Protein AF-A0A9E1EEZ5-F1 (afdb_monomer)

Structure (mmCIF, N/CA/C/O backbone):
data_AF-A0A9E1EEZ5-F1
#
_entry.id   AF-A0A9E1EEZ5-F1
#
loop_
_atom_site.group_PDB
_atom_site.id
_atom_site.type_symbol
_atom_site.label_atom_id
_atom_site.label_alt_id
_atom_site.label_comp_id
_atom_site.label_asym_id
_atom_site.label_entity_id
_atom_site.label_seq_id
_atom_site.pdbx_PDB_ins_code
_atom_site.Cartn_x
_atom_site.Cartn_y
_atom_site.Cartn_z
_atom_site.occupancy
_atom_site.B_iso_or_equiv
_atom_site.auth_seq_id
_atom_site.auth_comp_id
_atom_site.auth_asym_id
_atom_site.auth_atom_id
_atom_site.pdbx_PDB_model_num
ATOM 1 N N . MET A 1 1 ? 2.097 26.850 69.840 1.00 30.42 1 MET A N 1
ATOM 2 C CA . MET A 1 1 ? 3.260 27.490 69.185 1.00 30.42 1 MET A CA 1
ATOM 3 C C . MET A 1 1 ? 4.514 26.763 69.623 1.00 30.42 1 MET A C 1
ATOM 5 O O . MET A 1 1 ? 4.732 26.749 70.817 1.00 30.42 1 MET A O 1
ATOM 9 N N . LYS A 1 2 ? 5.310 26.275 68.654 1.00 27.31 2 LYS A N 1
ATOM 10 C CA . LYS A 1 2 ? 6.787 26.174 68.699 1.00 27.31 2 LYS A CA 1
ATOM 11 C C . LYS A 1 2 ? 7.348 25.287 69.835 1.00 27.31 2 LYS A C 1
ATOM 13 O O . LYS A 1 2 ? 7.165 25.589 70.992 1.00 27.31 2 LYS A O 1
ATOM 18 N N . LYS A 1 3 ? 8.149 24.250 69.623 1.00 29.00 3 LYS A N 1
ATOM 19 C CA . LYS A 1 3 ? 9.082 23.908 68.548 1.00 29.00 3 LYS A CA 1
ATOM 20 C C . LYS A 1 3 ? 9.752 22.596 69.011 1.00 29.00 3 LYS A C 1
ATOM 22 O O . LYS A 1 3 ? 10.079 22.510 70.184 1.00 29.00 3 LYS A O 1
ATOM 27 N N . LEU A 1 4 ? 10.068 21.710 68.060 1.00 28.61 4 LEU A N 1
ATOM 28 C CA . LEU A 1 4 ? 11.159 20.714 68.109 1.00 28.61 4 LEU A CA 1
ATOM 29 C C . LEU A 1 4 ? 10.954 19.569 69.124 1.00 28.61 4 LEU A C 1
ATOM 31 O O . LEU A 1 4 ? 11.157 19.738 70.311 1.00 28.61 4 LEU A O 1
ATOM 35 N N . TRP A 1 5 ? 10.602 18.365 68.681 1.00 27.86 5 TRP A N 1
ATOM 36 C CA . TRP A 1 5 ? 11.558 17.525 67.959 1.00 27.86 5 TRP A CA 1
ATOM 37 C C . TRP A 1 5 ? 11.009 16.946 66.648 1.00 27.86 5 TRP A C 1
ATOM 39 O O . TRP A 1 5 ? 10.020 16.224 66.602 1.00 27.86 5 TRP A O 1
ATOM 49 N N . LYS A 1 6 ? 11.712 17.319 65.576 1.00 30.02 6 LYS A N 1
ATOM 50 C CA . LYS A 1 6 ? 11.724 16.712 64.248 1.00 30.02 6 LYS A CA 1
ATOM 51 C C . LYS A 1 6 ? 12.811 15.641 64.247 1.00 30.02 6 LYS A C 1
ATOM 53 O O . LYS A 1 6 ? 13.910 15.926 64.714 1.00 30.02 6 LYS A O 1
ATOM 58 N N . GLY A 1 7 ? 12.557 14.513 63.600 1.00 36.78 7 GLY A N 1
ATOM 59 C CA . GLY A 1 7 ? 13.605 13.592 63.175 1.00 36.78 7 GLY A CA 1
ATOM 60 C C . GLY A 1 7 ? 13.047 12.197 62.961 1.00 36.78 7 GLY A C 1
ATOM 61 O O . GLY A 1 7 ? 12.729 11.535 63.933 1.00 36.78 7 GLY A O 1
ATOM 62 N N . LEU A 1 8 ? 12.988 11.779 61.695 1.00 29.11 8 LEU A N 1
ATOM 63 C CA . LEU A 1 8 ? 12.501 10.499 61.161 1.00 29.11 8 LEU A CA 1
ATOM 64 C C . LEU A 1 8 ? 10.995 10.417 60.850 1.00 29.11 8 LEU A C 1
ATOM 66 O O . LEU A 1 8 ? 10.140 10.732 61.665 1.00 29.11 8 LEU A O 1
ATOM 70 N N . CYS A 1 9 ? 10.714 9.931 59.636 1.00 29.95 9 CYS A N 1
ATOM 71 C CA . CYS A 1 9 ? 9.405 9.612 59.047 1.00 29.95 9 CYS A CA 1
ATOM 72 C C . CYS A 1 9 ? 8.635 10.718 58.303 1.00 29.95 9 CYS A C 1
ATOM 74 O O . CYS A 1 9 ? 7.413 10.740 58.335 1.00 29.95 9 CYS A O 1
ATOM 76 N N . THR A 1 10 ? 9.312 11.560 57.515 1.00 32.03 10 THR A N 1
ATOM 77 C CA . THR A 1 10 ? 8.685 12.180 56.325 1.00 32.03 10 THR A CA 1
ATOM 78 C C . THR A 1 10 ? 9.706 12.350 55.202 1.00 32.03 10 THR A C 1
ATOM 80 O O . THR A 1 10 ? 10.234 13.436 54.979 1.00 32.03 10 THR A O 1
ATOM 83 N N . ALA A 1 11 ? 10.004 11.261 54.505 1.00 28.92 11 ALA A N 1
ATOM 84 C CA . ALA A 1 11 ? 10.620 11.285 53.184 1.00 28.92 11 ALA A CA 1
ATOM 85 C C . ALA A 1 11 ? 10.279 9.957 52.511 1.00 28.92 11 ALA A C 1
ATOM 87 O O . ALA A 1 11 ? 11.033 9.020 52.683 1.00 28.92 11 ALA A O 1
ATOM 88 N N . PHE A 1 12 ? 9.097 9.849 51.891 1.00 29.41 12 PHE A N 1
ATOM 89 C CA . PHE A 1 12 ? 8.758 8.917 50.794 1.00 29.41 12 PHE A CA 1
ATOM 90 C C . PHE A 1 12 ? 7.261 9.033 50.445 1.00 29.41 12 PHE A C 1
ATOM 92 O O . PHE A 1 12 ? 6.525 8.056 50.429 1.00 29.41 12 PHE A O 1
ATOM 99 N N . VAL A 1 13 ? 6.770 10.246 50.175 1.00 35.66 13 VAL A N 1
ATOM 100 C CA . VAL A 1 13 ? 5.485 10.432 49.482 1.00 35.66 13 VAL A CA 1
ATOM 101 C C . VAL A 1 13 ? 5.650 1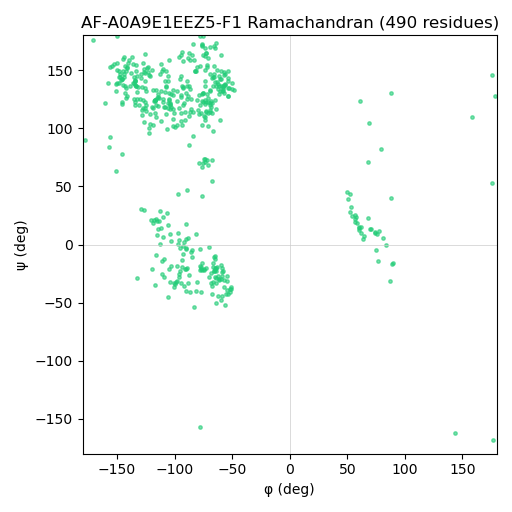1.630 48.543 1.00 35.66 13 VAL A C 1
ATOM 103 O O . VAL A 1 13 ? 6.064 12.695 48.988 1.00 35.66 13 VAL A O 1
ATOM 106 N N . PHE A 1 14 ? 5.340 11.423 47.259 1.00 29.72 14 PHE A N 1
ATOM 107 C CA . PHE A 1 14 ? 5.400 12.359 46.120 1.00 29.72 14 PHE A CA 1
ATOM 108 C C . PHE A 1 14 ? 6.765 12.630 45.458 1.00 29.72 14 PHE A C 1
ATOM 110 O O . PHE A 1 14 ? 7.368 13.677 45.648 1.00 29.72 14 PHE A O 1
ATOM 117 N N . MET A 1 15 ? 7.175 11.733 44.552 1.00 27.25 15 MET A N 1
ATOM 118 C CA . MET A 1 15 ? 7.403 12.053 43.126 1.00 27.25 15 MET A CA 1
ATOM 119 C C . MET A 1 15 ? 7.814 10.784 42.362 1.00 27.25 15 MET A C 1
ATOM 121 O O . MET A 1 15 ? 8.988 10.460 42.241 1.00 27.25 15 MET A O 1
ATOM 125 N N . ALA A 1 16 ? 6.824 10.071 41.829 1.00 28.39 16 ALA A N 1
ATOM 126 C CA . ALA A 1 16 ? 7.006 9.136 40.719 1.00 28.39 16 ALA A CA 1
ATOM 127 C C . ALA A 1 16 ? 5.697 9.069 39.919 1.00 28.39 16 ALA A C 1
ATOM 129 O O . ALA A 1 16 ? 5.013 8.053 39.859 1.00 28.39 16 ALA A O 1
ATOM 130 N N . VAL A 1 17 ? 5.316 10.204 39.329 1.00 34.81 17 VAL A N 1
ATOM 131 C CA . VAL A 1 17 ? 4.426 10.222 38.165 1.00 34.81 17 VAL A CA 1
ATOM 132 C C . VAL A 1 17 ? 5.334 10.091 36.952 1.00 34.81 17 VAL A C 1
ATOM 134 O O . VAL A 1 17 ? 5.765 11.102 36.416 1.00 34.81 17 VAL A O 1
ATOM 137 N N . TRP A 1 18 ? 5.679 8.856 36.578 1.00 27.34 18 TRP A N 1
ATOM 138 C CA . TRP A 1 18 ? 5.883 8.429 35.188 1.00 27.34 18 TRP A CA 1
ATOM 139 C C . TRP A 1 18 ? 6.304 6.955 35.107 1.00 27.34 18 TRP A C 1
ATOM 141 O O . TRP A 1 18 ? 7.284 6.542 35.712 1.00 27.34 18 TRP A O 1
ATOM 151 N N . ILE A 1 19 ? 5.560 6.212 34.280 1.00 32.06 19 ILE A N 1
ATOM 152 C CA . ILE A 1 19 ? 5.850 4.867 33.763 1.00 32.06 19 ILE A CA 1
ATOM 153 C C . ILE A 1 19 ? 5.810 3.754 34.823 1.00 32.06 19 ILE A C 1
ATOM 155 O O . ILE A 1 19 ? 6.812 3.127 35.143 1.00 32.06 19 ILE A O 1
ATOM 159 N N . CYS A 1 20 ? 4.603 3.430 35.293 1.00 27.22 20 CYS A N 1
ATOM 160 C CA . CYS A 1 20 ? 4.312 2.073 35.745 1.00 27.22 20 CYS A CA 1
ATOM 161 C C . CYS A 1 20 ? 3.419 1.428 34.683 1.00 27.22 20 CYS A C 1
ATOM 163 O O . CYS A 1 20 ? 2.223 1.707 34.589 1.00 27.22 20 CYS A O 1
ATOM 165 N N . CYS A 1 21 ? 4.040 0.628 33.818 1.00 33.25 21 CYS A N 1
ATOM 166 C CA . CYS A 1 21 ? 3.336 -0.384 33.046 1.00 33.25 21 CYS A CA 1
ATOM 167 C C . CYS A 1 21 ? 2.555 -1.245 34.048 1.00 33.25 21 CYS A C 1
ATOM 169 O O . CYS A 1 21 ? 3.091 -1.571 35.104 1.00 33.25 21 CYS A O 1
ATOM 171 N N . ALA A 1 22 ? 1.291 -1.547 33.763 1.00 33.50 22 ALA A N 1
ATOM 172 C CA . ALA A 1 22 ? 0.392 -2.259 34.663 1.00 33.50 22 ALA A CA 1
ATOM 173 C C . ALA A 1 22 ? 0.823 -3.723 34.876 1.00 33.50 22 ALA A C 1
ATOM 175 O O . ALA A 1 22 ? 0.184 -4.652 34.396 1.00 33.50 22 ALA A O 1
ATOM 176 N N . THR A 1 23 ? 1.899 -3.944 35.623 1.00 38.09 23 THR A N 1
ATOM 177 C CA . THR A 1 23 ? 2.081 -5.153 36.416 1.00 38.09 23 THR A CA 1
ATOM 178 C C . THR A 1 23 ? 1.346 -4.913 37.722 1.00 38.09 23 THR A C 1
ATOM 180 O O . THR A 1 23 ? 1.869 -4.291 38.646 1.00 38.09 23 THR A O 1
ATOM 183 N N . VAL A 1 24 ? 0.091 -5.352 37.777 1.00 42.41 24 VAL A N 1
ATOM 184 C CA . VAL A 1 24 ? -0.588 -5.559 39.055 1.00 42.41 24 VAL A CA 1
ATOM 185 C C . VAL A 1 24 ? 0.242 -6.613 39.791 1.00 42.41 24 VAL A C 1
ATOM 187 O O . VAL A 1 24 ? 0.282 -7.766 39.368 1.00 42.41 24 VAL A O 1
ATOM 190 N N . CYS A 1 25 ? 0.985 -6.213 40.825 1.00 37.94 25 CYS A N 1
ATOM 191 C CA . CYS A 1 25 ? 1.596 -7.162 41.751 1.00 37.94 25 CYS A CA 1
ATOM 192 C C . CYS A 1 25 ? 0.459 -7.845 42.514 1.00 37.94 25 CYS A C 1
ATOM 194 O O . CYS A 1 25 ? -0.071 -7.283 43.471 1.00 37.94 25 CYS A O 1
ATOM 196 N N . PHE A 1 26 ? 0.066 -9.041 42.079 1.00 49.53 26 PHE A N 1
ATOM 197 C CA . PHE A 1 26 ? -0.794 -9.916 42.863 1.00 49.53 26 PHE A CA 1
ATOM 198 C C . PHE A 1 26 ? 0.032 -10.456 44.034 1.00 49.53 26 PHE A C 1
ATOM 200 O O . PHE A 1 26 ? 0.871 -11.334 43.876 1.00 49.53 26 PHE A O 1
ATOM 207 N N . ALA A 1 27 ? -0.174 -9.886 45.218 1.00 44.78 27 ALA A N 1
ATOM 208 C CA . ALA A 1 27 ? 0.310 -10.430 46.486 1.00 44.78 27 ALA A CA 1
ATOM 209 C C . ALA A 1 27 ? -0.810 -11.236 47.177 1.00 44.78 27 ALA A C 1
ATOM 211 O O . ALA A 1 27 ? -1.065 -11.065 48.367 1.00 44.78 27 ALA A O 1
ATOM 212 N N . GLY A 1 28 ? -1.541 -12.051 46.408 1.00 57.03 28 GLY A N 1
ATOM 213 C CA . GLY A 1 28 ? -2.651 -12.879 46.886 1.00 57.03 28 GLY A CA 1
ATOM 214 C C . GLY A 1 28 ? -2.315 -14.366 46.798 1.00 57.03 28 GLY A C 1
ATOM 215 O O . GLY A 1 28 ? -1.592 -14.787 45.901 1.00 57.03 28 GLY A O 1
ATOM 216 N N . ALA A 1 29 ? -2.829 -15.171 47.730 1.00 73.31 29 ALA A N 1
ATOM 217 C CA . ALA A 1 29 ? -2.728 -16.626 47.649 1.00 73.31 29 ALA A CA 1
ATOM 218 C C . ALA A 1 29 ? -3.511 -17.155 46.430 1.00 73.31 29 ALA A C 1
ATOM 220 O O . ALA A 1 29 ? -4.616 -16.687 46.155 1.00 73.31 29 ALA A O 1
ATOM 221 N N . GLU A 1 30 ? -2.958 -18.144 45.720 1.00 88.25 30 GLU A N 1
ATOM 222 C CA . GLU A 1 30 ? -3.665 -18.837 44.637 1.00 88.25 30 GLU A CA 1
ATOM 223 C C . GLU A 1 30 ? -4.819 -19.672 45.223 1.00 88.25 30 GLU A C 1
ATOM 225 O O . GLU A 1 30 ? -4.610 -20.590 46.018 1.00 88.25 30 GLU A O 1
ATOM 230 N N . LEU A 1 31 ? -6.045 -19.351 44.820 1.00 93.88 31 LEU A N 1
ATOM 231 C CA . LEU A 1 31 ? -7.282 -20.016 45.217 1.00 93.88 31 LEU A CA 1
ATOM 232 C C . LEU A 1 31 ? -7.691 -21.064 44.174 1.00 93.88 31 LEU A C 1
ATOM 234 O O . LEU A 1 31 ? -7.226 -21.046 43.034 1.00 93.88 31 LEU A O 1
ATOM 238 N N . ASN A 1 32 ? -8.559 -22.004 44.556 1.00 94.88 32 ASN A N 1
ATOM 239 C CA . ASN A 1 32 ? -9.000 -23.103 43.696 1.00 94.88 32 ASN A CA 1
ATOM 240 C C . ASN A 1 32 ? -10.463 -23.471 43.980 1.00 94.88 32 ASN A C 1
ATOM 242 O O . ASN A 1 32 ? -10.782 -23.871 45.096 1.00 94.88 32 ASN A O 1
ATOM 246 N N . ASN A 1 33 ? -11.321 -23.416 42.958 1.00 92.12 33 ASN A N 1
ATOM 247 C CA . ASN A 1 33 ? -12.744 -23.775 43.059 1.00 92.12 33 ASN A CA 1
ATOM 248 C C . ASN A 1 33 ? -13.089 -25.136 42.414 1.00 92.12 33 ASN A C 1
ATOM 250 O O . ASN A 1 33 ? -14.234 -25.409 42.054 1.00 92.12 33 ASN A O 1
ATOM 254 N N . GLY A 1 34 ? -12.079 -25.972 42.170 1.00 92.06 34 GLY A N 1
ATOM 255 C CA . GLY A 1 34 ? -12.191 -27.278 41.520 1.00 92.06 34 GLY A CA 1
ATOM 256 C C . GLY A 1 34 ? -12.116 -27.230 39.990 1.00 92.06 34 GLY A C 1
ATOM 257 O O . GLY A 1 34 ? -11.572 -28.151 39.382 1.00 92.06 34 GLY A O 1
ATOM 258 N N . THR A 1 35 ? -12.589 -26.154 39.352 1.00 95.50 35 THR A N 1
ATOM 259 C CA . THR A 1 35 ? -12.513 -25.991 37.884 1.00 95.50 35 THR A CA 1
ATOM 260 C C . THR A 1 35 ? -11.374 -25.070 37.464 1.00 95.50 35 THR A C 1
ATOM 262 O O . THR A 1 35 ? -10.730 -25.311 36.439 1.00 95.50 35 THR A O 1
ATOM 265 N N . PHE A 1 36 ? -11.113 -24.031 38.250 1.00 96.81 36 PHE A N 1
ATOM 266 C CA . PHE A 1 36 ? -10.101 -23.022 37.987 1.00 96.81 36 PHE A CA 1
ATOM 267 C C . PHE A 1 36 ? -9.253 -22.771 39.233 1.00 96.81 36 PHE A C 1
ATOM 269 O O . PHE A 1 36 ? -9.763 -22.763 40.354 1.00 96.81 36 PHE A O 1
ATOM 276 N N . LYS A 1 37 ? -7.967 -22.505 39.007 1.00 97.75 37 LYS A N 1
ATOM 277 C CA . LYS A 1 37 ? -7.116 -21.775 39.939 1.00 97.75 37 LYS A CA 1
ATOM 278 C C . LYS A 1 37 ? -7.083 -20.306 39.551 1.00 97.75 37 LYS A C 1
ATOM 280 O O . LYS A 1 37 ? -7.105 -19.989 38.354 1.00 97.75 37 LYS A O 1
ATOM 285 N N . TYR A 1 38 ? -7.071 -19.435 40.548 1.00 96.88 38 TYR A N 1
ATOM 286 C CA . TYR A 1 38 ? -7.128 -17.997 40.343 1.00 96.88 38 TYR A CA 1
ATOM 287 C C . TYR A 1 38 ? -6.494 -17.230 41.502 1.00 96.88 38 TYR A C 1
ATOM 289 O O . TYR A 1 38 ? -6.491 -17.688 42.639 1.00 96.88 38 TYR A O 1
ATOM 297 N N . GLU A 1 39 ? -5.998 -16.035 41.218 1.00 96.19 39 GLU A N 1
ATOM 298 C CA . GLU A 1 39 ? -5.516 -15.089 42.224 1.00 96.19 39 GLU A CA 1
ATOM 299 C C . GLU A 1 39 ? -6.552 -13.978 42.390 1.00 96.19 39 GLU A C 1
ATOM 301 O O . GLU A 1 39 ? -6.969 -13.359 41.406 1.00 96.19 39 GLU A O 1
ATOM 306 N N . ALA A 1 40 ? -7.003 -13.751 43.625 1.00 94.31 40 ALA A N 1
ATOM 307 C CA . ALA A 1 40 ? -7.983 -12.720 43.949 1.00 94.31 40 ALA A CA 1
ATOM 308 C C . ALA A 1 40 ? -7.301 -11.414 44.379 1.00 94.31 40 ALA A C 1
ATOM 310 O O . ALA A 1 40 ? -6.381 -11.405 45.196 1.00 94.31 40 ALA A O 1
ATOM 311 N N . ASP A 1 41 ? -7.810 -10.302 43.863 1.00 92.31 41 ASP A N 1
ATOM 312 C CA . ASP A 1 41 ? -7.566 -8.960 44.371 1.00 92.31 41 ASP A CA 1
ATOM 313 C C . ASP A 1 41 ? -8.759 -8.547 45.235 1.00 92.31 41 ASP A C 1
ATOM 315 O O . ASP A 1 41 ? -9.824 -8.157 44.739 1.00 92.31 41 ASP A O 1
ATOM 319 N N . PHE A 1 42 ? -8.559 -8.650 46.548 1.00 89.00 42 PHE A N 1
ATOM 320 C CA . PHE A 1 42 ? -9.567 -8.341 47.557 1.00 89.00 42 PHE A CA 1
ATOM 321 C C . PHE A 1 42 ? -9.969 -6.863 47.574 1.00 89.00 42 PHE A C 1
ATOM 323 O O . PHE A 1 42 ? -11.099 -6.555 47.941 1.00 89.00 42 PHE A O 1
ATOM 330 N N . TYR A 1 43 ? -9.081 -5.953 47.164 1.00 89.38 43 TYR A N 1
ATOM 331 C CA . TYR A 1 43 ? -9.358 -4.517 47.187 1.00 89.38 43 TYR A CA 1
ATOM 332 C C . TYR A 1 43 ? -10.259 -4.105 46.025 1.00 89.38 43 TYR A C 1
ATOM 334 O O . TYR A 1 43 ? -11.179 -3.310 46.206 1.00 89.38 43 TYR A O 1
ATOM 342 N N . ASN A 1 44 ? -10.016 -4.665 44.838 1.00 91.56 44 ASN A N 1
ATOM 343 C CA . ASN A 1 44 ? -10.765 -4.318 43.628 1.00 91.56 44 ASN A CA 1
ATOM 344 C C . ASN A 1 44 ? -11.939 -5.268 43.333 1.00 91.56 44 ASN A C 1
ATOM 346 O O . ASN A 1 44 ? -12.673 -5.054 42.369 1.00 91.56 44 ASN A O 1
ATOM 350 N N . ASN A 1 45 ? -12.119 -6.316 44.144 1.00 94.25 45 ASN A N 1
ATOM 351 C CA . ASN A 1 45 ? -13.075 -7.401 43.917 1.00 94.25 45 ASN A CA 1
ATOM 352 C C . ASN A 1 45 ? -12.928 -8.040 42.519 1.00 94.25 45 ASN A C 1
ATOM 354 O O . ASN A 1 45 ? -13.903 -8.283 41.799 1.00 94.25 45 ASN A O 1
ATOM 358 N N . THR A 1 46 ? -11.681 -8.281 42.109 1.00 96.69 46 THR A N 1
ATOM 359 C CA . THR A 1 46 ? -11.350 -8.880 40.807 1.00 96.69 46 THR A CA 1
ATOM 360 C C . THR A 1 46 ? -10.477 -10.112 40.970 1.00 96.69 46 THR A C 1
ATOM 362 O O . THR A 1 46 ? -9.911 -10.336 42.035 1.00 96.69 46 THR A O 1
ATOM 365 N N . CYS A 1 47 ? -10.365 -10.931 39.929 1.00 96.25 47 CYS A N 1
ATOM 366 C CA . CYS A 1 47 ? -9.437 -12.050 39.920 1.00 96.25 47 CYS A CA 1
ATOM 367 C C . CYS A 1 47 ? -8.821 -12.320 38.546 1.00 96.25 47 CYS A C 1
ATOM 369 O O . CYS A 1 47 ? -9.345 -11.928 37.493 1.00 96.25 47 CYS A O 1
ATOM 371 N N . VAL A 1 48 ? -7.691 -13.025 38.584 1.00 97.38 48 VAL A N 1
ATOM 372 C CA . VAL A 1 48 ? -6.946 -13.506 37.419 1.00 97.38 48 VAL A CA 1
ATOM 373 C C . VAL A 1 48 ? -6.976 -15.018 37.407 1.00 97.38 48 VAL A C 1
ATOM 375 O O . VAL A 1 48 ? -6.596 -15.653 38.384 1.00 97.38 48 VAL A O 1
ATOM 378 N N . LEU A 1 49 ? -7.396 -15.603 36.289 1.00 97.75 49 LEU A N 1
ATOM 379 C CA . LEU A 1 49 ? -7.347 -17.049 36.106 1.00 97.75 49 LEU A CA 1
ATOM 380 C C . LEU A 1 49 ? -5.906 -17.510 35.899 1.00 97.75 49 LEU A C 1
ATOM 382 O O . LEU A 1 49 ? -5.313 -17.186 34.877 1.00 97.75 49 LEU A O 1
ATOM 386 N N . THR A 1 50 ? -5.355 -18.300 36.814 1.00 97.31 50 THR A N 1
ATOM 387 C CA . THR A 1 50 ? -3.974 -18.801 36.723 1.00 97.31 50 THR A CA 1
ATOM 388 C C . THR A 1 50 ? -3.900 -20.197 36.117 1.00 97.31 50 THR A C 1
ATOM 390 O O . THR A 1 50 ? -2.905 -20.535 35.482 1.00 97.31 50 THR A O 1
ATOM 393 N N . LYS A 1 51 ? -4.950 -21.022 36.254 1.00 97.69 51 LYS A N 1
ATOM 394 C CA . LYS A 1 51 ? -4.974 -22.375 35.673 1.00 97.69 51 LYS A CA 1
ATOM 395 C C . LYS A 1 51 ? -6.379 -22.924 35.471 1.00 97.69 51 LYS A C 1
ATOM 397 O O . LYS A 1 51 ? -7.219 -22.849 36.357 1.00 97.69 51 LYS A O 1
ATOM 402 N N . TYR A 1 52 ? -6.615 -23.593 34.350 1.00 97.94 52 TYR A N 1
ATOM 403 C CA . TYR A 1 52 ? -7.784 -24.440 34.141 1.00 97.94 52 TYR A CA 1
ATOM 404 C C . TYR A 1 52 ? -7.502 -25.868 34.629 1.00 97.94 52 TYR A C 1
ATOM 406 O O . TYR A 1 52 ? -6.515 -26.493 34.236 1.00 97.94 52 TYR A O 1
ATOM 414 N N . LEU A 1 53 ? -8.367 -26.411 35.480 1.00 96.62 53 LEU A N 1
ATOM 415 C CA . LEU A 1 53 ? -8.289 -27.778 36.015 1.00 96.62 53 LEU A CA 1
ATOM 416 C C . LEU A 1 53 ? -9.396 -28.694 35.479 1.00 96.62 53 LEU A C 1
ATOM 418 O O . LEU A 1 53 ? -9.288 -29.913 35.604 1.00 96.62 53 LEU A O 1
ATOM 422 N N . GLY A 1 54 ? -10.433 -28.124 34.862 1.00 93.44 54 GLY A N 1
ATOM 423 C CA . GLY A 1 54 ? -11.557 -28.890 34.336 1.00 93.44 54 GLY A CA 1
ATOM 424 C C . GLY A 1 54 ? -11.197 -29.818 33.167 1.00 93.44 54 GLY A C 1
ATOM 425 O O . GLY A 1 54 ? -10.099 -29.785 32.603 1.00 93.44 54 GLY A O 1
ATOM 426 N N . LYS A 1 55 ? -12.169 -30.662 32.803 1.00 94.25 55 LYS A N 1
ATOM 427 C CA . LYS A 1 55 ? -12.049 -31.686 31.749 1.00 94.25 55 LYS A CA 1
ATOM 428 C C . LYS A 1 55 ? -12.926 -31.402 30.522 1.00 94.25 55 LYS A C 1
ATOM 430 O O . LYS A 1 55 ? -12.914 -32.185 29.575 1.00 94.25 55 LYS A O 1
ATOM 435 N N . ASN A 1 56 ? -13.669 -30.296 30.525 1.00 95.38 56 ASN A N 1
ATOM 436 C CA . ASN A 1 56 ? -14.613 -29.966 29.461 1.00 95.38 56 ASN A CA 1
ATOM 437 C C . ASN A 1 56 ? -13.875 -29.625 28.165 1.00 95.38 56 ASN A C 1
ATOM 439 O O . ASN A 1 56 ? -12.798 -29.030 28.183 1.00 95.38 56 ASN A O 1
ATOM 443 N N . THR A 1 57 ? -14.489 -29.966 27.035 1.00 96.94 57 THR A N 1
ATOM 444 C CA . THR A 1 57 ? -13.977 -29.616 25.704 1.00 96.94 57 THR A CA 1
ATOM 445 C C . THR A 1 57 ? -14.332 -28.179 25.324 1.00 96.94 57 THR A C 1
ATOM 447 O O . THR A 1 57 ? -13.554 -27.501 24.659 1.00 96.94 57 THR A O 1
ATOM 450 N N . VAL A 1 58 ? -15.478 -27.676 25.785 1.00 97.88 58 VAL A N 1
ATOM 451 C CA . VAL A 1 58 ? -15.886 -26.275 25.639 1.00 97.88 58 VAL A CA 1
ATOM 452 C C . VAL A 1 58 ? -15.835 -25.601 27.003 1.00 97.88 58 VAL A C 1
ATOM 454 O O . VAL A 1 58 ? -16.492 -26.041 27.947 1.00 97.88 58 VAL A O 1
ATOM 457 N N . VAL A 1 59 ? -15.057 -24.526 27.105 1.00 98.00 59 VAL A N 1
ATOM 458 C CA . VAL A 1 59 ? -14.882 -23.767 28.344 1.00 98.00 59 VAL A CA 1
ATOM 459 C C . VAL A 1 59 ? -15.583 -22.424 28.221 1.00 98.00 59 VAL A C 1
ATOM 461 O O . VAL A 1 59 ? -15.222 -21.589 27.396 1.00 98.00 59 VAL A O 1
ATOM 464 N N . ASN A 1 60 ? -16.572 -22.205 29.081 1.00 97.69 60 ASN A N 1
ATOM 465 C CA . ASN A 1 60 ? -17.166 -20.893 29.298 1.00 97.69 60 ASN A CA 1
ATOM 466 C C . ASN A 1 60 ? -16.447 -20.261 30.487 1.00 97.69 60 ASN A C 1
ATOM 468 O O . ASN A 1 60 ? -16.643 -20.706 31.617 1.00 97.69 60 ASN A O 1
ATOM 472 N N . VAL A 1 61 ? -15.582 -19.276 30.239 1.00 97.81 61 VAL A N 1
ATOM 473 C CA . VAL A 1 61 ? -14.943 -18.542 31.335 1.00 97.81 61 VAL A CA 1
ATOM 474 C C . VAL A 1 61 ? -16.030 -17.713 32.035 1.00 97.81 61 VAL A C 1
ATOM 476 O O . VAL A 1 61 ? -16.723 -16.951 31.356 1.00 97.81 61 VAL A O 1
ATOM 479 N N . PRO A 1 62 ? -16.236 -17.875 33.354 1.00 97.19 62 PRO A N 1
ATOM 480 C CA . PRO A 1 62 ? -17.289 -17.158 34.063 1.00 97.19 62 PRO A CA 1
ATOM 481 C C . PRO A 1 62 ? -16.948 -15.669 34.206 1.00 97.19 62 PRO A C 1
ATOM 483 O O . PRO A 1 62 ? -15.780 -15.291 34.257 1.00 97.19 62 PRO A O 1
ATOM 486 N N . GLU A 1 63 ? -17.969 -14.815 34.311 1.00 97.81 63 GLU A N 1
ATOM 487 C CA . GLU A 1 63 ? -17.775 -13.380 34.578 1.00 97.81 63 GLU A CA 1
ATOM 488 C C . GLU A 1 63 ? -17.238 -13.109 35.995 1.00 97.81 63 GLU A C 1
ATOM 490 O O . GLU A 1 63 ? -16.596 -12.082 36.236 1.00 97.81 63 GLU A O 1
ATOM 495 N N . SER A 1 64 ? -17.479 -14.037 36.926 1.00 96.81 64 SER A N 1
ATOM 496 C CA . SER A 1 64 ? -17.004 -13.993 38.308 1.00 96.81 64 SER A CA 1
ATOM 497 C C . SER A 1 64 ? -16.748 -15.388 38.879 1.00 96.81 64 SER A C 1
ATOM 499 O O . SER A 1 64 ? -17.458 -16.332 38.535 1.00 96.81 64 SER A O 1
ATOM 501 N N . ILE A 1 65 ? -15.789 -15.502 39.797 1.00 96.00 65 ILE A N 1
ATOM 502 C CA . ILE A 1 65 ? -15.494 -16.709 40.580 1.00 96.00 65 ILE A CA 1
ATOM 503 C C . ILE A 1 65 ? -15.486 -16.320 42.055 1.00 96.00 65 ILE A C 1
ATOM 505 O O . ILE A 1 65 ? -14.765 -15.401 42.430 1.00 96.00 65 ILE A O 1
ATOM 509 N N . ASP A 1 66 ? -16.304 -16.994 42.866 1.00 94.19 66 ASP A N 1
ATOM 510 C CA . ASP A 1 66 ? -16.372 -16.812 44.324 1.00 94.19 66 ASP A CA 1
ATOM 511 C C . ASP A 1 66 ? -16.525 -15.339 44.755 1.00 94.19 66 ASP A C 1
ATOM 513 O O . ASP A 1 66 ? -15.921 -14.876 45.715 1.00 94.19 66 ASP A O 1
ATOM 517 N N . GLY A 1 67 ? -17.336 -14.585 44.002 1.00 93.06 67 GLY A N 1
ATOM 518 C CA . GLY A 1 67 ? -17.610 -13.159 44.228 1.00 93.06 67 GLY A CA 1
ATOM 519 C C . GLY A 1 67 ? -16.660 -12.187 43.514 1.00 93.06 67 GLY A C 1
ATOM 520 O O . GLY A 1 67 ? -17.025 -11.025 43.322 1.00 93.06 67 GLY A O 1
ATOM 521 N N . TYR A 1 68 ? -15.506 -12.656 43.033 1.00 96.19 68 TYR A N 1
ATOM 522 C CA . TYR A 1 68 ? -14.503 -11.840 42.343 1.00 96.19 68 TYR A CA 1
ATOM 523 C C . TYR A 1 68 ? -14.746 -11.803 40.836 1.00 96.19 68 TYR A C 1
ATOM 525 O O . TYR A 1 68 ? -14.890 -12.843 40.196 1.00 96.19 68 TYR A O 1
ATOM 533 N N . ARG A 1 69 ? -14.750 -10.612 40.232 1.00 97.81 69 ARG A N 1
ATOM 534 C CA . ARG A 1 69 ? -14.917 -10.441 38.779 1.00 97.81 69 ARG A CA 1
ATOM 535 C C . ARG A 1 69 ? -13.673 -10.916 38.021 1.00 97.81 69 ARG A C 1
ATOM 537 O O . ARG A 1 69 ? -12.581 -10.408 38.260 1.00 97.81 69 ARG A O 1
ATOM 544 N N . VAL A 1 70 ? -13.828 -11.815 37.050 1.00 98.06 70 VAL A N 1
ATOM 545 C CA . VAL A 1 70 ? -12.706 -12.316 36.237 1.00 98.06 70 VAL A CA 1
ATOM 546 C C . VAL A 1 70 ? -12.272 -11.233 35.252 1.00 98.06 70 VAL A C 1
ATOM 548 O O . VAL A 1 70 ? -12.990 -10.934 34.298 1.00 98.06 70 VAL A O 1
ATOM 551 N N . VAL A 1 71 ? -11.099 -10.639 35.465 1.00 97.88 71 VAL A N 1
ATOM 552 C CA . VAL A 1 71 ? -10.592 -9.528 34.635 1.00 97.88 71 VAL A CA 1
ATOM 553 C C . VAL A 1 71 ? -9.413 -9.913 33.751 1.00 97.88 71 VAL A C 1
ATOM 555 O O . VAL A 1 71 ? -9.085 -9.169 32.829 1.00 97.88 71 VAL A O 1
ATOM 558 N N . SER A 1 72 ? -8.790 -11.069 33.972 1.00 97.75 72 SER A N 1
ATOM 559 C CA . SER A 1 72 ? -7.636 -11.509 33.186 1.00 97.75 72 SER A CA 1
ATOM 560 C C . SER A 1 72 ? -7.581 -13.024 33.054 1.00 97.75 72 SER A C 1
ATOM 562 O O . SER A 1 72 ? -7.895 -13.761 33.993 1.00 97.75 72 SER A O 1
ATOM 564 N N . LEU A 1 73 ? -7.130 -13.475 31.886 1.00 98.38 73 LEU A N 1
ATOM 565 C CA . LEU A 1 73 ? -6.590 -14.815 31.704 1.00 98.38 73 LEU A CA 1
ATOM 566 C C . LEU A 1 73 ? -5.088 -14.729 31.959 1.00 98.38 73 LEU A C 1
ATOM 568 O O . LEU A 1 73 ? -4.364 -14.153 31.154 1.00 98.38 73 LEU A O 1
ATOM 572 N N . GLY A 1 74 ? -4.628 -15.248 33.089 1.00 97.75 74 GLY A N 1
ATOM 573 C CA . GLY A 1 74 ? -3.227 -15.225 33.486 1.00 97.75 74 GLY A CA 1
ATOM 574 C C . GLY A 1 74 ? -2.332 -16.044 32.561 1.00 97.75 74 GLY A C 1
ATOM 575 O O . GLY A 1 74 ? -2.793 -16.799 31.695 1.00 97.75 74 GLY A O 1
ATOM 576 N N . SER A 1 75 ? -1.026 -15.876 32.746 1.00 97.50 75 SER A N 1
ATOM 577 C CA . SER A 1 75 ? -0.026 -16.622 31.988 1.00 97.50 75 SER A CA 1
ATOM 578 C C . SER A 1 75 ? -0.246 -18.127 32.136 1.00 97.50 75 SER A C 1
ATOM 580 O O . SER A 1 75 ? -0.530 -18.612 33.225 1.00 97.50 75 SER A O 1
ATOM 582 N N . GLU A 1 76 ? -0.126 -18.855 31.026 1.00 98.12 76 GLU A N 1
ATOM 583 C CA . GLU A 1 76 ? -0.179 -20.327 30.991 1.00 98.12 76 GLU A CA 1
ATOM 584 C C . GLU A 1 76 ? -1.485 -20.974 31.505 1.00 98.12 76 GLU A C 1
ATOM 586 O O . GLU A 1 76 ? -1.545 -22.193 31.681 1.00 98.12 76 GLU A O 1
ATOM 591 N N . CYS A 1 77 ? -2.572 -20.212 31.682 1.00 97.88 77 CYS A N 1
ATOM 592 C CA . CYS A 1 77 ? -3.788 -20.732 32.316 1.00 97.88 77 CYS A CA 1
ATOM 593 C C . CYS A 1 77 ? -4.474 -21.896 31.566 1.00 97.88 77 CYS A C 1
ATOM 595 O O . CYS A 1 77 ? -5.084 -22.760 32.199 1.00 97.88 77 CYS A O 1
ATOM 597 N N . PHE A 1 78 ? -4.322 -21.986 30.244 1.00 98.44 78 PHE A N 1
ATOM 598 C CA . PHE A 1 78 ? -4.738 -23.105 29.387 1.00 98.44 78 PHE A CA 1
ATOM 599 C C . PHE A 1 78 ? -3.553 -23.806 28.696 1.00 98.44 78 PHE A C 1
ATOM 601 O O . PHE A 1 78 ? -3.746 -24.488 27.685 1.00 98.44 78 PHE A O 1
ATOM 608 N N . LEU A 1 79 ? -2.336 -23.686 29.238 1.00 98.19 79 LEU A N 1
ATOM 609 C CA . LEU A 1 79 ? -1.149 -24.355 28.702 1.00 98.19 79 LEU A CA 1
ATOM 610 C C . LEU A 1 79 ? -1.393 -25.867 28.555 1.00 98.19 79 LEU A C 1
ATOM 612 O O . LEU A 1 79 ? -1.805 -26.536 29.510 1.00 98.19 79 LEU A O 1
ATOM 616 N N . ARG A 1 80 ? -1.119 -26.404 27.358 1.00 98.06 80 ARG A N 1
ATOM 617 C CA . ARG A 1 80 ? -1.218 -27.838 27.019 1.00 98.06 80 ARG A CA 1
ATOM 618 C C . ARG A 1 80 ? -2.599 -28.454 27.244 1.00 98.06 80 ARG A C 1
ATOM 620 O O . ARG A 1 80 ? -2.732 -29.664 27.426 1.00 98.06 80 ARG A O 1
ATOM 627 N N . LYS A 1 81 ? -3.661 -27.643 27.231 1.00 97.62 81 LYS A N 1
ATOM 628 C CA . LYS A 1 81 ? -5.046 -28.129 27.323 1.00 97.62 81 LYS A CA 1
ATOM 629 C C . LYS A 1 81 ? -5.531 -28.662 25.982 1.00 97.62 81 LYS A C 1
ATOM 631 O O . LYS A 1 81 ? -6.387 -28.072 25.329 1.00 97.62 81 LYS A O 1
ATOM 636 N N . THR A 1 82 ? -4.972 -29.797 25.575 1.00 96.31 82 THR A N 1
ATOM 637 C CA . THR A 1 82 ? -5.243 -30.458 24.288 1.00 96.31 82 THR A CA 1
ATOM 638 C C . THR A 1 82 ? -6.685 -30.954 24.148 1.00 96.31 82 THR A C 1
ATOM 640 O O . THR A 1 82 ? -7.175 -31.101 23.034 1.00 96.31 82 THR A O 1
ATOM 643 N N . ASN A 1 83 ? -7.394 -31.161 25.263 1.00 96.06 83 ASN A N 1
ATOM 644 C CA . ASN A 1 83 ? -8.808 -31.537 25.278 1.00 96.06 83 ASN A CA 1
ATOM 645 C C . ASN A 1 83 ? -9.763 -30.357 25.012 1.00 96.06 83 ASN A C 1
ATOM 647 O O . ASN A 1 83 ? -10.911 -30.580 24.631 1.00 96.06 83 ASN A O 1
ATOM 651 N N . VAL A 1 84 ? -9.324 -29.115 25.239 1.00 97.94 84 VAL A N 1
ATOM 652 C CA . VAL A 1 84 ? -10.169 -27.922 25.109 1.00 97.94 84 VAL A CA 1
ATOM 653 C C . VAL A 1 84 ? -10.202 -27.486 23.650 1.00 97.94 84 VAL A C 1
ATOM 655 O O . VAL A 1 84 ? -9.193 -27.042 23.123 1.00 97.94 84 VAL A O 1
ATOM 658 N N . VAL A 1 85 ? -11.367 -27.571 23.010 1.00 97.81 85 VAL A N 1
ATOM 659 C CA . VAL A 1 85 ? -11.575 -27.225 21.595 1.00 97.81 85 VAL A CA 1
ATOM 660 C C . VAL A 1 85 ? -12.079 -25.797 21.394 1.00 97.81 85 VAL A C 1
ATOM 662 O O . VAL A 1 85 ? -11.911 -25.230 20.315 1.00 97.81 85 VAL A O 1
ATOM 665 N N . LYS A 1 86 ? -12.709 -25.203 22.414 1.00 98.19 86 LYS A N 1
ATOM 666 C CA . LYS A 1 86 ? -13.272 -23.850 22.347 1.00 98.19 86 LYS A CA 1
ATOM 667 C C . LYS A 1 86 ? -13.271 -23.189 23.716 1.00 98.19 86 LYS A C 1
ATOM 669 O O . LYS A 1 86 ? -13.654 -23.813 24.704 1.00 98.19 86 LYS A O 1
ATOM 674 N N . VAL A 1 87 ? -12.911 -21.909 23.747 1.00 98.44 87 VAL A N 1
ATOM 675 C CA . VAL A 1 87 ? -12.987 -21.069 24.947 1.00 98.44 87 VAL A CA 1
ATOM 676 C C . VAL A 1 87 ? -13.787 -19.812 24.638 1.00 98.44 87 VAL A C 1
ATOM 678 O O . VAL A 1 87 ? -13.444 -19.050 23.736 1.00 98.44 87 VAL A O 1
ATOM 681 N N . ASN A 1 88 ? -14.859 -19.597 25.396 1.00 98.12 88 ASN A N 1
ATOM 682 C CA . ASN A 1 88 ? -15.668 -18.388 25.335 1.00 98.12 88 ASN A CA 1
ATOM 683 C C . ASN A 1 88 ? -15.167 -17.413 26.407 1.00 98.12 88 ASN A C 1
ATOM 685 O O . ASN A 1 88 ? -15.267 -17.695 27.602 1.00 98.12 88 ASN A O 1
ATOM 689 N N . ILE A 1 89 ? -14.601 -16.287 25.961 1.00 98.19 89 ILE A N 1
ATOM 690 C CA . ILE A 1 89 ? -14.039 -15.240 26.822 1.00 98.19 89 ILE A CA 1
ATOM 691 C C . ILE A 1 89 ? -15.132 -14.194 27.114 1.00 98.19 89 ILE A C 1
ATOM 693 O O . ILE A 1 89 ? -15.651 -13.603 26.161 1.00 98.19 89 ILE A O 1
ATOM 697 N N . PRO A 1 90 ? -15.490 -13.935 28.386 1.00 97.31 90 PRO A N 1
ATOM 698 C CA . PRO A 1 90 ? -16.510 -12.956 28.735 1.00 97.31 90 PRO A CA 1
ATOM 699 C C . PRO A 1 90 ? -16.010 -11.517 28.564 1.00 97.31 90 PRO A C 1
ATOM 701 O O . PRO A 1 90 ? -14.810 -11.237 28.557 1.00 97.31 90 PRO A O 1
ATOM 704 N N . SER A 1 91 ? -16.954 -10.575 28.498 1.00 96.19 91 SER A N 1
ATOM 705 C CA . SER A 1 91 ? -16.679 -9.131 28.373 1.00 96.19 91 SER A CA 1
ATOM 706 C C . SER A 1 91 ? -15.951 -8.525 29.588 1.00 96.19 91 SER A C 1
ATOM 708 O O . SER A 1 91 ? -15.447 -7.398 29.554 1.00 96.19 91 SER A O 1
ATOM 710 N N . THR A 1 92 ? -15.890 -9.268 30.691 1.00 97.75 92 THR A N 1
ATOM 711 C CA . THR A 1 92 ? -15.198 -8.864 31.914 1.00 97.75 92 THR A CA 1
ATOM 712 C C . THR A 1 92 ? -13.678 -8.868 31.747 1.00 97.75 92 THR A C 1
ATOM 714 O O . THR A 1 92 ? -13.005 -8.048 32.372 1.00 97.75 92 THR A O 1
ATOM 717 N N . VAL A 1 93 ? -13.150 -9.717 30.858 1.00 98.25 93 VAL A N 1
ATOM 718 C CA . VAL A 1 93 ? -11.713 -9.887 30.624 1.00 98.25 93 VAL A CA 1
ATOM 719 C C . VAL A 1 93 ? -11.130 -8.678 29.890 1.00 98.25 93 VAL A C 1
ATOM 721 O O . VAL A 1 93 ? -11.640 -8.236 28.855 1.00 98.25 93 VAL A O 1
ATOM 724 N N . LYS A 1 94 ? -10.035 -8.156 30.449 1.00 97.31 94 LYS A N 1
ATOM 725 C CA . LYS A 1 94 ? -9.252 -7.009 29.977 1.00 97.31 94 LYS A CA 1
ATOM 726 C C . LYS A 1 94 ? -7.873 -7.401 29.459 1.00 97.31 94 LYS A C 1
ATOM 728 O O . LYS A 1 94 ? -7.338 -6.703 28.603 1.00 97.31 94 LYS A O 1
ATOM 733 N N . SER A 1 95 ? -7.312 -8.513 29.918 1.00 97.12 95 SER A N 1
ATOM 734 C CA . SER A 1 95 ? -5.989 -8.966 29.485 1.00 97.12 95 SER A CA 1
ATOM 735 C C . SER A 1 95 ? -5.901 -10.481 29.323 1.00 97.12 95 SER A C 1
ATOM 737 O O . SER A 1 95 ? -6.631 -11.245 29.957 1.00 97.12 95 SER A O 1
ATOM 739 N N . ILE A 1 96 ? -5.006 -10.902 28.428 1.00 98.25 96 ILE A N 1
ATOM 740 C CA . ILE A 1 96 ? -4.638 -12.302 28.208 1.00 98.25 96 ILE A CA 1
ATOM 741 C C . ILE A 1 96 ? -3.113 -12.396 28.287 1.00 98.25 96 ILE A C 1
ATOM 743 O O . ILE A 1 96 ? -2.406 -11.792 27.478 1.00 98.25 96 ILE A O 1
ATOM 747 N N . GLY A 1 97 ? -2.634 -13.124 29.291 1.00 98.00 97 GLY A N 1
ATOM 748 C CA . GLY A 1 97 ? -1.235 -13.251 29.668 1.00 98.00 97 GLY A CA 1
ATOM 749 C C . GLY A 1 97 ? -0.423 -14.165 28.757 1.00 98.00 97 GLY A C 1
ATOM 750 O O . GLY A 1 97 ? -0.943 -14.873 27.889 1.00 98.00 97 GLY A O 1
ATOM 751 N N . ALA A 1 98 ? 0.892 -14.146 28.959 1.00 98.19 98 ALA A N 1
ATOM 752 C CA . ALA A 1 98 ? 1.836 -14.852 28.106 1.00 98.19 98 ALA A CA 1
ATOM 753 C C . ALA A 1 98 ? 1.563 -16.360 28.102 1.00 98.19 98 ALA A C 1
ATOM 755 O O . ALA A 1 98 ? 1.323 -16.967 29.147 1.00 98.19 98 ALA A O 1
ATOM 756 N N . ARG A 1 99 ? 1.618 -16.980 26.916 1.00 98.50 99 ARG A N 1
ATOM 757 C CA . ARG A 1 99 ? 1.412 -18.433 26.749 1.00 98.50 99 ARG A CA 1
ATOM 758 C C . ARG A 1 99 ? 0.075 -18.954 27.293 1.00 98.50 99 ARG A C 1
ATOM 760 O O . ARG A 1 99 ? -0.044 -20.158 27.502 1.00 98.50 99 ARG A O 1
ATOM 767 N N . ALA A 1 100 ? -0.929 -18.092 27.498 1.00 98.56 100 ALA A N 1
ATOM 768 C CA . ALA A 1 100 ? -2.209 -18.480 28.095 1.00 98.56 100 ALA A CA 1
ATOM 769 C C . ALA A 1 100 ? -2.840 -19.704 27.419 1.00 98.56 100 ALA A C 1
ATOM 771 O O . ALA A 1 100 ? -3.357 -20.558 28.120 1.00 98.56 100 ALA A O 1
ATOM 772 N N . PHE A 1 101 ? -2.740 -19.835 26.095 1.00 98.69 101 PHE A N 1
ATOM 773 C CA . PHE A 1 101 ? -3.274 -20.963 25.329 1.00 98.69 101 PHE A CA 1
ATOM 774 C C . PHE A 1 101 ? -2.188 -21.816 24.668 1.00 98.69 101 PHE A C 1
ATOM 776 O O . PHE A 1 101 ? -2.515 -22.623 23.804 1.00 98.69 101 PHE A O 1
ATOM 783 N N . LYS A 1 102 ? -0.911 -21.667 25.039 1.00 98.69 102 LYS A N 1
ATOM 784 C CA . LYS A 1 102 ? 0.191 -22.382 24.381 1.00 98.69 102 LYS A CA 1
ATOM 785 C C . LYS A 1 102 ? -0.070 -23.898 24.341 1.00 98.69 102 LYS A C 1
ATOM 787 O O . LYS A 1 102 ? -0.462 -24.480 25.352 1.00 98.69 102 LYS A O 1
ATOM 792 N N . GLU A 1 103 ? 0.165 -24.532 23.190 1.00 98.56 103 GLU A N 1
ATOM 793 C CA . GLU A 1 103 ? -0.036 -25.975 22.962 1.00 98.56 103 GLU A CA 1
ATOM 794 C C . GLU A 1 103 ? -1.466 -26.471 23.312 1.00 98.56 103 GLU A C 1
ATOM 796 O O . GLU A 1 103 ? -1.674 -27.638 23.651 1.00 98.56 103 GLU A O 1
ATOM 801 N N . SER A 1 104 ? -2.478 -25.592 23.295 1.00 98.12 104 SER A N 1
ATOM 802 C CA . SER A 1 104 ? -3.870 -25.974 23.577 1.00 98.12 104 SER A CA 1
ATOM 803 C C . SER A 1 104 ? -4.585 -26.542 22.345 1.00 98.12 104 SER A C 1
ATOM 805 O O . SER A 1 104 ? -4.203 -26.301 21.201 1.00 98.12 104 SER A O 1
ATOM 807 N N . GLY A 1 105 ? -5.658 -27.304 22.579 1.00 97.88 105 GLY A N 1
ATOM 808 C CA . GLY A 1 105 ? -6.441 -27.961 21.527 1.00 97.88 105 GLY A CA 1
ATOM 809 C C . GLY A 1 105 ? -7.467 -27.064 20.830 1.00 97.88 105 GLY A C 1
ATOM 810 O O . GLY A 1 105 ? -8.316 -27.586 20.101 1.00 97.88 105 GLY A O 1
ATOM 811 N N . ILE A 1 106 ? -7.439 -25.750 21.084 1.00 98.44 106 ILE A N 1
ATOM 812 C CA . ILE A 1 106 ? -8.477 -24.828 20.620 1.00 98.44 106 ILE A CA 1
ATOM 813 C C . ILE A 1 106 ? -8.520 -24.790 19.092 1.00 98.44 106 ILE A C 1
ATOM 815 O O . ILE A 1 106 ? -7.482 -24.783 18.438 1.00 98.44 106 ILE A O 1
ATOM 819 N N . ARG A 1 107 ? -9.727 -24.738 18.524 1.00 98.31 107 ARG A N 1
ATOM 820 C CA . ARG A 1 107 ? -9.942 -24.665 17.068 1.00 98.31 107 ARG A CA 1
ATOM 821 C C . ARG A 1 107 ? -10.326 -23.281 16.585 1.00 98.31 107 ARG A C 1
ATOM 823 O O . ARG A 1 107 ? -9.964 -22.869 15.488 1.00 98.31 107 ARG A O 1
ATOM 830 N N . GLU A 1 108 ? -11.043 -22.541 17.414 1.00 97.81 108 GLU A N 1
ATOM 831 C CA . GLU A 1 108 ? -11.400 -21.160 17.138 1.00 97.81 108 GLU A CA 1
ATOM 832 C C . GLU A 1 108 ? -11.350 -20.326 18.409 1.00 97.81 108 GLU A C 1
ATOM 834 O O . GLU A 1 108 ? -11.637 -20.815 19.506 1.00 97.81 108 GLU A O 1
ATOM 839 N N . ILE A 1 109 ? -11.022 -19.045 18.256 1.00 98.12 109 ILE A N 1
ATOM 840 C CA . ILE A 1 109 ? -11.104 -18.093 19.357 1.00 98.12 109 ILE A CA 1
ATOM 841 C C . ILE A 1 109 ? -11.481 -16.695 18.874 1.00 98.12 109 ILE A C 1
ATOM 843 O O . ILE A 1 109 ? -11.052 -16.227 17.815 1.00 98.12 109 ILE A O 1
ATOM 847 N N . THR A 1 110 ? -12.309 -16.021 19.672 1.00 97.94 110 THR A N 1
ATOM 848 C CA . THR A 1 110 ? -12.631 -14.603 19.501 1.00 97.94 110 THR A CA 1
ATOM 849 C C . THR A 1 110 ? -12.081 -13.829 20.689 1.00 97.94 110 THR A C 1
ATOM 851 O O . THR A 1 110 ? -12.494 -14.070 21.820 1.00 97.94 110 THR A O 1
ATOM 854 N N . ILE A 1 111 ? -11.177 -12.885 20.430 1.00 97.81 111 ILE A N 1
ATOM 855 C CA . ILE A 1 111 ? -10.672 -11.952 21.439 1.00 97.81 111 ILE A CA 1
ATOM 856 C C . ILE A 1 111 ? -11.633 -10.757 21.496 1.00 97.81 111 ILE A C 1
ATOM 858 O O . ILE A 1 111 ? -11.752 -10.049 20.488 1.00 97.81 111 ILE A O 1
ATOM 862 N N . PRO A 1 112 ? -12.356 -10.542 22.612 1.00 96.31 112 PRO A N 1
ATOM 863 C CA . PRO A 1 112 ? -13.402 -9.527 22.688 1.00 96.31 112 PRO A CA 1
ATOM 864 C C . PRO A 1 112 ? -12.831 -8.102 22.690 1.00 96.31 112 PRO A C 1
ATOM 866 O O . PRO A 1 112 ? -11.670 -7.880 23.024 1.00 96.31 112 PRO A O 1
ATOM 869 N N . GLU A 1 113 ? -13.674 -7.122 22.350 1.00 96.75 113 GLU A N 1
ATOM 870 C CA . GLU A 1 113 ? -13.326 -5.686 22.298 1.00 96.75 113 GLU A CA 1
ATOM 871 C C . GLU A 1 113 ? -12.831 -5.131 23.640 1.00 96.75 113 GLU A C 1
ATOM 873 O O . GLU A 1 113 ? -12.173 -4.097 23.695 1.00 96.75 113 GLU A O 1
ATOM 878 N N . THR A 1 114 ? -13.149 -5.827 24.730 1.00 96.62 114 THR A N 1
ATOM 879 C CA . THR A 1 114 ? -12.793 -5.444 26.093 1.00 96.62 114 THR A CA 1
ATOM 880 C C . THR A 1 114 ? -11.345 -5.739 26.445 1.00 96.62 114 THR A C 1
ATOM 882 O O . THR A 1 114 ? -10.847 -5.151 27.405 1.00 96.62 114 THR A O 1
ATOM 885 N N . VAL A 1 115 ? -10.675 -6.614 25.687 1.00 96.75 115 VAL A N 1
ATOM 886 C CA . VAL A 1 115 ? -9.258 -6.918 25.883 1.00 96.75 115 VAL A CA 1
ATOM 887 C C . VAL A 1 115 ? -8.428 -5.738 25.391 1.00 96.75 115 VAL A C 1
ATOM 889 O O . VAL A 1 115 ? -8.494 -5.353 24.227 1.00 96.75 115 VAL A O 1
ATOM 892 N N . THR A 1 116 ? -7.632 -5.163 26.284 1.00 93.56 116 THR A N 1
ATOM 893 C CA . THR A 1 116 ? -6.707 -4.063 25.993 1.00 93.56 116 THR A CA 1
ATOM 894 C C . THR A 1 116 ? -5.262 -4.539 25.891 1.00 93.56 116 THR A C 1
ATOM 896 O O . THR A 1 116 ? -4.442 -3.842 25.296 1.00 93.56 116 THR A O 1
ATOM 899 N N . TYR A 1 117 ? -4.952 -5.726 26.425 1.00 92.69 117 TYR A N 1
ATOM 900 C CA . TYR A 1 117 ? -3.605 -6.291 26.423 1.00 92.69 117 TYR A CA 1
ATOM 901 C C . TYR A 1 117 ? -3.598 -7.777 26.033 1.00 92.69 117 TYR A C 1
ATOM 903 O O . TYR A 1 117 ? -4.290 -8.595 26.643 1.00 92.69 117 TYR A O 1
ATOM 911 N N . LEU A 1 118 ? -2.808 -8.115 25.010 1.00 94.88 118 LEU A N 1
ATOM 912 C CA . LEU A 1 118 ? -2.597 -9.470 24.494 1.00 94.88 118 LEU A CA 1
ATOM 913 C C . LEU A 1 118 ? -1.087 -9.737 24.477 1.00 94.88 118 LEU A C 1
ATOM 915 O O . LEU A 1 118 ? -0.381 -9.188 23.633 1.00 94.88 118 LEU A O 1
ATOM 919 N N . SER A 1 119 ? -0.604 -10.540 25.423 1.00 95.94 119 SER A N 1
ATOM 920 C CA . SER A 1 119 ? 0.826 -10.828 25.563 1.00 95.94 119 SER A CA 1
ATOM 921 C C . SER A 1 119 ? 1.391 -11.693 24.428 1.00 95.94 119 SER A C 1
ATOM 923 O O . SER A 1 119 ? 0.673 -12.290 23.627 1.00 95.94 119 SER A O 1
ATOM 925 N N . GLY A 1 120 ? 2.715 -11.811 24.387 1.00 95.75 120 GLY A N 1
ATOM 926 C CA . GLY A 1 120 ? 3.434 -12.660 23.453 1.00 95.75 120 GLY A CA 1
ATOM 927 C C . GLY A 1 120 ? 3.167 -14.143 23.675 1.00 95.75 120 GLY A C 1
ATOM 928 O O . GLY A 1 120 ? 2.881 -14.613 24.781 1.00 95.75 120 GLY A O 1
ATOM 929 N N . SER A 1 121 ? 3.313 -14.909 22.594 1.00 98.44 121 SER A N 1
ATOM 930 C CA . SER A 1 121 ? 3.189 -16.373 22.595 1.00 98.44 121 SER A CA 1
ATOM 931 C C . SER A 1 121 ? 1.838 -16.915 23.085 1.00 98.44 121 SER A C 1
ATOM 933 O O . SER A 1 121 ? 1.770 -18.084 23.453 1.00 98.44 121 SER A O 1
ATOM 935 N N . VAL A 1 122 ? 0.769 -16.107 23.122 1.00 98.50 122 VAL A N 1
ATOM 936 C CA . VAL A 1 122 ? -0.537 -16.519 23.677 1.00 98.50 122 VAL A CA 1
ATOM 937 C C . VAL A 1 122 ? -1.057 -17.809 23.043 1.00 98.50 122 VAL A C 1
ATOM 939 O O . VAL A 1 122 ? -1.498 -18.681 23.784 1.00 98.50 122 VAL A O 1
ATOM 942 N N . PHE A 1 123 ? -0.948 -17.958 21.721 1.00 98.69 123 PHE A N 1
ATOM 943 C CA . PHE A 1 123 ? -1.383 -19.139 20.964 1.00 98.69 123 PHE A CA 1
ATOM 944 C C . PHE A 1 123 ? -0.214 -19.949 20.399 1.00 98.69 123 PHE A C 1
ATOM 946 O O . PHE A 1 123 ? -0.371 -20.664 19.415 1.00 98.69 123 PHE A O 1
ATOM 953 N N . TYR A 1 124 ? 0.969 -19.844 21.002 1.00 98.75 124 TYR A N 1
ATOM 954 C CA . TYR A 1 124 ? 2.151 -20.570 20.543 1.00 98.75 124 TYR A CA 1
ATOM 955 C C . TYR A 1 124 ? 1.874 -22.080 20.443 1.00 98.75 124 TYR A C 1
ATOM 957 O O . TYR A 1 124 ? 1.379 -22.675 21.398 1.00 98.75 124 TYR A O 1
ATOM 965 N N . GLU A 1 125 ? 2.169 -22.686 19.293 1.00 98.62 125 GLU A N 1
ATOM 966 C CA . GLU A 1 125 ? 1.968 -24.112 18.992 1.00 98.62 125 GLU A CA 1
ATOM 967 C C . GLU A 1 125 ? 0.529 -24.613 19.242 1.00 98.62 125 GLU A C 1
ATOM 969 O O . GLU A 1 125 ? 0.303 -25.771 19.586 1.00 98.62 125 GLU A O 1
ATOM 974 N N . CYS A 1 126 ? -0.489 -23.760 19.057 1.00 98.50 126 CYS A N 1
ATOM 975 C CA . CYS A 1 126 ? -1.886 -24.210 18.988 1.00 98.50 126 CYS A CA 1
ATOM 976 C C . CYS A 1 126 ? -2.158 -24.887 17.639 1.00 98.50 126 CYS A C 1
ATOM 978 O O . CYS A 1 126 ? -2.809 -24.314 16.766 1.00 98.50 126 CYS A O 1
ATOM 980 N N . ASP A 1 127 ? -1.652 -26.104 17.452 1.00 97.44 127 ASP A N 1
ATOM 981 C CA . ASP A 1 127 ? -1.691 -26.806 16.164 1.00 97.44 127 ASP A CA 1
ATOM 982 C C . ASP A 1 127 ? -3.103 -26.987 15.598 1.00 97.44 127 ASP A C 1
ATOM 984 O O . ASP A 1 127 ? -3.274 -26.981 14.384 1.00 97.44 127 ASP A O 1
ATOM 988 N N . ASN A 1 128 ? -4.124 -27.105 16.450 1.00 98.00 128 ASN A N 1
ATOM 989 C CA . ASN A 1 128 ? -5.519 -27.275 16.033 1.00 98.00 128 ASN A CA 1
ATOM 990 C C . ASN A 1 128 ? -6.248 -25.957 15.732 1.00 98.00 128 ASN A C 1
ATOM 992 O O . ASN A 1 128 ? -7.398 -26.002 15.299 1.00 98.00 128 ASN A O 1
ATOM 996 N N . LEU A 1 129 ? -5.624 -24.798 15.962 1.00 98.62 129 LEU A N 1
ATOM 997 C CA . LEU A 1 129 ? -6.272 -23.499 15.803 1.00 98.62 129 LEU A CA 1
ATOM 998 C C . LEU A 1 129 ? -6.469 -23.186 14.322 1.00 98.62 129 LEU A C 1
ATOM 1000 O O . LEU A 1 129 ? -5.508 -22.967 13.601 1.00 98.62 129 LEU A O 1
ATOM 1004 N N . GLU A 1 130 ? -7.720 -23.120 13.876 1.00 98.19 130 GLU A N 1
ATOM 1005 C CA . GLU A 1 130 ? -8.102 -22.887 12.481 1.00 98.19 130 GLU A CA 1
ATOM 1006 C C . GLU A 1 130 ? -8.484 -21.426 12.211 1.00 98.19 130 GLU A C 1
ATOM 1008 O O . GLU A 1 130 ? -8.263 -20.910 11.107 1.00 98.19 130 GLU A O 1
ATOM 1013 N N . LYS A 1 131 ? -9.069 -20.750 13.210 1.00 98.00 131 LYS A N 1
ATOM 1014 C CA . LYS A 1 131 ? -9.653 -19.412 13.053 1.00 98.00 131 LYS A CA 1
ATOM 1015 C C . LYS A 1 131 ? -9.442 -18.518 14.270 1.00 98.00 131 LYS A C 1
ATOM 1017 O O . LYS A 1 131 ? -9.816 -18.861 15.389 1.00 98.00 131 LYS A O 1
ATOM 1022 N N . VAL A 1 132 ? -8.965 -17.302 14.016 1.00 97.75 132 VAL A N 1
ATOM 1023 C CA . VAL A 1 132 ? -8.820 -16.255 15.035 1.00 97.75 132 VAL A CA 1
ATOM 1024 C C . VAL A 1 132 ? -9.553 -14.992 14.605 1.00 97.75 132 VAL A C 1
ATOM 1026 O O . VAL A 1 132 ? -9.383 -14.506 13.484 1.00 97.75 132 VAL A O 1
ATOM 1029 N N . VAL A 1 133 ? -10.340 -14.427 15.521 1.00 97.12 133 VAL A N 1
ATOM 1030 C CA . VAL A 1 133 ? -10.968 -13.111 15.355 1.00 97.12 133 VAL A CA 1
ATOM 1031 C C . VAL A 1 133 ? -10.527 -12.196 16.491 1.00 97.12 133 VAL A C 1
ATOM 1033 O O . VAL A 1 133 ? -10.917 -12.403 17.638 1.00 97.12 133 VAL A O 1
ATOM 1036 N N . ILE A 1 134 ? -9.740 -11.165 16.181 1.00 96.25 134 ILE A N 1
ATOM 1037 C CA . ILE A 1 134 ? -9.321 -10.162 17.165 1.00 96.25 134 ILE A CA 1
ATOM 1038 C C . ILE A 1 134 ? -10.235 -8.941 17.029 1.00 96.25 134 ILE A C 1
ATOM 1040 O O . ILE A 1 134 ? -10.085 -8.150 16.101 1.00 96.25 134 ILE A O 1
ATOM 1044 N N . LYS A 1 135 ? -11.200 -8.788 17.944 1.00 95.38 135 LYS A N 1
ATOM 1045 C CA . LYS A 1 135 ? -12.033 -7.573 18.037 1.00 95.38 135 LYS A CA 1
ATOM 1046 C C . LYS A 1 135 ? -11.419 -6.512 18.950 1.00 95.38 135 LYS A C 1
ATOM 1048 O O . LYS A 1 135 ? -11.763 -5.341 18.849 1.00 95.38 135 LYS A O 1
ATOM 1053 N N . ALA A 1 136 ? -10.513 -6.930 19.832 1.00 91.50 136 ALA A N 1
ATOM 1054 C CA . ALA A 1 136 ? -9.747 -6.062 20.712 1.00 91.50 136 ALA A CA 1
ATOM 1055 C C . ALA A 1 136 ? -9.078 -4.909 19.937 1.00 91.50 136 ALA A C 1
ATOM 1057 O O . ALA A 1 136 ? -8.434 -5.172 18.916 1.00 91.50 136 ALA A O 1
ATOM 1058 N N . PRO A 1 137 ? -9.153 -3.652 20.411 1.00 92.75 137 PRO A N 1
ATOM 1059 C CA . PRO A 1 137 ? -8.522 -2.499 19.766 1.00 92.75 137 PRO A CA 1
ATOM 1060 C C . PRO A 1 137 ? -7.001 -2.453 20.013 1.00 92.75 137 PRO A C 1
ATOM 1062 O O . PRO A 1 137 ? -6.433 -1.396 20.282 1.00 92.75 137 PRO A O 1
ATOM 1065 N N . VAL A 1 138 ? -6.324 -3.602 19.933 1.00 93.62 138 VAL A N 1
ATOM 1066 C CA . VAL A 1 138 ? -4.879 -3.712 20.148 1.00 93.62 138 VAL A CA 1
ATOM 1067 C C . VAL A 1 138 ? -4.109 -3.001 19.040 1.00 93.62 138 VAL A C 1
ATOM 1069 O O . VAL A 1 138 ? -4.496 -3.004 17.865 1.00 93.62 138 VAL A O 1
ATOM 1072 N N . THR A 1 139 ? -3.001 -2.377 19.423 1.00 94.88 139 THR A N 1
ATOM 1073 C CA . THR A 1 139 ? -2.095 -1.672 18.510 1.00 94.88 139 THR A CA 1
ATOM 1074 C C . THR A 1 139 ? -0.887 -2.520 18.118 1.00 94.88 139 THR A C 1
ATOM 1076 O O . THR A 1 139 ? -0.272 -2.240 17.090 1.00 94.88 139 THR A O 1
ATOM 1079 N N . LYS A 1 140 ? -0.575 -3.577 18.876 1.00 95.44 140 LYS A N 1
ATOM 1080 C CA . LYS A 1 140 ? 0.557 -4.478 18.647 1.00 95.44 140 LYS A CA 1
ATOM 1081 C C . LYS A 1 140 ? 0.124 -5.939 18.774 1.00 95.44 140 LYS A C 1
ATOM 1083 O O . LYS A 1 140 ? -0.663 -6.268 19.658 1.00 95.44 140 LYS A O 1
ATOM 1088 N N . ILE A 1 141 ? 0.651 -6.799 17.901 1.00 97.00 141 ILE A N 1
ATOM 1089 C CA . ILE A 1 141 ? 0.653 -8.256 18.091 1.00 97.00 141 ILE A CA 1
ATOM 1090 C C . ILE A 1 141 ? 2.064 -8.663 18.513 1.00 97.00 141 ILE A C 1
ATOM 1092 O O . ILE A 1 141 ? 3.017 -8.450 17.764 1.00 97.00 141 ILE A O 1
ATOM 1096 N N . GLU A 1 142 ? 2.195 -9.193 19.727 1.00 97.81 142 GLU A N 1
ATOM 1097 C CA . GLU A 1 142 ? 3.489 -9.489 20.343 1.00 97.81 142 GLU A CA 1
ATOM 1098 C C . GLU A 1 142 ? 4.165 -10.740 19.759 1.00 97.81 142 GLU A C 1
ATOM 1100 O O . GLU A 1 142 ? 3.536 -11.579 19.107 1.00 97.81 142 GLU A O 1
ATOM 1105 N N . MET A 1 143 ? 5.469 -10.869 20.017 1.00 98.44 143 MET A N 1
ATOM 1106 C CA . MET A 1 143 ? 6.325 -11.930 19.485 1.00 98.44 143 MET A CA 1
ATOM 1107 C C . MET A 1 143 ? 5.715 -13.323 19.691 1.00 98.44 143 MET A C 1
ATOM 1109 O O . MET A 1 143 ? 5.180 -13.636 20.761 1.00 98.44 143 MET A O 1
ATOM 1113 N N . ASN A 1 144 ? 5.834 -14.177 18.669 1.00 98.56 144 ASN A N 1
ATOM 1114 C CA . ASN A 1 144 ? 5.410 -15.582 18.697 1.00 98.56 144 ASN A CA 1
ATOM 1115 C C . ASN A 1 144 ? 3.904 -15.836 18.931 1.00 98.56 144 ASN A C 1
ATOM 1117 O O . ASN A 1 144 ? 3.528 -16.983 19.162 1.00 98.56 144 ASN A O 1
ATOM 1121 N N . THR A 1 145 ? 3.033 -14.817 18.890 1.00 98.50 145 THR A N 1
ATOM 1122 C CA . THR A 1 145 ? 1.618 -14.960 19.297 1.00 98.50 145 THR A CA 1
ATOM 1123 C C . THR A 1 145 ? 0.886 -16.122 18.620 1.00 98.50 145 THR A C 1
ATOM 1125 O O . THR A 1 145 ? 0.163 -16.819 19.322 1.00 98.50 145 THR A O 1
ATOM 1128 N N . PHE A 1 146 ? 1.092 -16.363 17.321 1.00 98.69 146 PHE A N 1
ATOM 1129 C CA . PHE A 1 146 ? 0.508 -17.484 16.566 1.00 98.69 146 PHE A CA 1
ATOM 1130 C C . PHE A 1 146 ? 1.577 -18.425 15.982 1.00 98.69 146 PHE A C 1
ATOM 1132 O O . PHE A 1 146 ? 1.292 -19.183 15.055 1.00 98.69 146 PHE A O 1
ATOM 1139 N N . ASN A 1 147 ? 2.815 -18.384 16.488 1.00 98.75 147 ASN A N 1
ATOM 1140 C CA . ASN A 1 147 ? 3.888 -19.230 15.964 1.00 98.75 147 ASN A CA 1
ATOM 1141 C C . ASN A 1 147 ? 3.511 -20.706 16.136 1.00 98.75 147 ASN A C 1
ATOM 1143 O O . ASN A 1 147 ? 3.055 -21.100 17.206 1.00 98.75 147 ASN A O 1
ATOM 1147 N N . GLY A 1 148 ? 3.661 -21.504 15.083 1.00 98.62 148 GLY A N 1
ATOM 1148 C CA . GLY A 1 148 ? 3.367 -22.930 15.100 1.00 98.62 148 GLY A CA 1
ATOM 1149 C C . GLY A 1 148 ? 1.877 -23.264 15.092 1.00 98.62 148 GLY A C 1
ATOM 1150 O O . GLY A 1 148 ? 1.538 -24.424 15.268 1.00 98.62 148 GLY A O 1
ATOM 1151 N N . CYS A 1 149 ? 0.966 -22.308 14.868 1.00 98.62 149 CYS A N 1
ATOM 1152 C CA . CYS A 1 149 ? -0.454 -22.619 14.650 1.00 98.62 149 CYS A CA 1
ATOM 1153 C C . CYS A 1 149 ? -0.650 -23.260 13.264 1.00 98.62 149 CYS A C 1
ATOM 1155 O O . CYS A 1 149 ? -1.112 -22.620 12.317 1.00 98.62 149 CYS A O 1
ATOM 1157 N N . SER A 1 150 ? -0.235 -24.516 13.108 1.00 98.12 150 SER A N 1
ATOM 1158 C CA . SER A 1 150 ? -0.053 -25.153 11.801 1.00 98.12 150 SER A CA 1
ATOM 1159 C C . SER A 1 150 ? -1.346 -25.300 10.985 1.00 98.12 150 SER A C 1
ATOM 1161 O O . SER A 1 150 ? -1.283 -25.204 9.756 1.00 98.12 150 SER A O 1
ATOM 1163 N N . ASN A 1 151 ? -2.514 -25.427 11.634 1.00 98.31 151 ASN A N 1
ATOM 1164 C CA . ASN A 1 151 ? -3.827 -25.450 10.975 1.00 98.31 151 ASN A CA 1
ATOM 1165 C C . ASN A 1 151 ? -4.506 -24.082 10.805 1.00 98.31 151 ASN A C 1
ATOM 1167 O O . ASN A 1 151 ? -5.626 -24.035 10.291 1.00 98.31 151 ASN A O 1
ATOM 1171 N N . LEU A 1 152 ? -3.850 -22.973 11.160 1.00 98.56 152 LEU A N 1
ATOM 1172 C CA . LEU A 1 152 ? -4.455 -21.642 11.095 1.00 98.56 152 LEU A CA 1
ATOM 1173 C C . LEU A 1 152 ? -4.707 -21.225 9.652 1.00 98.56 152 LEU A C 1
ATOM 1175 O O . LEU A 1 152 ? -3.771 -20.982 8.901 1.00 98.56 152 LEU A O 1
ATOM 1179 N N . ARG A 1 153 ? -5.983 -21.106 9.272 1.00 96.88 153 ARG A N 1
ATOM 1180 C CA . ARG A 1 153 ? -6.411 -20.762 7.905 1.00 96.88 153 ARG A CA 1
ATOM 1181 C C . ARG A 1 153 ? -6.801 -19.301 7.754 1.00 96.88 153 ARG A C 1
ATOM 1183 O O . ARG A 1 153 ? -6.625 -18.733 6.679 1.00 96.88 153 ARG A O 1
ATOM 1190 N N . SER A 1 154 ? -7.372 -18.707 8.805 1.00 93.94 154 SER A N 1
ATOM 1191 C CA . SER A 1 154 ? -7.957 -17.366 8.754 1.00 93.94 154 SER A CA 1
ATOM 1192 C C . SER A 1 154 ? -7.689 -16.571 10.027 1.00 93.94 154 SER A C 1
ATOM 1194 O O . SER A 1 154 ? -8.058 -16.988 11.126 1.00 93.94 154 SER A O 1
ATOM 1196 N N . VAL A 1 155 ? -7.158 -15.360 9.852 1.00 96.25 155 VAL A N 1
ATOM 1197 C CA . VAL A 1 155 ? -6.915 -14.392 10.927 1.00 96.25 155 VAL A CA 1
ATOM 1198 C C . VAL A 1 155 ? -7.562 -13.063 10.558 1.00 96.25 155 VAL A C 1
ATOM 1200 O O . VAL A 1 155 ? -7.185 -12.428 9.573 1.00 96.25 155 VAL A O 1
ATOM 1203 N N . ALA A 1 156 ? -8.537 -12.630 11.355 1.00 95.19 156 ALA A N 1
ATOM 1204 C CA . ALA A 1 156 ? -9.134 -11.306 11.223 1.00 95.19 156 ALA A CA 1
ATOM 1205 C C . ALA A 1 156 ? -8.422 -10.322 12.164 1.00 95.19 156 ALA A C 1
ATOM 1207 O O . ALA A 1 156 ? -8.651 -10.334 13.376 1.00 95.19 156 ALA A O 1
ATOM 1208 N N . LEU A 1 157 ? -7.548 -9.494 11.584 1.00 93.81 157 LEU A N 1
ATOM 1209 C CA . LEU A 1 157 ? -6.807 -8.437 12.271 1.00 93.81 157 LEU A CA 1
ATOM 1210 C C . LEU A 1 157 ? -7.592 -7.108 12.268 1.00 93.81 157 LEU A C 1
ATOM 1212 O O . LEU A 1 157 ? -8.117 -6.723 11.219 1.00 93.81 157 LEU A O 1
ATOM 1216 N N . PRO A 1 158 ? -7.650 -6.365 13.389 1.00 91.50 158 PRO A N 1
ATOM 1217 C CA . PRO A 1 158 ? -8.257 -5.042 13.427 1.00 91.50 158 PRO A CA 1
ATOM 1218 C C . PRO A 1 158 ? -7.367 -3.991 12.745 1.00 91.50 158 PRO A C 1
ATOM 1220 O O . PRO A 1 158 ? -6.137 -4.040 12.790 1.00 91.50 158 PRO A O 1
ATOM 1223 N N . ASN A 1 159 ? -7.992 -2.954 12.180 1.00 89.81 159 ASN A N 1
ATOM 1224 C CA . ASN A 1 159 ? -7.289 -1.831 11.536 1.00 89.81 159 ASN A CA 1
ATOM 1225 C C . ASN A 1 159 ? -6.535 -0.916 12.531 1.00 89.81 159 ASN A C 1
ATOM 1227 O O . ASN A 1 159 ? -5.889 0.057 12.128 1.00 89.81 159 ASN A O 1
ATOM 1231 N N . THR A 1 160 ? -6.628 -1.188 13.837 1.00 93.06 160 THR A N 1
ATOM 1232 C CA . THR A 1 160 ? -5.898 -0.488 14.906 1.00 93.06 160 THR A CA 1
ATOM 1233 C C . THR A 1 160 ? -4.438 -0.917 15.003 1.00 93.06 160 THR A C 1
ATOM 1235 O O . THR A 1 160 ? -3.631 -0.150 15.523 1.00 93.06 160 THR A O 1
ATOM 1238 N N . ILE A 1 161 ? -4.072 -2.078 14.452 1.00 94.38 161 ILE A N 1
ATOM 1239 C CA . ILE A 1 161 ? -2.703 -2.595 14.520 1.00 94.38 161 ILE A CA 1
ATOM 1240 C C . ILE A 1 161 ? -1.728 -1.643 13.816 1.00 94.38 161 ILE A C 1
ATOM 1242 O O . ILE A 1 161 ? -1.975 -1.127 12.719 1.00 94.38 161 ILE A O 1
ATOM 1246 N N . ARG A 1 162 ? -0.620 -1.375 14.497 1.00 94.88 162 ARG A N 1
ATOM 1247 C CA . ARG A 1 162 ? 0.516 -0.554 14.068 1.00 94.88 162 ARG A CA 1
ATOM 1248 C C . ARG A 1 162 ? 1.809 -1.356 14.023 1.00 94.88 162 ARG A C 1
ATOM 1250 O O . ARG A 1 162 ? 2.704 -0.955 13.292 1.00 94.88 162 ARG A O 1
ATOM 1257 N N . GLU A 1 163 ? 1.873 -2.473 14.743 1.00 96.31 163 GLU A N 1
ATOM 1258 C CA . GLU A 1 163 ? 3.063 -3.312 14.849 1.00 96.31 163 GLU A CA 1
ATOM 1259 C C . GLU A 1 163 ? 2.692 -4.803 14.898 1.00 96.31 163 GLU A C 1
ATOM 1261 O O . GLU A 1 163 ? 1.758 -5.207 15.597 1.00 96.31 163 GLU A O 1
ATOM 1266 N N . ILE A 1 164 ? 3.435 -5.618 14.149 1.00 97.38 164 ILE A N 1
ATOM 1267 C CA . ILE A 1 164 ? 3.410 -7.082 14.217 1.00 97.38 164 ILE A CA 1
ATOM 1268 C C . ILE A 1 164 ? 4.847 -7.519 14.470 1.00 97.38 164 ILE A C 1
ATOM 1270 O O . ILE A 1 164 ? 5.719 -7.282 13.632 1.00 97.38 164 ILE A O 1
ATOM 1274 N N . ASP A 1 165 ? 5.085 -8.111 15.637 1.00 97.75 165 ASP A N 1
ATOM 1275 C CA . ASP A 1 165 ? 6.434 -8.441 16.079 1.00 97.75 165 ASP A CA 1
ATOM 1276 C C . ASP A 1 165 ? 6.995 -9.704 15.397 1.00 97.75 165 ASP A C 1
ATOM 1278 O O . ASP A 1 165 ? 6.344 -10.339 14.565 1.00 97.75 165 ASP A O 1
ATOM 1282 N N . SER A 1 166 ? 8.231 -10.072 15.726 1.00 98.44 166 SER A N 1
ATOM 1283 C CA . SER A 1 166 ? 8.932 -11.188 15.088 1.00 98.44 166 SER A CA 1
ATOM 1284 C C . SER A 1 166 ? 8.208 -12.526 15.295 1.00 98.44 166 SER A C 1
ATOM 1286 O O . SER A 1 166 ? 7.622 -12.789 16.352 1.00 98.44 166 SER A O 1
ATOM 1288 N N . TYR A 1 167 ? 8.280 -13.387 14.277 1.00 98.62 167 TYR A N 1
ATOM 1289 C CA . TYR A 1 167 ? 7.783 -14.771 14.295 1.00 98.62 167 TYR A CA 1
ATOM 1290 C C . TYR A 1 167 ? 6.275 -14.944 14.560 1.00 98.62 167 TYR A C 1
ATOM 1292 O O . TYR A 1 167 ? 5.832 -16.045 14.873 1.00 98.62 167 TYR A O 1
ATOM 1300 N N . VAL A 1 168 ? 5.462 -13.884 14.463 1.00 98.62 168 VAL A N 1
ATOM 1301 C CA . VAL A 1 168 ? 4.045 -13.928 14.875 1.00 98.62 168 VAL A CA 1
ATOM 1302 C C . VAL A 1 168 ? 3.244 -15.029 14.185 1.00 98.62 168 VAL A C 1
ATOM 1304 O O . VAL A 1 168 ? 2.480 -15.690 14.875 1.00 98.62 168 VAL A O 1
ATOM 1307 N N . PHE A 1 169 ? 3.413 -15.239 12.878 1.00 98.69 169 PHE A N 1
ATOM 1308 C CA . PHE A 1 169 ? 2.750 -16.299 12.107 1.00 98.69 169 PHE A CA 1
ATOM 1309 C C . PHE A 1 169 ? 3.745 -17.342 11.581 1.00 98.69 169 PHE A C 1
ATOM 1311 O O . PHE A 1 169 ? 3.432 -18.068 10.636 1.00 98.69 169 PHE A O 1
ATOM 1318 N N . GLN A 1 170 ? 4.940 -17.438 12.176 1.00 98.81 170 GLN A N 1
ATOM 1319 C CA . GLN A 1 170 ? 5.922 -18.440 11.770 1.00 98.81 170 GLN A CA 1
ATOM 1320 C C . GLN A 1 170 ? 5.293 -19.843 11.859 1.00 98.81 170 GLN A C 1
ATOM 1322 O O . GLN A 1 170 ? 4.543 -20.143 12.785 1.00 98.81 170 GLN A O 1
ATOM 1327 N N . ASN A 1 171 ? 5.554 -20.696 10.871 1.00 98.69 171 ASN A N 1
ATOM 1328 C CA . ASN A 1 171 ? 5.031 -22.057 10.755 1.00 98.69 171 ASN A CA 1
ATOM 1329 C C . ASN A 1 171 ? 3.491 -22.180 10.779 1.00 98.69 171 ASN A C 1
ATOM 1331 O O . ASN A 1 171 ? 2.968 -23.272 11.010 1.00 98.69 171 ASN A O 1
ATOM 1335 N N . CYS A 1 172 ? 2.743 -21.116 10.462 1.00 98.62 172 CYS A N 1
ATOM 1336 C CA . CYS A 1 172 ? 1.311 -21.212 10.153 1.00 98.62 172 CYS A CA 1
ATOM 1337 C C . CYS A 1 172 ? 1.114 -21.835 8.758 1.00 98.62 172 CYS A C 1
ATOM 1339 O O . CYS A 1 172 ? 0.775 -21.152 7.789 1.00 98.62 172 CYS A O 1
ATOM 1341 N N . ARG A 1 173 ? 1.398 -23.138 8.635 1.00 98.38 173 ARG A N 1
ATOM 1342 C CA . ARG A 1 173 ? 1.536 -23.853 7.352 1.00 98.38 173 ARG A CA 1
ATOM 1343 C C . ARG A 1 173 ? 0.275 -23.819 6.488 1.00 98.38 173 ARG A C 1
ATOM 1345 O O . ARG A 1 173 ? 0.404 -23.807 5.265 1.00 98.38 173 ARG A O 1
ATOM 1352 N N . ASN A 1 174 ? -0.909 -23.750 7.097 1.00 98.44 174 ASN A N 1
ATOM 1353 C CA . ASN A 1 174 ? -2.204 -23.711 6.406 1.00 98.44 174 ASN A CA 1
ATOM 1354 C C . ASN A 1 174 ? -2.791 -22.297 6.228 1.00 98.44 174 ASN A C 1
ATOM 1356 O O . ASN A 1 174 ? -3.937 -22.168 5.790 1.00 98.44 174 ASN A O 1
ATOM 1360 N N . LEU A 1 175 ? -2.027 -21.233 6.512 1.00 98.31 175 LEU A N 1
ATOM 1361 C CA . LEU A 1 175 ? -2.495 -19.856 6.335 1.00 98.31 175 LEU A CA 1
ATOM 1362 C C . LEU A 1 175 ? -2.533 -19.498 4.846 1.00 98.31 175 LEU A C 1
ATOM 1364 O O . LEU A 1 175 ? -1.495 -19.303 4.225 1.00 98.31 175 LEU A O 1
ATOM 1368 N N . ILE A 1 176 ? -3.737 -19.401 4.274 1.00 94.88 176 ILE A N 1
ATOM 1369 C CA . ILE A 1 176 ? -3.934 -19.196 2.825 1.00 94.88 176 ILE A CA 1
ATOM 1370 C C . ILE A 1 176 ? -3.778 -17.724 2.430 1.00 94.88 176 ILE A C 1
ATOM 1372 O O . ILE A 1 176 ? -3.236 -17.396 1.371 1.00 94.88 176 ILE A O 1
ATOM 1376 N N . SER A 1 177 ? -4.296 -16.825 3.269 1.00 92.56 177 SER A N 1
ATOM 1377 C CA . SER A 1 177 ? -4.291 -15.383 3.029 1.00 92.56 177 SER A CA 1
ATOM 1378 C C . SER A 1 177 ? -4.391 -14.615 4.341 1.00 92.56 177 SER A C 1
ATOM 1380 O O . SER A 1 177 ? -4.976 -15.098 5.311 1.00 92.56 177 SER A O 1
ATOM 1382 N N . ILE A 1 178 ? -3.857 -13.397 4.353 1.00 94.94 178 ILE A N 1
ATOM 1383 C CA . ILE A 1 178 ? -3.978 -12.468 5.472 1.00 94.94 178 ILE A CA 1
ATOM 1384 C C . ILE A 1 178 ? -4.078 -11.037 4.947 1.00 94.94 178 ILE A C 1
ATOM 1386 O O . ILE A 1 178 ? -3.359 -10.635 4.031 1.00 94.94 178 ILE A O 1
ATOM 1390 N N . ASN A 1 179 ? -4.981 -10.258 5.538 1.00 94.25 179 ASN A N 1
ATOM 1391 C CA . ASN A 1 179 ? -5.121 -8.842 5.223 1.00 94.25 179 ASN A CA 1
ATOM 1392 C C . ASN A 1 179 ? -4.171 -8.032 6.105 1.00 94.25 179 ASN A C 1
ATOM 1394 O O . ASN A 1 179 ? -4.390 -7.916 7.310 1.00 94.25 179 ASN A O 1
ATOM 1398 N N . ILE A 1 180 ? -3.132 -7.452 5.502 1.00 94.31 180 ILE A N 1
ATOM 1399 C CA . ILE A 1 180 ? -2.206 -6.562 6.204 1.00 94.31 180 ILE A CA 1
ATOM 1400 C C . ILE A 1 180 ? -2.874 -5.193 6.432 1.00 94.31 180 ILE A C 1
ATOM 1402 O O . ILE A 1 180 ? -3.282 -4.548 5.458 1.00 94.31 180 ILE A O 1
ATOM 1406 N N . PRO A 1 181 ? -2.988 -4.710 7.686 1.00 92.94 181 PRO A N 1
ATOM 1407 C CA . PRO A 1 181 ? -3.558 -3.396 7.976 1.00 92.94 181 PRO A CA 1
ATOM 1408 C C . PRO A 1 181 ? -2.802 -2.270 7.256 1.00 92.94 181 PRO A C 1
ATOM 1410 O O . PRO A 1 181 ? -1.576 -2.217 7.275 1.00 92.94 181 PRO A O 1
ATOM 1413 N N . SER A 1 182 ? -3.515 -1.306 6.661 1.00 91.25 182 SER A N 1
ATOM 1414 C CA . SER A 1 182 ? -2.892 -0.223 5.870 1.00 91.25 182 SER A CA 1
ATOM 1415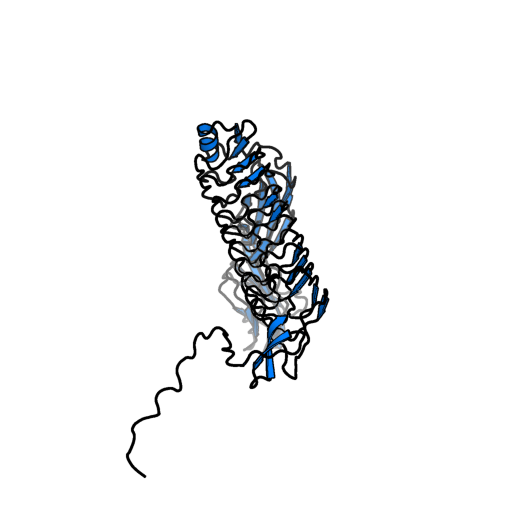 C C . SER A 1 182 ? -1.977 0.715 6.671 1.00 91.25 182 SER A C 1
ATOM 1417 O O . SER A 1 182 ? -1.163 1.454 6.103 1.00 91.25 182 SER A O 1
ATOM 1419 N N . SER A 1 183 ? -2.156 0.723 7.989 1.00 92.44 183 SER A N 1
ATOM 1420 C CA . SER A 1 183 ? -1.343 1.443 8.966 1.00 92.44 183 SER A CA 1
ATOM 1421 C C . SER A 1 183 ? 0.021 0.806 9.213 1.00 92.44 183 SER A C 1
ATOM 1423 O O . SER A 1 183 ? 0.918 1.518 9.654 1.00 92.44 183 SER A O 1
ATOM 1425 N N . LEU A 1 184 ? 0.188 -0.489 8.930 1.00 94.69 184 LEU A N 1
ATOM 1426 C CA . LEU A 1 184 ? 1.441 -1.202 9.147 1.00 94.69 184 LEU A CA 1
ATOM 1427 C C . LEU A 1 184 ? 2.475 -0.759 8.1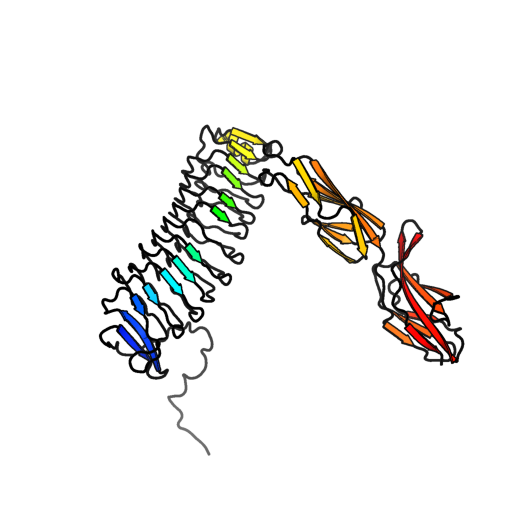04 1.00 94.69 184 LEU A C 1
ATOM 1429 O O . LEU A 1 184 ? 2.224 -0.819 6.897 1.00 94.69 184 LEU A O 1
ATOM 1433 N N . LYS A 1 185 ? 3.620 -0.264 8.580 1.00 95.06 185 LYS A N 1
ATOM 1434 C CA . LYS A 1 185 ? 4.742 0.191 7.739 1.00 95.06 185 LYS A CA 1
ATOM 1435 C C . LYS A 1 185 ? 5.901 -0.784 7.716 1.00 95.06 185 LYS A C 1
ATOM 1437 O O . LYS A 1 185 ? 6.675 -0.764 6.763 1.00 95.06 185 LYS A O 1
ATOM 1442 N N . GLU A 1 186 ? 5.986 -1.648 8.713 1.00 95.75 186 GLU A N 1
ATOM 1443 C CA . GLU A 1 186 ? 7.131 -2.518 8.920 1.00 95.75 186 GLU A CA 1
ATOM 1444 C C . GLU A 1 186 ? 6.656 -3.939 9.213 1.00 95.75 186 GLU A C 1
ATOM 1446 O O . GLU A 1 186 ? 5.637 -4.139 9.878 1.00 95.75 186 GLU A O 1
ATOM 1451 N N . LEU A 1 187 ? 7.383 -4.918 8.678 1.00 96.50 187 LEU A N 1
ATOM 1452 C CA . LEU A 1 187 ? 7.257 -6.320 9.060 1.00 96.50 187 LEU A CA 1
ATOM 1453 C C . LEU A 1 187 ? 8.573 -6.788 9.674 1.00 96.50 187 LEU A C 1
ATOM 1455 O O . LEU A 1 187 ? 9.633 -6.691 9.046 1.00 96.50 187 LEU A O 1
ATOM 1459 N N . ASN A 1 188 ? 8.481 -7.310 10.895 1.00 97.19 188 ASN A N 1
ATOM 1460 C CA . ASN A 1 188 ? 9.625 -7.815 11.642 1.00 97.19 188 ASN A CA 1
ATOM 1461 C C . ASN A 1 188 ? 10.100 -9.178 11.113 1.00 97.19 188 ASN A C 1
ATOM 1463 O O . ASN A 1 188 ? 9.596 -9.724 10.120 1.00 97.19 188 ASN A O 1
ATOM 1467 N N . ARG A 1 189 ? 1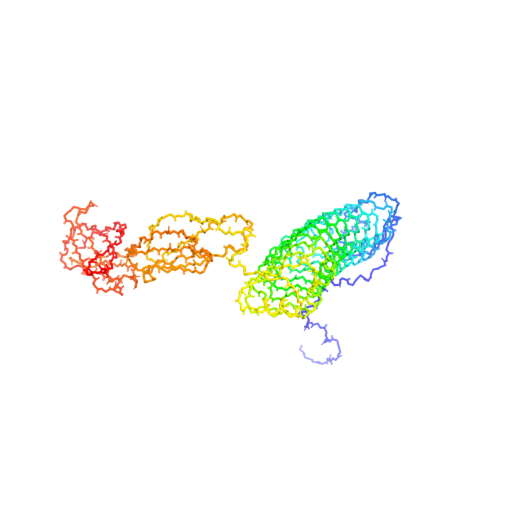1.154 -9.700 11.745 1.00 98.19 189 ARG A N 1
ATOM 1468 C CA . ARG A 1 189 ? 11.846 -10.913 11.309 1.00 98.19 189 ARG A CA 1
ATOM 1469 C C . ARG A 1 189 ? 10.889 -12.104 11.256 1.00 98.19 189 ARG A C 1
ATOM 1471 O O . ARG A 1 189 ? 10.140 -12.335 12.206 1.00 98.19 189 ARG A O 1
ATOM 1478 N N . ALA A 1 190 ? 10.947 -12.860 10.156 1.00 98.44 190 ALA A N 1
ATOM 1479 C CA . ALA A 1 190 ? 10.287 -14.162 10.014 1.00 98.44 190 ALA A CA 1
ATOM 1480 C C . ALA A 1 190 ? 8.780 -14.192 10.356 1.00 98.44 190 ALA A C 1
ATOM 1482 O O . ALA A 1 190 ? 8.254 -15.225 10.764 1.00 98.44 190 ALA A O 1
ATOM 1483 N N . VAL A 1 191 ? 8.058 -13.073 10.192 1.00 98.56 191 VAL A N 1
ATOM 1484 C CA . VAL A 1 191 ? 6.628 -12.985 10.556 1.00 98.56 191 VAL A CA 1
ATOM 1485 C C . VAL A 1 191 ? 5.787 -14.069 9.881 1.00 98.56 191 VAL A C 1
ATOM 1487 O O . VAL A 1 191 ? 4.914 -14.609 10.546 1.00 98.56 191 VAL A O 1
ATOM 1490 N N . PHE A 1 192 ? 6.048 -14.401 8.613 1.00 98.69 192 PHE A N 1
ATOM 1491 C CA . PHE A 1 192 ? 5.339 -15.434 7.846 1.00 98.69 192 PHE A CA 1
ATOM 1492 C C . PHE A 1 192 ? 6.262 -16.579 7.407 1.00 98.69 192 PHE A C 1
ATOM 1494 O O . PHE A 1 192 ? 5.958 -17.279 6.445 1.00 98.69 192 PHE A O 1
ATOM 1501 N N . GLU A 1 193 ? 7.405 -16.774 8.068 1.00 98.81 193 GLU A N 1
ATOM 1502 C CA . GLU A 1 193 ? 8.311 -17.866 7.706 1.00 98.81 193 GLU A CA 1
ATOM 1503 C C . GLU A 1 193 ? 7.592 -19.220 7.819 1.00 98.81 193 GLU A C 1
ATOM 1505 O O . GLU A 1 193 ? 6.928 -19.498 8.813 1.00 98.81 193 GLU A O 1
ATOM 1510 N N . GLY A 1 194 ? 7.701 -20.072 6.802 1.00 98.62 194 GLY A N 1
ATOM 1511 C CA . GLY A 1 194 ? 7.082 -21.396 6.779 1.00 98.62 194 GLY A CA 1
ATOM 1512 C C . GLY A 1 194 ? 5.563 -21.393 6.568 1.00 98.62 194 GLY A C 1
ATOM 1513 O O . GLY A 1 194 ? 4.935 -22.446 6.711 1.00 98.62 194 GLY A O 1
ATOM 1514 N N . CYS A 1 195 ? 4.948 -20.260 6.203 1.00 98.62 195 CYS A N 1
ATOM 1515 C CA . CYS A 1 195 ? 3.547 -20.198 5.768 1.00 98.62 195 CYS A CA 1
ATOM 1516 C C . CYS A 1 195 ? 3.365 -20.834 4.377 1.00 98.62 195 CYS A C 1
ATOM 1518 O O . CYS A 1 195 ? 3.083 -20.161 3.386 1.00 98.62 195 CYS A O 1
ATOM 1520 N N . ALA A 1 196 ? 3.535 -22.154 4.299 1.00 98.25 196 ALA A N 1
ATOM 1521 C CA . ALA A 1 196 ? 3.598 -22.915 3.054 1.00 98.25 196 ALA A CA 1
ATOM 1522 C C . ALA A 1 196 ? 2.343 -22.792 2.172 1.00 98.25 196 ALA A C 1
ATOM 1524 O O . ALA A 1 196 ? 2.451 -22.911 0.958 1.00 98.25 196 ALA A O 1
ATOM 1525 N N . SER A 1 197 ? 1.162 -22.529 2.742 1.00 98.31 197 SER A N 1
ATOM 1526 C CA . SER A 1 197 ? -0.094 -22.354 1.990 1.00 98.31 197 SER A CA 1
ATOM 1527 C C . SER A 1 197 ? -0.391 -20.913 1.565 1.00 98.31 197 SER A C 1
ATOM 1529 O O . SER A 1 197 ? -1.386 -20.691 0.875 1.00 98.31 197 SER A O 1
ATOM 1531 N N . LEU A 1 198 ? 0.431 -19.931 1.951 1.00 98.31 198 LEU A N 1
ATOM 1532 C CA . LEU A 1 198 ? 0.174 -18.523 1.648 1.00 98.31 198 LEU A CA 1
ATOM 1533 C C . LEU A 1 198 ? 0.351 -18.271 0.148 1.00 98.31 198 LEU A C 1
ATOM 1535 O O . LEU A 1 198 ? 1.462 -18.356 -0.362 1.00 98.31 198 LEU A O 1
ATOM 1539 N N . VAL A 1 199 ? -0.731 -17.929 -0.557 1.00 97.62 199 VAL A N 1
ATOM 1540 C CA . VAL A 1 199 ? -0.709 -17.769 -2.029 1.00 97.62 199 VAL A CA 1
ATOM 1541 C C . VAL A 1 199 ? -0.404 -16.334 -2.457 1.00 97.62 199 VAL A C 1
ATOM 1543 O O . VAL A 1 199 ? 0.249 -16.087 -3.478 1.00 97.62 199 VAL A O 1
ATOM 1546 N N . SER A 1 200 ? -0.902 -15.360 -1.695 1.00 96.44 200 SER A N 1
ATOM 1547 C CA . SER A 1 200 ? -0.806 -13.946 -2.048 1.00 96.44 200 SER A CA 1
ATOM 1548 C C . SER A 1 200 ? -0.679 -13.047 -0.830 1.00 96.44 200 SER A C 1
ATOM 1550 O O . SER A 1 200 ? -1.314 -13.306 0.192 1.00 96.44 200 SER A O 1
ATOM 1552 N N . ILE A 1 201 ? 0.055 -11.945 -0.981 1.00 96.94 201 ILE A N 1
ATOM 1553 C CA . ILE A 1 201 ? 0.221 -10.931 0.059 1.00 96.94 201 ILE A CA 1
ATOM 1554 C C . ILE A 1 201 ? 0.250 -9.513 -0.539 1.00 96.94 201 ILE A C 1
ATOM 1556 O O . ILE A 1 201 ? 0.914 -9.253 -1.548 1.00 96.94 201 ILE A O 1
ATOM 1560 N N . ASP A 1 202 ? -0.493 -8.585 0.075 1.00 95.69 202 ASP A N 1
ATOM 1561 C CA . ASP A 1 202 ? -0.480 -7.155 -0.274 1.00 95.69 202 ASP A CA 1
ATOM 1562 C C . ASP A 1 202 ? 0.363 -6.364 0.737 1.00 95.69 202 ASP A C 1
ATOM 1564 O O . ASP A 1 202 ? -0.046 -6.158 1.878 1.00 95.69 202 ASP A O 1
ATOM 1568 N N . LEU A 1 203 ? 1.536 -5.910 0.293 1.00 95.62 203 LEU A N 1
ATOM 1569 C CA . LEU A 1 203 ? 2.533 -5.162 1.065 1.00 95.62 203 LEU A CA 1
ATOM 1570 C C . LEU A 1 203 ? 2.722 -3.739 0.524 1.00 95.62 203 LEU A C 1
ATOM 1572 O O . LEU A 1 203 ? 3.738 -3.100 0.795 1.00 95.62 203 LEU A O 1
ATOM 1576 N N . LYS A 1 204 ? 1.760 -3.195 -0.238 1.00 94.50 204 LYS A N 1
ATOM 1577 C CA . LYS A 1 204 ? 1.894 -1.869 -0.878 1.00 94.50 204 LYS A CA 1
ATOM 1578 C C . LYS A 1 204 ? 2.242 -0.734 0.093 1.00 94.50 204 LYS A C 1
ATOM 1580 O O . LYS A 1 204 ? 2.843 0.261 -0.297 1.00 94.50 204 LYS A O 1
ATOM 1585 N N . ASN A 1 205 ? 1.852 -0.871 1.360 1.00 94.56 205 ASN A N 1
ATOM 1586 C CA . ASN A 1 205 ? 2.076 0.140 2.390 1.00 94.56 205 ASN A CA 1
ATOM 1587 C C . ASN A 1 205 ? 3.359 -0.062 3.202 1.00 94.56 205 ASN A C 1
ATOM 1589 O O . ASN A 1 205 ? 3.724 0.875 3.915 1.00 94.56 205 ASN A O 1
ATOM 1593 N N . CYS A 1 206 ? 3.998 -1.231 3.105 1.00 95.62 206 CYS A N 1
ATOM 1594 C CA . CYS A 1 206 ? 5.188 -1.576 3.872 1.00 95.62 206 CYS A CA 1
ATOM 1595 C C . CYS A 1 206 ? 6.429 -0.916 3.257 1.00 95.62 206 CYS A C 1
ATOM 1597 O O . CYS A 1 206 ? 6.679 -1.017 2.055 1.00 95.62 206 CYS A O 1
ATOM 1599 N N . GLU A 1 207 ? 7.193 -0.230 4.098 1.00 96.00 207 GLU A N 1
ATOM 1600 C CA . GLU A 1 207 ? 8.415 0.501 3.758 1.00 96.00 207 GLU A CA 1
ATOM 1601 C C . GLU A 1 207 ? 9.663 -0.317 4.122 1.00 96.00 207 GLU A C 1
ATOM 1603 O O . GLU A 1 207 ? 10.644 -0.296 3.373 1.00 96.00 207 GLU A O 1
ATOM 1608 N N . SER A 1 208 ? 9.585 -1.091 5.213 1.00 95.94 208 SER A N 1
ATOM 1609 C CA . SER A 1 208 ? 10.630 -2.005 5.685 1.00 95.94 208 SER A CA 1
ATOM 1610 C C . SER A 1 208 ? 10.082 -3.422 5.869 1.00 95.94 208 SER A C 1
ATOM 1612 O O . SER A 1 208 ? 8.995 -3.618 6.414 1.00 95.94 208 SER A O 1
ATOM 1614 N N . ILE A 1 209 ? 10.822 -4.420 5.389 1.00 97.25 209 ILE A N 1
ATOM 1615 C CA . ILE A 1 209 ? 10.498 -5.843 5.534 1.00 97.25 209 ILE A CA 1
ATOM 1616 C C . ILE A 1 209 ? 11.791 -6.537 5.960 1.00 97.25 209 ILE A C 1
ATOM 1618 O O . ILE A 1 209 ? 12.798 -6.455 5.256 1.00 97.25 209 ILE A O 1
ATOM 1622 N N . SER A 1 210 ? 11.770 -7.168 7.130 1.00 96.75 210 SER A N 1
ATOM 1623 C CA . SER A 1 210 ? 12.959 -7.775 7.730 1.00 96.75 210 SER A CA 1
ATOM 1624 C C . SER A 1 210 ? 13.342 -9.102 7.070 1.00 96.75 210 SER A C 1
ATOM 1626 O O . SER A 1 210 ? 12.614 -9.670 6.256 1.00 96.75 210 SER A O 1
ATOM 1628 N N . SER A 1 211 ? 14.511 -9.624 7.439 1.00 96.12 211 SER A N 1
ATOM 1629 C CA . SER A 1 211 ? 14.978 -10.929 6.972 1.00 96.12 211 SER A CA 1
ATOM 1630 C C . SER A 1 211 ? 13.991 -12.052 7.297 1.00 96.12 211 SER A C 1
ATOM 1632 O O . SER A 1 211 ? 13.299 -12.037 8.320 1.00 96.12 211 SER A O 1
ATOM 1634 N N . ASP A 1 212 ? 13.964 -13.044 6.413 1.00 97.75 212 ASP A N 1
ATOM 1635 C CA . ASP A 1 212 ? 13.218 -14.294 6.524 1.00 97.75 212 ASP A CA 1
ATOM 1636 C C . ASP A 1 212 ? 11.690 -14.142 6.557 1.00 97.75 212 ASP A C 1
ATOM 1638 O O . ASP A 1 212 ? 10.998 -15.144 6.697 1.00 97.75 212 ASP A O 1
ATOM 1642 N N . THR A 1 213 ? 11.132 -12.930 6.398 1.00 98.38 213 THR A N 1
ATOM 1643 C CA . THR A 1 213 ? 9.689 -12.679 6.575 1.00 98.38 213 THR A CA 1
ATOM 1644 C C . THR A 1 213 ? 8.800 -13.635 5.781 1.00 98.38 213 THR A C 1
ATOM 1646 O O . THR A 1 213 ? 7.768 -14.019 6.315 1.00 98.38 213 THR A O 1
ATOM 1649 N N . PHE A 1 214 ? 9.181 -14.042 4.565 1.00 98.50 214 PHE A N 1
ATOM 1650 C CA . PHE A 1 214 ? 8.449 -15.025 3.753 1.00 98.50 214 PHE A CA 1
ATOM 1651 C C . PHE A 1 214 ? 9.294 -16.264 3.419 1.00 98.50 214 PHE A C 1
ATOM 1653 O O . PHE A 1 214 ? 9.002 -16.961 2.449 1.00 98.50 214 PHE A O 1
ATOM 1660 N N . SER A 1 215 ? 10.346 -16.545 4.193 1.00 98.56 215 SER A N 1
ATOM 1661 C CA . SER A 1 215 ? 11.191 -17.721 3.973 1.00 98.56 215 SER A CA 1
ATOM 1662 C C . SER A 1 215 ? 10.346 -19.001 4.022 1.00 98.56 215 SER A C 1
ATOM 1664 O O . SER A 1 215 ? 9.546 -19.176 4.935 1.00 98.56 215 SER A O 1
ATOM 1666 N N . GLY A 1 216 ? 10.467 -19.891 3.038 1.00 98.56 216 GLY A N 1
ATOM 1667 C CA . GLY A 1 216 ? 9.715 -21.151 2.987 1.00 98.56 216 GLY A CA 1
ATOM 1668 C C . GLY A 1 216 ? 8.213 -21.010 2.697 1.00 98.56 216 GLY A C 1
ATOM 1669 O O . GLY A 1 216 ? 7.472 -21.980 2.863 1.00 98.56 216 GLY A O 1
ATOM 1670 N N . CYS A 1 217 ? 7.738 -19.845 2.246 1.00 98.62 217 CYS A N 1
ATOM 1671 C CA . CYS A 1 217 ? 6.375 -19.680 1.730 1.00 98.62 217 CYS A CA 1
ATOM 1672 C C . CYS A 1 217 ? 6.243 -20.321 0.338 1.00 98.62 217 CYS A C 1
ATOM 1674 O O . CYS A 1 217 ? 6.202 -19.643 -0.690 1.00 98.62 217 CYS A O 1
ATOM 1676 N N . THR A 1 218 ? 6.207 -21.651 0.292 1.00 98.50 218 THR A N 1
ATOM 1677 C CA . THR A 1 218 ? 6.339 -22.434 -0.945 1.00 98.50 218 THR A CA 1
ATOM 1678 C C . THR A 1 218 ? 5.191 -22.264 -1.941 1.00 98.50 218 THR A C 1
ATOM 1680 O O . THR A 1 218 ? 5.424 -22.457 -3.127 1.00 98.50 218 THR A O 1
ATOM 1683 N N . ASN A 1 219 ? 3.988 -21.843 -1.533 1.00 98.19 219 ASN A N 1
ATOM 1684 C CA . ASN A 1 219 ? 2.892 -21.527 -2.466 1.00 98.19 219 ASN A CA 1
ATOM 1685 C C . ASN A 1 219 ? 2.762 -20.037 -2.819 1.00 98.19 219 ASN A C 1
ATOM 1687 O O . ASN A 1 219 ? 1.836 -19.668 -3.549 1.00 98.19 219 ASN A O 1
ATOM 1691 N N . LEU A 1 220 ? 3.669 -19.176 -2.345 1.00 98.38 220 LEU A N 1
ATOM 1692 C CA . LEU A 1 220 ? 3.572 -17.737 -2.569 1.00 98.38 220 LEU A CA 1
ATOM 1693 C C . LEU A 1 220 ? 3.826 -17.397 -4.035 1.00 98.38 220 LEU A C 1
ATOM 1695 O O . LEU A 1 220 ? 4.921 -17.589 -4.554 1.00 98.38 220 LEU A O 1
ATOM 1699 N N . GLN A 1 221 ? 2.802 -16.859 -4.692 1.00 96.69 221 GLN A N 1
ATOM 1700 C CA . GLN A 1 221 ? 2.825 -16.535 -6.120 1.00 96.69 221 GLN A CA 1
ATOM 1701 C C . GLN A 1 221 ? 2.656 -15.041 -6.378 1.00 96.69 221 GLN A C 1
ATOM 1703 O O . GLN A 1 221 ? 3.225 -14.506 -7.322 1.00 96.69 221 GLN A O 1
ATOM 1708 N N . ASN A 1 222 ? 1.855 -14.360 -5.555 1.00 94.94 222 ASN A N 1
ATOM 1709 C CA . ASN A 1 222 ? 1.434 -12.989 -5.822 1.00 94.94 222 ASN A CA 1
ATOM 1710 C C . ASN A 1 222 ? 1.865 -12.059 -4.689 1.00 94.94 222 ASN A C 1
ATOM 1712 O O . ASN A 1 222 ? 1.230 -12.015 -3.635 1.00 94.94 222 ASN A O 1
ATOM 1716 N N . VAL A 1 223 ? 2.911 -11.271 -4.926 1.00 96.31 223 VAL A N 1
ATOM 1717 C CA . VAL A 1 223 ? 3.431 -10.298 -3.958 1.00 96.31 223 VAL A CA 1
ATOM 1718 C C . VAL A 1 223 ? 3.261 -8.890 -4.519 1.00 96.31 223 VAL A C 1
ATOM 1720 O O . VAL A 1 223 ? 3.799 -8.570 -5.578 1.00 96.31 223 VAL A O 1
ATOM 1723 N N . LYS A 1 224 ? 2.517 -8.030 -3.815 1.00 94.62 224 LYS A N 1
ATOM 1724 C CA . LYS A 1 224 ? 2.359 -6.616 -4.195 1.00 94.62 224 LYS A CA 1
ATOM 1725 C C . LYS A 1 224 ? 3.208 -5.733 -3.296 1.00 94.62 224 LYS A C 1
ATOM 1727 O O . LYS A 1 224 ? 2.998 -5.716 -2.091 1.00 94.62 224 LYS A O 1
ATOM 1732 N N . MET A 1 225 ? 4.121 -4.970 -3.884 1.00 94.19 225 MET A N 1
ATOM 1733 C CA . MET A 1 225 ? 5.005 -4.038 -3.183 1.00 94.19 225 MET A CA 1
ATOM 1734 C C . MET A 1 225 ? 5.023 -2.703 -3.931 1.00 94.19 225 MET A C 1
ATOM 1736 O O . MET A 1 225 ? 5.116 -2.691 -5.155 1.00 94.19 225 MET A O 1
ATOM 1740 N N . GLU A 1 226 ? 4.941 -1.585 -3.205 1.00 93.00 226 GLU A N 1
ATOM 1741 C CA . GLU A 1 226 ? 4.973 -0.237 -3.807 1.00 93.00 226 GLU A CA 1
ATOM 1742 C C . GLU A 1 226 ? 5.927 0.732 -3.096 1.00 93.00 226 GLU A C 1
ATOM 1744 O O . GLU A 1 226 ? 6.429 1.655 -3.732 1.00 93.00 226 GLU A O 1
ATOM 1749 N N . LYS A 1 227 ? 6.162 0.551 -1.788 1.00 95.88 227 LYS A N 1
ATOM 1750 C CA . LYS A 1 227 ? 6.925 1.496 -0.957 1.00 95.88 227 LYS A CA 1
ATOM 1751 C C . LYS A 1 227 ? 8.224 0.949 -0.373 1.00 95.88 227 LYS A C 1
ATOM 1753 O O . LYS A 1 227 ? 8.989 1.732 0.190 1.00 95.88 227 LYS A O 1
ATOM 1758 N N . CYS A 1 228 ? 8.479 -0.354 -0.483 1.00 95.56 228 CYS A N 1
ATOM 1759 C CA . CYS A 1 228 ? 9.677 -0.957 0.091 1.00 95.56 228 CYS A CA 1
ATOM 1760 C C . CYS A 1 228 ? 10.943 -0.371 -0.554 1.00 95.56 228 CYS A C 1
ATOM 1762 O O . CYS A 1 228 ? 10.990 -0.146 -1.767 1.00 95.56 228 CYS A O 1
ATOM 1764 N N . ARG A 1 229 ? 11.961 -0.092 0.267 1.00 95.88 229 ARG A N 1
ATOM 1765 C CA . ARG A 1 229 ? 13.228 0.513 -0.191 1.00 95.88 229 ARG A CA 1
ATOM 1766 C C . ARG A 1 229 ? 14.328 -0.500 -0.468 1.00 95.88 229 ARG A C 1
ATOM 1768 O O . ARG A 1 229 ? 15.217 -0.226 -1.266 1.00 95.88 229 ARG A O 1
ATOM 1775 N N . ALA A 1 230 ? 14.267 -1.660 0.168 1.00 96.81 230 ALA A N 1
ATOM 1776 C CA . ALA A 1 230 ? 15.243 -2.720 0.004 1.00 96.81 230 ALA A CA 1
ATOM 1777 C C . ALA A 1 230 ? 14.549 -4.078 0.041 1.00 96.81 230 ALA A C 1
ATOM 1779 O O . ALA A 1 230 ? 13.492 -4.229 0.660 1.00 96.81 230 ALA A O 1
ATOM 1780 N N . ILE A 1 231 ? 15.163 -5.055 -0.617 1.00 97.50 231 ILE A N 1
ATOM 1781 C CA . ILE A 1 231 ? 14.763 -6.455 -0.532 1.00 97.50 231 ILE A CA 1
ATOM 1782 C C . ILE A 1 231 ? 15.946 -7.230 0.039 1.00 97.50 231 ILE A C 1
ATOM 1784 O O . ILE A 1 231 ? 16.932 -7.460 -0.655 1.00 97.50 231 ILE A O 1
ATOM 1788 N N . GLY A 1 232 ? 15.852 -7.567 1.326 1.00 96.12 232 GLY A N 1
ATOM 1789 C CA . GLY A 1 232 ? 16.804 -8.435 2.019 1.00 96.12 232 GLY A CA 1
ATOM 1790 C C . GLY A 1 232 ? 16.580 -9.919 1.697 1.00 96.12 232 GLY A C 1
ATOM 1791 O O . GLY A 1 232 ? 15.899 -10.249 0.727 1.00 96.12 232 GLY A O 1
ATOM 1792 N N . CYS A 1 233 ? 17.039 -10.813 2.581 1.00 96.00 233 CYS A N 1
ATOM 1793 C CA . CYS A 1 233 ? 16.766 -12.262 2.574 1.00 96.00 233 CYS A CA 1
ATOM 1794 C C . CYS A 1 233 ? 15.290 -12.598 2.872 1.00 96.00 233 CYS A C 1
ATOM 1796 O O . CYS A 1 233 ? 14.993 -13.313 3.824 1.00 96.00 233 CYS A O 1
ATOM 1798 N N . ILE A 1 234 ? 14.353 -12.031 2.112 1.00 97.44 234 ILE A N 1
ATOM 1799 C CA . ILE A 1 234 ? 12.919 -12.007 2.422 1.00 97.44 234 ILE A CA 1
ATOM 1800 C C . ILE A 1 234 ? 12.191 -13.223 1.842 1.00 97.44 234 ILE A C 1
ATOM 1802 O O . ILE A 1 234 ? 11.313 -13.768 2.506 1.00 97.44 234 ILE A O 1
ATOM 1806 N N . PHE A 1 235 ? 12.540 -13.645 0.622 1.00 98.12 235 PHE A N 1
ATOM 1807 C CA . PHE A 1 235 ? 11.786 -14.631 -0.163 1.00 98.12 235 PHE A CA 1
ATOM 1808 C C . PHE A 1 235 ? 12.546 -15.948 -0.352 1.00 98.12 235 PHE A C 1
ATOM 1810 O O . PHE A 1 235 ? 12.359 -16.630 -1.357 1.00 98.12 235 PHE A O 1
ATOM 1817 N N . LYS A 1 236 ? 13.421 -16.319 0.587 1.00 98.06 236 LYS A N 1
ATOM 1818 C CA . LYS A 1 236 ? 14.161 -17.585 0.497 1.00 98.06 236 LYS A CA 1
ATOM 1819 C C . LYS A 1 236 ? 13.204 -18.775 0.398 1.00 98.06 236 LYS A C 1
ATOM 1821 O O . LYS A 1 236 ? 12.223 -18.842 1.126 1.00 98.06 236 LYS A O 1
ATOM 1826 N N . TYR A 1 237 ? 13.492 -19.731 -0.475 1.00 98.38 237 TYR A N 1
ATOM 1827 C CA . TYR A 1 237 ? 12.723 -20.963 -0.661 1.00 98.38 237 TYR A CA 1
ATOM 1828 C C . TYR A 1 237 ? 11.232 -20.742 -0.989 1.00 98.38 237 TYR A C 1
ATOM 1830 O O . TYR A 1 237 ? 10.404 -21.625 -0.758 1.00 98.38 237 TYR A O 1
ATOM 1838 N N . CYS A 1 238 ? 10.872 -19.589 -1.567 1.00 98.38 238 CYS A N 1
ATOM 1839 C CA . CYS A 1 238 ? 9.548 -19.344 -2.146 1.00 98.38 238 CYS A CA 1
ATOM 1840 C C . CYS A 1 238 ? 9.420 -20.066 -3.496 1.00 98.38 238 CYS A C 1
ATOM 1842 O O . CYS A 1 238 ? 9.409 -19.450 -4.561 1.00 98.38 238 CYS A O 1
ATOM 1844 N N . THR A 1 239 ? 9.350 -21.396 -3.468 1.00 97.81 239 THR A N 1
ATOM 1845 C CA . THR A 1 239 ? 9.394 -22.245 -4.670 1.00 97.81 239 THR A CA 1
ATOM 1846 C C . THR A 1 239 ? 8.188 -22.087 -5.598 1.00 97.81 239 THR A C 1
ATOM 1848 O O . THR A 1 239 ? 8.276 -22.476 -6.757 1.00 97.81 239 THR A O 1
ATOM 1851 N N . GLY A 1 240 ? 7.083 -21.498 -5.140 1.00 97.69 240 GLY A N 1
ATOM 1852 C CA . GLY A 1 240 ? 5.902 -21.182 -5.949 1.00 97.69 240 GLY A CA 1
ATOM 1853 C C . GLY A 1 240 ? 5.993 -19.854 -6.701 1.00 97.69 240 GLY A C 1
ATOM 1854 O O . GLY A 1 240 ? 5.169 -19.596 -7.582 1.00 97.69 240 GLY A O 1
ATOM 1855 N N . LEU A 1 241 ? 6.988 -19.017 -6.394 1.00 97.75 241 LEU A N 1
ATOM 1856 C CA . LEU A 1 241 ? 7.118 -17.689 -6.981 1.00 97.75 241 LEU A CA 1
ATOM 1857 C C . LEU A 1 241 ? 7.650 -17.797 -8.413 1.00 97.75 241 LEU A C 1
ATOM 1859 O O . LEU A 1 241 ? 8.838 -18.014 -8.627 1.00 97.75 241 LEU A O 1
ATOM 1863 N N . LYS A 1 242 ? 6.760 -17.644 -9.399 1.00 97.25 242 LYS A N 1
ATOM 1864 C CA . LYS A 1 242 ? 7.109 -17.701 -10.832 1.00 97.25 242 LYS A CA 1
ATOM 1865 C C . LYS A 1 242 ? 7.522 -16.363 -11.414 1.00 97.25 242 LYS A C 1
ATOM 1867 O O . LYS A 1 242 ? 8.370 -16.291 -12.304 1.00 97.25 242 LYS A O 1
ATOM 1872 N N . GLU A 1 243 ? 6.916 -15.300 -10.908 1.00 95.62 243 GLU A N 1
ATOM 1873 C CA . GLU A 1 243 ? 7.245 -13.943 -11.293 1.00 95.62 243 GLU A CA 1
ATOM 1874 C C . GLU A 1 243 ? 7.287 -13.022 -10.083 1.00 95.62 243 GLU A C 1
ATOM 1876 O O . GLU A 1 243 ? 6.532 -13.192 -9.127 1.00 95.62 243 GLU A O 1
ATOM 1881 N N . ILE A 1 244 ? 8.161 -12.020 -10.135 1.00 96.38 244 ILE A N 1
ATOM 1882 C CA . ILE A 1 244 ? 8.217 -10.975 -9.117 1.00 96.38 244 ILE A CA 1
ATOM 1883 C C . ILE A 1 244 ? 8.428 -9.609 -9.754 1.00 96.38 244 ILE A C 1
ATOM 1885 O O . ILE A 1 244 ? 9.239 -9.430 -10.665 1.00 96.38 244 ILE A O 1
ATOM 1889 N N . ARG A 1 245 ? 7.680 -8.623 -9.257 1.00 94.31 245 ARG A N 1
ATOM 1890 C CA . ARG A 1 245 ? 7.790 -7.222 -9.661 1.00 94.31 245 ARG A CA 1
ATOM 1891 C C . ARG A 1 245 ? 8.451 -6.431 -8.546 1.00 94.31 245 ARG A C 1
ATOM 1893 O O . ARG A 1 245 ? 7.873 -6.249 -7.478 1.00 94.31 245 ARG A O 1
ATOM 1900 N N . ILE A 1 246 ? 9.656 -5.957 -8.818 1.00 96.38 246 ILE A N 1
ATOM 1901 C CA . ILE A 1 246 ? 10.448 -5.116 -7.931 1.00 96.38 246 ILE A CA 1
ATOM 1902 C C . ILE A 1 246 ? 10.114 -3.650 -8.261 1.00 96.38 246 ILE A C 1
ATOM 1904 O O . ILE A 1 246 ? 10.382 -3.214 -9.388 1.00 96.38 246 ILE A O 1
ATOM 1908 N N . PRO A 1 247 ? 9.477 -2.894 -7.345 1.00 94.00 247 PRO A N 1
ATOM 1909 C CA . PRO A 1 247 ? 8.969 -1.555 -7.641 1.00 94.00 247 PRO A CA 1
ATOM 1910 C C . PRO A 1 247 ? 10.086 -0.512 -7.776 1.00 94.00 247 PRO A C 1
ATOM 1912 O O . PRO A 1 247 ? 11.213 -0.715 -7.332 1.00 94.00 247 PRO A O 1
ATOM 1915 N N . GLU A 1 248 ? 9.744 0.652 -8.344 1.00 92.25 248 GLU A N 1
ATOM 1916 C CA . GLU A 1 248 ? 10.672 1.782 -8.530 1.00 92.25 248 GLU A CA 1
ATOM 1917 C C . GLU A 1 248 ? 11.309 2.292 -7.222 1.00 92.25 248 GLU A C 1
ATOM 1919 O O . GLU A 1 248 ? 12.357 2.930 -7.253 1.00 92.25 248 GLU A O 1
ATOM 1924 N N . SER A 1 249 ? 10.676 2.038 -6.074 1.00 95.75 249 SER A N 1
ATOM 1925 C CA . SER A 1 249 ? 11.163 2.459 -4.759 1.00 95.75 249 SER A CA 1
ATOM 1926 C C . SER A 1 249 ? 12.371 1.662 -4.262 1.00 95.75 249 SER A C 1
ATOM 1928 O O . SER A 1 249 ? 13.072 2.145 -3.373 1.00 95.75 249 SER A O 1
ATOM 1930 N N . VAL A 1 250 ? 12.618 0.461 -4.800 1.00 97.81 250 VAL A N 1
ATOM 1931 C CA . VAL A 1 250 ? 13.693 -0.421 -4.328 1.00 97.81 250 VAL A CA 1
ATOM 1932 C C . VAL A 1 250 ? 15.043 0.074 -4.837 1.00 97.81 250 VAL A C 1
ATOM 1934 O O . VAL A 1 250 ? 15.269 0.216 -6.040 1.00 97.81 250 VAL A O 1
ATOM 1937 N N . GLN A 1 251 ? 15.949 0.324 -3.901 1.00 97.88 251 GLN A N 1
ATOM 1938 C CA . GLN A 1 251 ? 17.305 0.808 -4.141 1.00 97.88 251 GLN A CA 1
ATOM 1939 C C . GLN A 1 251 ? 18.330 -0.329 -4.135 1.00 97.88 251 GLN A C 1
ATOM 1941 O O . GLN A 1 251 ? 19.300 -0.255 -4.876 1.00 97.88 251 GLN A O 1
ATOM 1946 N N . PHE A 1 252 ? 18.096 -1.389 -3.356 1.00 97.81 252 PHE A N 1
ATOM 1947 C CA . PHE A 1 252 ? 19.034 -2.504 -3.206 1.00 97.81 252 PHE A CA 1
ATOM 1948 C C . PHE A 1 252 ? 18.314 -3.849 -3.025 1.00 97.81 252 PHE A C 1
ATOM 1950 O O . PHE A 1 252 ? 17.293 -3.930 -2.332 1.00 97.81 252 PHE A O 1
ATOM 1957 N N . ILE A 1 253 ? 18.871 -4.904 -3.622 1.00 98.50 253 ILE A N 1
ATOM 1958 C CA . ILE A 1 253 ? 18.493 -6.309 -3.436 1.00 98.50 253 ILE A CA 1
ATOM 1959 C C . ILE A 1 253 ? 19.711 -7.057 -2.883 1.00 98.50 253 ILE A C 1
ATOM 1961 O O . ILE A 1 253 ? 20.749 -7.137 -3.547 1.00 98.50 253 ILE A O 1
ATOM 1965 N N . SER A 1 254 ? 19.585 -7.605 -1.673 1.00 97.44 254 SER A N 1
ATOM 1966 C CA . SER A 1 254 ? 20.682 -8.288 -0.986 1.00 97.44 254 SER A CA 1
ATOM 1967 C C . SER A 1 254 ? 21.013 -9.640 -1.596 1.00 97.44 254 SER A C 1
ATOM 1969 O O . SER A 1 254 ? 20.220 -10.241 -2.323 1.00 97.44 254 SER A O 1
ATOM 1971 N N . GLY A 1 255 ? 22.185 -10.159 -1.224 1.00 96.62 255 GLY A N 1
ATOM 1972 C CA . GLY A 1 255 ? 22.512 -11.556 -1.472 1.00 96.62 255 GLY A CA 1
ATOM 1973 C C . GLY A 1 255 ? 21.469 -12.462 -0.829 1.00 96.62 255 GLY A C 1
ATOM 1974 O O . GLY A 1 255 ? 20.904 -12.120 0.210 1.00 96.62 255 GLY A O 1
ATOM 1975 N N . GLU A 1 256 ? 21.185 -13.585 -1.481 1.00 96.50 256 GLU A N 1
ATOM 1976 C CA . GLU A 1 256 ? 20.206 -14.587 -1.056 1.00 96.50 256 GLU A CA 1
ATOM 1977 C C . GLU A 1 256 ? 18.751 -14.100 -0.928 1.00 96.50 256 GLU A C 1
ATOM 1979 O O . GLU A 1 256 ? 17.913 -14.829 -0.397 1.00 96.50 256 GLU A O 1
ATOM 1984 N N . ALA A 1 257 ? 18.412 -12.910 -1.438 1.00 98.00 257 ALA A N 1
ATOM 1985 C CA . ALA A 1 257 ? 17.059 -12.355 -1.364 1.00 98.00 257 ALA A CA 1
ATOM 1986 C C . ALA A 1 257 ? 15.966 -13.318 -1.863 1.00 98.00 257 ALA A C 1
ATOM 1988 O O . ALA A 1 257 ? 14.892 -13.412 -1.260 1.00 98.00 257 ALA A O 1
ATOM 1989 N N . PHE A 1 258 ? 16.281 -14.057 -2.929 1.00 98.19 258 PHE A N 1
ATOM 1990 C CA . PHE A 1 258 ? 15.431 -15.049 -3.585 1.00 98.19 258 PHE A CA 1
ATOM 1991 C C . PHE A 1 258 ? 16.133 -16.412 -3.713 1.00 98.19 258 PHE A C 1
ATOM 1993 O O . PHE A 1 258 ? 15.882 -17.157 -4.662 1.00 98.19 258 PHE A O 1
ATOM 2000 N N . LYS A 1 259 ? 17.034 -16.744 -2.780 1.00 97.62 259 LYS A N 1
ATOM 2001 C CA . LYS A 1 259 ? 17.710 -18.052 -2.755 1.00 97.62 259 LYS A CA 1
ATOM 2002 C C . LYS A 1 259 ? 16.688 -19.180 -2.678 1.00 97.62 259 LYS A C 1
ATOM 2004 O O . LYS A 1 259 ? 15.796 -19.135 -1.840 1.00 97.62 259 LYS A O 1
ATOM 2009 N N . GLY A 1 260 ? 16.818 -20.207 -3.504 1.00 97.50 260 GLY A N 1
ATOM 2010 C CA . GLY A 1 260 ? 15.916 -21.356 -3.550 1.00 97.50 260 GLY A CA 1
ATOM 2011 C C . GLY A 1 260 ? 14.565 -21.097 -4.225 1.00 97.50 260 GLY A C 1
ATOM 2012 O O . GLY A 1 260 ? 13.685 -21.955 -4.150 1.00 97.50 260 GLY A O 1
ATOM 2013 N N . CYS A 1 261 ? 14.360 -19.949 -4.881 1.00 97.62 261 CYS A N 1
ATOM 2014 C CA . CYS A 1 261 ? 13.160 -19.667 -5.681 1.00 97.62 261 CYS A CA 1
ATOM 2015 C C . CYS A 1 261 ? 13.201 -20.406 -7.030 1.00 97.62 261 CYS A C 1
ATOM 2017 O O . CYS A 1 261 ? 13.306 -19.797 -8.093 1.00 97.62 261 CYS A O 1
ATOM 2019 N N . SER A 1 262 ? 13.124 -21.735 -6.995 1.00 94.69 262 SER A N 1
ATOM 2020 C CA . SER A 1 262 ? 13.377 -22.609 -8.150 1.00 94.69 262 SER A CA 1
ATOM 2021 C C . SER A 1 262 ? 12.401 -22.459 -9.325 1.00 94.69 262 SER A C 1
ATOM 2023 O O . SER A 1 262 ? 12.763 -22.794 -10.453 1.00 94.69 262 SER A O 1
ATOM 2025 N N . SER A 1 263 ? 11.187 -21.945 -9.098 1.00 96.56 263 SER A N 1
ATOM 2026 C CA . SER A 1 263 ? 10.206 -21.692 -10.168 1.00 96.56 263 SER A CA 1
ATOM 2027 C C . SER A 1 263 ? 10.284 -20.285 -10.757 1.00 96.56 263 SER A C 1
ATOM 2029 O O . SER A 1 263 ? 9.457 -19.955 -11.604 1.00 96.56 263 SER A O 1
ATOM 2031 N N . LEU A 1 264 ? 11.219 -19.442 -10.311 1.00 97.38 264 LEU A N 1
ATOM 2032 C CA . LEU A 1 264 ? 11.284 -18.050 -10.737 1.00 97.38 264 LEU A CA 1
ATOM 2033 C C . LEU A 1 264 ? 11.747 -17.954 -12.196 1.00 97.38 264 LEU A C 1
ATOM 2035 O O . LEU A 1 264 ? 12.888 -18.261 -12.536 1.00 97.38 264 LEU A O 1
ATOM 2039 N N . GLU A 1 265 ? 10.844 -17.508 -13.066 1.00 97.25 265 GLU A N 1
ATOM 2040 C CA . GLU A 1 265 ? 11.070 -17.382 -14.510 1.00 97.25 265 GLU A CA 1
ATOM 2041 C C . GLU A 1 265 ? 11.160 -15.916 -14.946 1.00 97.25 265 GLU A C 1
ATOM 2043 O O . GLU A 1 265 ? 11.820 -15.604 -15.937 1.00 97.25 265 GLU A O 1
ATOM 2048 N N . LYS A 1 266 ? 10.509 -14.995 -14.223 1.00 96.81 266 LYS A N 1
ATOM 2049 C CA . LYS A 1 266 ? 10.448 -13.575 -14.600 1.00 96.81 266 LYS A CA 1
ATOM 2050 C C . LYS A 1 266 ? 10.710 -12.657 -13.413 1.00 96.81 266 LYS A C 1
ATOM 2052 O O . LYS A 1 266 ? 9.967 -12.660 -12.434 1.00 96.81 266 LYS A O 1
ATOM 2057 N N . VAL A 1 267 ? 11.721 -11.804 -13.531 1.00 97.38 267 VAL A N 1
ATOM 2058 C CA . VAL A 1 267 ? 12.016 -10.757 -12.541 1.00 97.38 267 VAL A CA 1
ATOM 2059 C C . VAL A 1 267 ? 11.926 -9.406 -13.224 1.00 97.38 267 VAL A C 1
ATOM 2061 O O . VAL A 1 267 ? 12.698 -9.133 -14.135 1.00 97.38 267 VAL A O 1
ATOM 2064 N N . TYR A 1 268 ? 11.010 -8.547 -12.784 1.00 95.88 268 TYR A N 1
ATOM 2065 C CA . TYR A 1 268 ? 10.885 -7.183 -13.299 1.00 95.88 268 TYR A CA 1
ATOM 2066 C C . TYR A 1 268 ? 11.532 -6.197 -12.334 1.00 95.88 268 TYR A C 1
ATOM 2068 O O . TYR A 1 268 ? 11.018 -5.989 -11.238 1.00 95.88 268 TYR A O 1
ATOM 2076 N N . VAL A 1 269 ? 12.625 -5.557 -12.743 1.00 96.88 269 VAL A N 1
ATOM 2077 C CA . VAL A 1 269 ? 13.325 -4.525 -11.971 1.00 96.88 269 VAL A CA 1
ATOM 2078 C C . VAL A 1 269 ? 12.945 -3.153 -12.518 1.00 96.88 269 VAL A C 1
ATOM 2080 O O . VAL A 1 269 ? 13.418 -2.728 -13.571 1.00 96.88 269 VAL A O 1
ATOM 2083 N N . CYS A 1 270 ? 12.043 -2.461 -11.816 1.00 93.12 270 CYS A N 1
ATOM 2084 C CA . CYS A 1 270 ? 11.438 -1.227 -12.324 1.00 93.12 270 CYS A CA 1
ATOM 2085 C C . CYS A 1 270 ? 12.260 0.038 -12.044 1.00 93.12 270 CYS A C 1
ATOM 2087 O O . CYS A 1 270 ? 11.892 1.097 -12.541 1.00 93.12 270 CYS A O 1
ATOM 2089 N N . ASN A 1 271 ? 13.348 -0.036 -11.274 1.00 94.88 271 ASN A N 1
ATOM 2090 C CA . ASN A 1 271 ? 14.291 1.065 -11.072 1.00 94.88 271 ASN A CA 1
ATOM 2091 C C . ASN A 1 271 ? 15.619 0.738 -11.773 1.00 94.88 271 ASN A C 1
ATOM 2093 O O . ASN A 1 271 ? 16.224 -0.300 -11.530 1.00 94.88 271 ASN A O 1
ATOM 2097 N N . ALA A 1 272 ? 16.068 1.636 -12.653 1.00 96.50 272 ALA A N 1
ATOM 2098 C CA . ALA A 1 272 ? 17.279 1.445 -13.455 1.00 96.50 272 ALA A CA 1
ATOM 2099 C C . ALA A 1 272 ? 18.572 1.378 -12.621 1.00 96.50 272 ALA A C 1
ATOM 2101 O O . ALA A 1 272 ? 19.577 0.864 -13.104 1.00 96.50 272 ALA A O 1
ATOM 2102 N N . ASN A 1 273 ? 18.531 1.894 -11.390 1.00 97.75 273 ASN A N 1
ATOM 2103 C CA . ASN A 1 273 ? 19.682 2.019 -10.502 1.00 97.75 273 ASN A CA 1
ATOM 2104 C C . ASN A 1 273 ? 19.586 1.093 -9.281 1.00 97.75 273 ASN A C 1
ATOM 2106 O O . ASN A 1 273 ? 20.292 1.315 -8.304 1.00 97.75 273 ASN A O 1
ATOM 2110 N N . THR A 1 274 ? 18.684 0.104 -9.277 1.00 98.31 274 THR A N 1
ATOM 2111 C CA . THR A 1 274 ? 18.610 -0.857 -8.169 1.00 98.31 274 THR A CA 1
ATOM 2112 C C . THR A 1 274 ? 19.898 -1.665 -8.111 1.00 98.31 274 THR A C 1
ATOM 2114 O O . THR A 1 274 ? 20.194 -2.414 -9.036 1.00 98.31 274 THR A O 1
ATOM 2117 N N . GLU A 1 275 ? 20.657 -1.556 -7.035 1.00 98.25 275 GLU A N 1
ATOM 2118 C CA . GLU A 1 275 ? 21.828 -2.395 -6.812 1.00 98.25 275 GLU A CA 1
ATOM 2119 C C . GLU A 1 275 ? 21.392 -3.844 -6.548 1.00 98.25 275 GLU A C 1
ATOM 2121 O O . GLU A 1 275 ? 20.474 -4.093 -5.765 1.00 98.25 275 GLU A O 1
ATOM 2126 N N . ILE A 1 276 ? 22.022 -4.808 -7.222 1.00 98.44 276 ILE A N 1
ATOM 2127 C CA . ILE A 1 276 ? 21.664 -6.230 -7.132 1.00 98.44 276 ILE A CA 1
ATOM 2128 C C . ILE A 1 276 ? 22.914 -7.016 -6.759 1.00 98.44 276 ILE A C 1
ATOM 2130 O O . ILE A 1 276 ? 23.891 -7.032 -7.510 1.00 98.44 276 ILE A O 1
ATOM 2134 N N . ALA A 1 277 ? 22.883 -7.674 -5.602 1.00 97.88 277 ALA A N 1
ATOM 2135 C CA . ALA A 1 277 ? 23.956 -8.567 -5.191 1.00 97.88 277 ALA A CA 1
ATOM 2136 C C . ALA A 1 277 ? 24.094 -9.765 -6.145 1.00 97.88 277 ALA A C 1
ATOM 2138 O O . ALA A 1 277 ? 23.115 -10.249 -6.712 1.00 97.88 277 ALA A O 1
ATOM 2139 N N . ILE A 1 278 ? 25.319 -10.279 -6.281 1.00 94.44 278 ILE A N 1
ATOM 2140 C CA . ILE A 1 278 ? 25.661 -11.320 -7.262 1.00 94.44 278 ILE A CA 1
ATOM 2141 C C . ILE A 1 278 ? 24.818 -12.597 -7.108 1.00 94.44 278 ILE A C 1
ATOM 2143 O O . ILE A 1 278 ? 24.393 -13.176 -8.096 1.00 94.44 278 ILE A O 1
ATOM 2147 N N . ASN A 1 279 ? 24.501 -12.977 -5.871 1.00 94.75 279 ASN A N 1
ATOM 2148 C CA . ASN A 1 279 ? 23.714 -14.154 -5.506 1.00 94.75 279 ASN A CA 1
ATOM 2149 C C . ASN A 1 279 ? 22.298 -13.788 -5.022 1.00 94.75 279 ASN A C 1
ATOM 2151 O O . ASN A 1 279 ? 21.728 -14.485 -4.185 1.00 94.75 279 ASN A O 1
ATOM 2155 N N . ALA A 1 280 ? 21.741 -12.661 -5.478 1.00 97.38 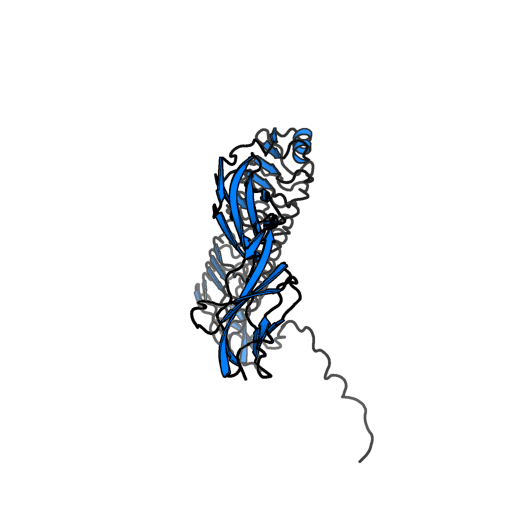280 ALA A N 1
ATOM 2156 C CA . ALA A 1 280 ? 20.383 -12.249 -5.113 1.00 97.38 280 ALA A CA 1
ATOM 2157 C C . ALA A 1 280 ? 19.311 -13.232 -5.618 1.00 97.38 280 ALA A C 1
ATOM 2159 O O . ALA A 1 280 ? 18.296 -13.430 -4.948 1.00 97.38 280 ALA A O 1
ATOM 2160 N N . PHE A 1 281 ? 19.551 -13.845 -6.781 1.00 96.94 281 PHE A N 1
ATOM 2161 C CA . PHE A 1 281 ? 18.660 -14.794 -7.444 1.00 96.94 281 PHE A CA 1
ATOM 2162 C C . PHE A 1 281 ? 19.424 -16.059 -7.827 1.00 96.94 281 PHE A C 1
ATOM 2164 O O . PHE A 1 281 ? 20.560 -15.971 -8.295 1.00 96.94 281 PHE A O 1
ATOM 2171 N N . ASP A 1 282 ? 18.766 -17.211 -7.724 1.00 93.56 282 ASP A N 1
ATOM 2172 C CA . ASP A 1 282 ? 19.258 -18.438 -8.344 1.00 93.56 282 ASP A CA 1
ATOM 2173 C C . ASP A 1 282 ? 19.012 -18.348 -9.854 1.00 93.56 282 ASP A C 1
ATOM 2175 O O . ASP A 1 282 ? 17.869 -18.359 -10.320 1.00 93.56 282 ASP A O 1
ATOM 2179 N N . VAL A 1 283 ? 20.082 -18.214 -10.637 1.00 91.50 283 VAL A N 1
ATOM 2180 C CA . VAL A 1 283 ? 19.957 -18.075 -12.089 1.00 91.50 283 VAL A CA 1
ATOM 2181 C C . VAL A 1 283 ? 19.708 -19.434 -12.729 1.00 91.50 283 VAL A C 1
ATOM 2183 O O . VAL A 1 283 ? 20.572 -20.306 -12.750 1.00 91.50 283 VAL A O 1
ATOM 2186 N N . THR A 1 284 ? 18.506 -19.598 -13.281 1.00 91.25 284 THR A N 1
ATOM 2187 C CA . THR A 1 284 ? 18.104 -20.785 -14.041 1.00 91.25 284 THR A CA 1
ATOM 2188 C C . THR A 1 284 ? 18.074 -20.482 -15.544 1.00 91.25 284 THR A C 1
ATOM 2190 O O . THR A 1 284 ? 17.881 -19.328 -15.933 1.00 91.25 284 THR A O 1
ATOM 2193 N N . PRO A 1 285 ? 18.152 -21.494 -16.432 1.00 92.12 285 PRO A N 1
ATOM 2194 C CA . PRO A 1 285 ? 18.016 -21.285 -17.879 1.00 92.12 285 PRO A CA 1
ATOM 2195 C C . PRO A 1 285 ? 16.677 -20.668 -18.321 1.00 92.12 285 PRO A C 1
ATOM 2197 O O . PRO A 1 285 ? 16.560 -20.179 -19.447 1.00 92.12 285 PRO A O 1
ATOM 2200 N N . LYS A 1 286 ? 15.651 -20.719 -17.459 1.00 94.94 286 LYS A N 1
ATOM 2201 C CA . LYS A 1 286 ? 14.328 -20.130 -17.706 1.00 94.94 286 LYS A CA 1
ATOM 2202 C C . LYS A 1 286 ? 14.222 -18.684 -17.219 1.00 94.94 286 LYS A C 1
ATOM 2204 O O . LYS A 1 286 ? 13.349 -17.961 -17.696 1.00 94.94 286 LYS A O 1
ATOM 2209 N N . LEU A 1 287 ? 15.093 -18.264 -16.299 1.00 96.88 287 LEU A N 1
ATOM 2210 C CA . LEU A 1 287 ? 15.046 -16.938 -15.702 1.00 96.88 287 LEU A CA 1
ATOM 2211 C C . LEU A 1 287 ? 15.323 -15.857 -16.752 1.00 96.88 287 LEU A C 1
ATOM 2213 O O . LEU A 1 287 ? 16.369 -15.835 -17.403 1.00 96.88 287 LEU A O 1
ATOM 2217 N N . THR A 1 288 ? 14.382 -14.925 -16.871 1.00 97.62 288 THR A N 1
ATOM 2218 C CA . THR A 1 288 ? 14.525 -13.692 -17.642 1.00 97.62 288 THR A CA 1
ATOM 2219 C C . THR A 1 288 ? 14.399 -12.492 -16.713 1.00 97.62 288 THR A C 1
ATOM 2221 O O . THR A 1 288 ? 13.397 -12.321 -16.012 1.00 97.62 288 THR A O 1
ATOM 2224 N N . VAL A 1 289 ? 15.426 -11.647 -16.725 1.00 98.19 289 VAL A N 1
ATOM 2225 C CA . VAL A 1 289 ? 15.461 -10.371 -16.016 1.00 98.19 289 VAL A CA 1
ATOM 2226 C C . VAL A 1 289 ? 14.972 -9.278 -16.960 1.00 98.19 289 VAL A C 1
ATOM 2228 O O . VAL A 1 289 ? 15.550 -9.032 -18.017 1.00 98.19 289 VAL A O 1
ATOM 2231 N N . TYR A 1 290 ? 13.904 -8.604 -16.564 1.00 97.12 290 TYR A N 1
ATOM 2232 C CA . TYR A 1 290 ? 13.333 -7.467 -17.264 1.00 97.12 290 TYR A CA 1
ATOM 2233 C C . TYR A 1 290 ? 13.772 -6.190 -16.553 1.00 97.12 290 TYR A C 1
ATOM 2235 O O . TYR A 1 290 ? 13.413 -5.966 -15.399 1.00 97.12 290 TYR A O 1
ATOM 2243 N N . GLY A 1 291 ? 14.526 -5.338 -17.235 1.00 96.25 291 GLY A N 1
ATOM 2244 C CA . GLY A 1 291 ? 14.992 -4.056 -16.702 1.00 96.25 291 GLY A CA 1
ATOM 2245 C C . GLY A 1 291 ? 15.155 -3.029 -17.815 1.00 96.25 291 GLY A C 1
ATOM 2246 O O . GLY A 1 291 ? 14.899 -3.325 -18.976 1.00 96.25 291 GLY A O 1
ATOM 2247 N N . TYR A 1 292 ? 15.567 -1.804 -17.501 1.00 94.69 292 TYR A N 1
ATOM 2248 C CA . TYR A 1 292 ? 15.879 -0.828 -18.553 1.00 94.69 292 TYR A CA 1
ATOM 2249 C C . TYR A 1 292 ? 17.210 -1.172 -19.231 1.00 94.69 292 TYR A C 1
ATOM 2251 O O . TYR A 1 292 ? 18.161 -1.551 -18.551 1.00 94.69 292 TYR A O 1
ATOM 2259 N N . SER A 1 293 ? 17.332 -1.018 -20.551 1.00 96.00 293 SER A N 1
ATOM 2260 C CA . SER A 1 293 ? 18.661 -1.077 -21.184 1.00 96.00 293 SER A CA 1
ATOM 2261 C C . SER A 1 293 ? 19.591 -0.019 -20.575 1.00 96.00 293 SER A C 1
ATOM 2263 O O . SER A 1 293 ? 19.176 1.123 -20.374 1.00 96.00 293 SER A O 1
ATOM 2265 N N . GLY A 1 294 ? 20.828 -0.408 -20.275 1.00 97.06 294 GLY A N 1
ATOM 2266 C CA . GLY A 1 294 ? 21.823 0.374 -19.541 1.00 97.06 294 GLY A CA 1
ATOM 2267 C C . GLY A 1 294 ? 21.656 0.351 -18.017 1.00 97.06 294 GLY A C 1
ATOM 2268 O O . GLY A 1 294 ? 22.357 1.088 -17.334 1.00 97.06 294 GLY A O 1
ATOM 2269 N N . SER A 1 295 ? 20.725 -0.444 -17.475 1.00 98.06 295 SER A N 1
ATOM 2270 C CA . SER A 1 295 ? 20.502 -0.546 -16.025 1.00 98.06 295 SER A CA 1
ATOM 2271 C C . SER A 1 295 ? 21.431 -1.540 -15.336 1.00 98.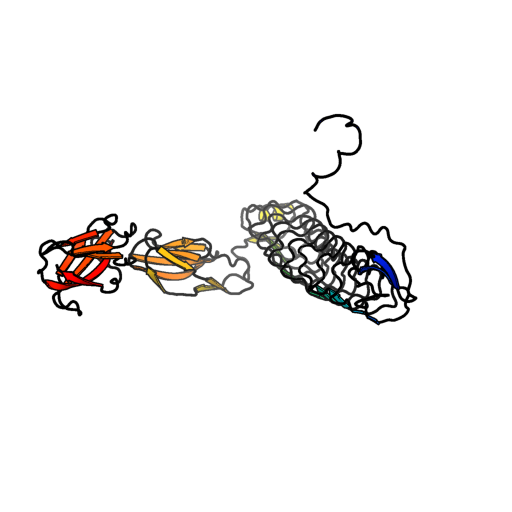06 295 SER A C 1
ATOM 2273 O O . SER A 1 295 ? 21.953 -2.477 -15.944 1.00 98.06 295 SER A O 1
ATOM 2275 N N . THR A 1 296 ? 21.503 -1.415 -14.014 1.00 98.06 296 THR A N 1
ATOM 2276 C CA . THR A 1 296 ? 22.115 -2.405 -13.119 1.00 98.06 296 THR A CA 1
ATOM 2277 C C . THR A 1 296 ? 21.525 -3.811 -13.286 1.00 98.06 296 THR A C 1
ATOM 2279 O O . THR A 1 296 ? 22.239 -4.801 -13.141 1.00 98.06 296 THR A O 1
ATOM 2282 N N . ALA A 1 297 ? 20.242 -3.929 -13.646 1.00 98.19 297 ALA A N 1
ATOM 2283 C CA . ALA A 1 297 ? 19.603 -5.214 -13.925 1.00 98.19 297 ALA A CA 1
ATOM 2284 C C . ALA A 1 297 ? 20.153 -5.881 -15.198 1.00 98.19 297 ALA A C 1
ATOM 2286 O O . ALA A 1 297 ? 20.307 -7.103 -15.229 1.00 98.19 297 ALA A O 1
ATOM 2287 N N . GLN A 1 298 ? 20.494 -5.094 -16.227 1.00 98.44 298 GLN A N 1
ATOM 2288 C CA . GLN A 1 298 ? 21.163 -5.615 -17.422 1.00 98.44 298 GLN A CA 1
ATOM 2289 C C . GLN A 1 298 ? 22.577 -6.097 -17.092 1.00 98.44 298 GLN A C 1
ATOM 2291 O O . GLN A 1 298 ? 22.986 -7.171 -17.536 1.00 98.44 298 GLN A O 1
ATOM 2296 N N . ASP A 1 299 ? 23.309 -5.330 -16.284 1.00 98.12 299 ASP A N 1
ATOM 2297 C CA . ASP A 1 299 ? 24.647 -5.708 -15.833 1.00 98.12 299 ASP A CA 1
ATOM 2298 C C . ASP A 1 299 ? 24.640 -6.986 -14.998 1.00 98.12 299 ASP A C 1
ATOM 2300 O O . ASP A 1 299 ? 25.467 -7.869 -15.233 1.00 98.12 299 ASP A O 1
ATOM 2304 N N . PHE A 1 300 ? 23.695 -7.110 -14.064 1.00 98.19 300 PHE A N 1
ATOM 2305 C CA . PHE A 1 300 ? 23.476 -8.329 -13.292 1.00 98.19 300 PHE A CA 1
ATOM 2306 C C . PHE A 1 300 ? 23.219 -9.524 -14.215 1.00 98.19 300 PHE A C 1
ATOM 2308 O O . PHE A 1 300 ? 23.924 -10.529 -14.123 1.00 98.19 300 PHE A O 1
ATOM 2315 N N . ALA A 1 301 ? 22.265 -9.396 -15.145 1.00 98.00 301 ALA A N 1
ATOM 2316 C CA . ALA A 1 301 ? 21.910 -10.476 -16.057 1.00 98.00 301 ALA A CA 1
ATOM 2317 C C . ALA A 1 301 ? 23.112 -10.927 -16.899 1.00 98.00 301 ALA A C 1
ATOM 2319 O O . ALA A 1 301 ? 23.397 -12.120 -16.975 1.00 98.00 301 ALA A O 1
ATOM 2320 N N . ARG A 1 302 ? 23.886 -9.977 -17.438 1.00 97.25 302 ARG A N 1
ATOM 2321 C CA . ARG A 1 302 ? 25.125 -10.257 -18.177 1.00 97.25 302 ARG A CA 1
ATOM 2322 C C . ARG 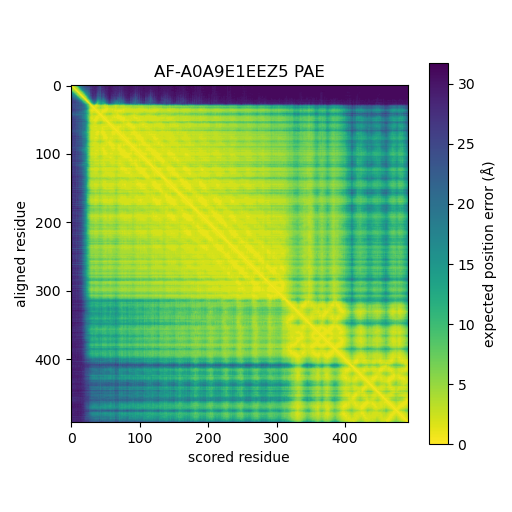A 1 302 ? 26.159 -10.992 -17.322 1.00 97.25 302 ARG A C 1
ATOM 2324 O O . ARG A 1 302 ? 26.734 -11.969 -17.786 1.00 97.25 302 ARG A O 1
ATOM 2331 N N . ARG A 1 303 ? 26.410 -10.531 -16.091 1.00 96.25 303 ARG A N 1
ATOM 2332 C CA . ARG A 1 303 ? 27.420 -11.124 -15.193 1.00 96.25 303 ARG A CA 1
ATOM 2333 C C . ARG A 1 303 ? 27.037 -12.518 -14.708 1.00 96.25 303 ARG A C 1
ATOM 2335 O O . ARG A 1 303 ? 27.926 -13.317 -14.455 1.00 96.25 303 ARG A O 1
ATOM 2342 N N . GLN A 1 304 ? 25.744 -12.779 -14.525 1.00 96.38 304 GLN A N 1
ATOM 2343 C CA . GLN A 1 304 ? 25.240 -14.060 -14.024 1.00 96.38 304 GLN A CA 1
ATOM 2344 C C . GLN A 1 304 ? 24.778 -15.017 -15.132 1.00 96.38 304 GLN A C 1
ATOM 2346 O O . GLN A 1 304 ? 24.313 -16.111 -14.834 1.00 96.38 304 GLN A O 1
ATOM 2351 N N . GLY A 1 305 ? 24.878 -14.622 -16.406 1.00 95.12 305 GLY A N 1
ATOM 2352 C CA . GLY A 1 305 ? 24.421 -15.441 -17.532 1.00 95.12 305 GLY A CA 1
ATOM 2353 C C . GLY A 1 305 ? 22.898 -15.613 -17.609 1.00 95.12 305 GLY A C 1
ATOM 2354 O O . GLY A 1 305 ? 22.421 -16.572 -18.211 1.00 95.12 305 GLY A O 1
ATOM 2355 N N . ALA A 1 306 ? 22.122 -14.707 -17.009 1.00 96.44 306 ALA A N 1
ATOM 2356 C CA . ALA A 1 306 ? 20.664 -14.712 -17.111 1.00 96.44 306 ALA A CA 1
ATOM 2357 C C . ALA A 1 306 ? 20.199 -14.071 -18.430 1.00 96.44 306 ALA A C 1
ATOM 2359 O O . ALA A 1 306 ? 20.853 -13.177 -18.974 1.00 96.44 306 ALA A O 1
ATOM 2360 N N . ARG A 1 307 ? 19.021 -14.470 -18.928 1.00 97.88 307 ARG A N 1
ATOM 2361 C CA . ARG A 1 307 ? 18.393 -13.784 -20.069 1.00 97.88 307 ARG A CA 1
ATOM 2362 C C . ARG A 1 307 ? 17.988 -12.372 -19.653 1.00 97.88 307 ARG A C 1
ATOM 2364 O O . ARG A 1 307 ? 17.529 -12.169 -18.530 1.00 97.88 307 ARG A O 1
ATOM 2371 N N . PHE A 1 308 ? 18.102 -11.413 -20.567 1.00 97.94 308 PHE A N 1
ATOM 2372 C CA . PHE A 1 308 ? 17.700 -10.028 -20.330 1.00 97.94 308 PHE A CA 1
ATOM 2373 C C . PHE A 1 308 ? 16.725 -9.537 -21.400 1.00 97.94 308 PHE A C 1
ATOM 2375 O O . PHE A 1 308 ? 16.919 -9.807 -22.585 1.00 97.94 308 PHE A O 1
ATOM 2382 N N . GLN A 1 309 ? 15.719 -8.768 -20.986 1.00 96.50 309 GLN A N 1
ATOM 2383 C CA . GLN A 1 309 ? 14.820 -8.061 -21.894 1.00 96.50 309 GLN A CA 1
ATOM 2384 C C . GLN A 1 309 ? 14.572 -6.630 -21.414 1.00 96.50 309 GLN A C 1
ATOM 2386 O O . GLN A 1 309 ? 14.356 -6.384 -20.226 1.00 96.50 309 GLN A O 1
ATOM 2391 N N . ASP A 1 310 ? 14.553 -5.679 -22.351 1.00 94.56 310 ASP A N 1
ATOM 2392 C CA . ASP A 1 310 ? 14.191 -4.305 -22.020 1.00 94.56 310 ASP A CA 1
ATOM 2393 C C . ASP A 1 310 ? 12.710 -4.221 -21.627 1.00 94.56 310 ASP A C 1
ATOM 2395 O O . ASP A 1 310 ? 11.808 -4.568 -22.393 1.00 94.56 310 ASP A O 1
ATOM 2399 N N . ILE A 1 311 ? 12.458 -3.735 -20.415 1.00 91.88 311 ILE A N 1
ATOM 2400 C CA . ILE A 1 311 ? 11.126 -3.671 -19.817 1.00 91.88 311 ILE A CA 1
ATOM 2401 C C . ILE A 1 311 ? 10.156 -2.751 -20.585 1.00 91.88 311 ILE A C 1
ATOM 2403 O O . ILE A 1 311 ? 8.942 -2.888 -20.450 1.00 91.88 311 ILE A O 1
ATOM 2407 N N . ARG A 1 312 ? 10.657 -1.824 -21.416 1.00 87.62 312 ARG A N 1
ATOM 2408 C CA . ARG A 1 312 ? 9.840 -0.890 -22.218 1.00 87.62 312 ARG A CA 1
ATOM 2409 C C . ARG A 1 312 ? 9.195 -1.541 -23.438 1.00 87.62 312 ARG A C 1
ATOM 2411 O O . ARG A 1 312 ? 8.210 -1.009 -23.945 1.00 87.62 312 ARG A O 1
ATOM 2418 N N . ILE A 1 313 ? 9.752 -2.660 -23.895 1.00 87.06 313 ILE A N 1
ATOM 2419 C CA . ILE A 1 313 ? 9.284 -3.424 -25.063 1.00 87.06 313 ILE A CA 1
ATOM 2420 C C . ILE A 1 313 ? 8.777 -4.820 -24.673 1.00 87.06 313 ILE A C 1
ATOM 2422 O O . ILE A 1 313 ? 8.540 -5.656 -25.540 1.00 87.06 313 ILE A O 1
ATOM 2426 N N . ALA A 1 314 ? 8.661 -5.099 -23.374 1.00 87.31 314 ALA A N 1
ATOM 2427 C CA . ALA A 1 314 ? 8.192 -6.376 -22.859 1.00 87.31 314 ALA A CA 1
ATOM 2428 C C . ALA A 1 314 ? 6.656 -6.463 -22.857 1.00 87.31 314 ALA A C 1
ATOM 2430 O O . ALA A 1 314 ? 5.962 -5.465 -22.652 1.00 87.31 314 ALA A O 1
ATOM 2431 N N . GLU A 1 315 ? 6.135 -7.680 -23.028 1.00 86.62 315 GLU A N 1
ATOM 2432 C CA . GLU A 1 315 ? 4.701 -7.978 -23.048 1.00 86.62 315 GLU A CA 1
ATOM 2433 C C . GLU A 1 315 ? 4.239 -8.669 -21.745 1.00 86.62 315 GLU A C 1
ATOM 2435 O O . GLU A 1 315 ? 4.986 -9.480 -21.192 1.00 86.62 315 GLU A O 1
ATOM 2440 N N . PRO A 1 316 ? 3.014 -8.402 -21.247 1.00 87.75 316 PRO A N 1
ATOM 2441 C CA . PRO A 1 316 ? 1.994 -7.547 -21.855 1.00 87.75 316 PRO A CA 1
ATOM 2442 C C . PRO A 1 316 ? 2.311 -6.050 -21.704 1.00 87.75 316 PRO A C 1
ATOM 2444 O O . PRO A 1 316 ? 2.602 -5.554 -20.610 1.00 87.75 316 PRO A O 1
ATOM 2447 N N . SER A 1 317 ? 2.238 -5.316 -22.813 1.00 88.12 317 SER A N 1
ATOM 2448 C CA . SER A 1 317 ? 2.453 -3.874 -22.875 1.00 88.12 317 SER A CA 1
ATOM 2449 C C . SER A 1 317 ? 1.130 -3.106 -22.782 1.00 88.12 317 SER A C 1
ATOM 2451 O O . SER A 1 317 ? 0.031 -3.645 -22.929 1.00 88.12 317 SER A O 1
ATOM 2453 N N . VAL A 1 318 ? 1.207 -1.809 -22.479 1.00 92.31 318 VAL A N 1
ATOM 2454 C CA . VAL A 1 318 ? 0.009 -0.966 -22.400 1.00 92.31 318 VAL A CA 1
ATOM 2455 C C . VAL A 1 318 ? -0.584 -0.766 -23.793 1.00 92.31 318 VAL A C 1
ATOM 2457 O O . VAL A 1 318 ? 0.048 -0.174 -24.669 1.00 92.31 318 VAL A O 1
ATOM 2460 N N . THR A 1 319 ? -1.840 -1.156 -23.978 1.00 93.75 319 THR A N 1
ATOM 2461 C CA . THR A 1 319 ? -2.544 -0.986 -25.255 1.00 93.75 319 THR A CA 1
ATOM 2462 C C . THR A 1 319 ? -3.358 0.301 -25.293 1.00 93.75 319 THR A C 1
ATOM 2464 O O . THR A 1 319 ? -3.448 0.940 -26.344 1.00 93.75 319 THR A O 1
ATOM 2467 N N . SER A 1 320 ? -3.905 0.736 -24.151 1.00 95.56 320 SER A N 1
ATOM 2468 C CA . SER A 1 320 ? -4.701 1.965 -24.064 1.00 95.56 320 SER A CA 1
ATOM 2469 C C . SER A 1 320 ? -4.618 2.669 -22.708 1.00 95.56 320 SER A C 1
ATOM 2471 O O . SER A 1 320 ? -4.351 2.074 -21.661 1.00 95.56 320 SER A O 1
ATOM 2473 N N . ILE A 1 321 ? -4.890 3.974 -22.748 1.00 97.69 321 ILE A N 1
ATOM 2474 C CA . ILE A 1 321 ? -5.050 4.852 -21.591 1.00 97.69 321 ILE A CA 1
ATOM 2475 C C . ILE A 1 321 ? -6.302 5.710 -21.786 1.00 97.69 321 ILE A C 1
ATOM 2477 O O . ILE A 1 321 ? -6.531 6.256 -22.864 1.00 97.69 321 ILE A O 1
ATOM 2481 N N . THR A 1 322 ? -7.105 5.859 -20.736 1.00 97.56 322 THR A N 1
ATOM 2482 C CA . THR A 1 322 ? -8.246 6.782 -20.704 1.00 97.56 322 THR A CA 1
ATOM 2483 C C . THR A 1 322 ? -8.180 7.686 -19.484 1.00 97.56 322 THR A C 1
ATOM 2485 O O . THR A 1 322 ? -7.555 7.354 -18.476 1.00 97.56 322 THR A O 1
ATOM 2488 N N . LEU A 1 323 ? -8.828 8.847 -19.571 1.00 97.81 323 LEU A N 1
ATOM 2489 C CA . LEU A 1 323 ? -8.972 9.781 -18.459 1.00 97.81 323 LEU A CA 1
ATOM 2490 C C . LEU A 1 323 ? -10.425 9.830 -17.999 1.00 97.81 323 LEU A C 1
ATOM 2492 O O . LEU A 1 323 ? -11.340 9.738 -18.815 1.00 97.81 323 LEU A O 1
ATOM 2496 N N . ASN A 1 324 ? -10.638 10.077 -16.708 1.00 97.44 324 ASN A N 1
ATOM 2497 C CA . ASN A 1 324 ? -11.971 10.306 -16.140 1.00 97.44 324 ASN A CA 1
ATOM 2498 C C . ASN A 1 324 ? -12.671 11.581 -16.657 1.00 97.44 324 ASN A C 1
ATOM 2500 O O . ASN A 1 324 ? -13.846 11.782 -16.370 1.00 97.44 324 ASN A O 1
ATOM 2504 N N . ALA A 1 325 ? -11.971 12.450 -17.391 1.00 96.81 325 ALA A N 1
ATOM 2505 C CA . ALA A 1 325 ? -12.548 13.617 -18.047 1.00 96.81 325 ALA A CA 1
ATOM 2506 C C . ALA A 1 325 ? -11.779 13.965 -19.331 1.00 96.81 325 ALA A C 1
ATOM 2508 O O . ALA A 1 325 ? -10.549 13.951 -19.345 1.00 96.81 325 ALA A O 1
ATOM 2509 N N . LYS A 1 326 ? -12.510 14.338 -20.391 1.00 96.81 326 LYS A N 1
ATOM 2510 C CA . LYS A 1 326 ? -11.947 14.878 -21.649 1.00 96.81 326 LYS A CA 1
ATOM 2511 C C . LYS A 1 326 ? -11.832 16.407 -21.636 1.00 96.81 326 LYS A C 1
ATOM 2513 O O . LYS A 1 326 ? -11.047 16.986 -22.386 1.00 96.81 326 LYS A O 1
ATOM 2518 N N . SER A 1 327 ? -12.604 17.070 -20.778 1.00 96.75 327 SER A N 1
ATOM 2519 C CA . SER A 1 327 ? -12.540 18.514 -20.570 1.00 96.75 327 SER A CA 1
ATOM 2520 C C . SER A 1 327 ? -12.992 18.905 -19.169 1.00 96.75 327 SER A C 1
ATOM 2522 O O . SER A 1 327 ? -13.814 18.210 -18.575 1.00 96.75 327 SER A O 1
ATOM 2524 N N . GLY A 1 328 ? -12.523 20.049 -18.674 1.00 94.88 328 GLY A N 1
ATOM 2525 C CA . GLY A 1 328 ? -12.947 20.610 -17.394 1.00 94.88 328 GLY A CA 1
ATOM 2526 C C . GLY A 1 328 ? -12.941 22.136 -17.396 1.00 94.88 328 GLY A C 1
ATOM 2527 O O . GLY A 1 328 ? -12.072 22.763 -17.999 1.00 94.88 328 GLY A O 1
ATOM 2528 N N . ASN A 1 329 ? -13.906 22.735 -16.698 1.00 96.25 329 ASN A N 1
ATOM 2529 C CA . ASN A 1 329 ? -13.941 24.172 -16.432 1.00 96.25 329 ASN A CA 1
ATOM 2530 C C . ASN A 1 329 ? -13.540 24.412 -14.975 1.00 96.25 329 ASN A C 1
ATOM 2532 O O . ASN A 1 329 ? -14.154 23.866 -14.061 1.00 96.25 329 ASN A O 1
ATOM 2536 N N . MET A 1 330 ? -12.518 25.232 -14.750 1.00 96.00 330 MET A N 1
ATOM 2537 C CA . MET A 1 330 ? -11.977 25.505 -13.419 1.00 96.00 330 MET A CA 1
ATOM 2538 C C . MET A 1 330 ? -11.938 27.005 -13.147 1.00 96.00 330 MET A C 1
ATOM 2540 O O . MET A 1 330 ? -11.791 27.819 -14.057 1.00 96.00 330 MET A O 1
ATOM 2544 N N . LYS A 1 331 ? -12.046 27.382 -11.874 1.00 95.81 331 LYS A N 1
ATOM 2545 C CA . LYS A 1 331 ? -11.740 28.741 -11.418 1.00 95.81 331 LYS A CA 1
ATOM 2546 C C . LYS A 1 331 ? -10.301 28.774 -10.922 1.00 95.81 331 LYS A C 1
ATOM 2548 O O . LYS A 1 331 ? -9.832 27.785 -10.362 1.00 95.81 331 LYS A O 1
ATOM 2553 N N . VAL A 1 332 ? -9.607 29.890 -11.126 1.00 95.69 332 VAL A N 1
ATOM 2554 C CA . VAL A 1 332 ? -8.257 30.101 -10.580 1.00 95.69 332 VAL A CA 1
ATOM 2555 C C . VAL A 1 332 ? -8.229 29.735 -9.090 1.00 95.69 332 VAL A C 1
ATOM 2557 O O . VAL A 1 332 ? -9.108 30.135 -8.335 1.00 95.69 332 VAL A O 1
ATOM 2560 N N . GLY A 1 333 ? -7.227 28.965 -8.672 1.00 92.25 333 GLY A N 1
ATOM 2561 C CA . GLY A 1 333 ? -7.082 28.447 -7.312 1.00 92.25 333 GLY A CA 1
ATOM 2562 C C . GLY A 1 333 ? -7.767 27.105 -7.049 1.00 92.25 333 GLY A C 1
ATOM 2563 O O . GLY A 1 333 ? -7.400 26.452 -6.076 1.00 92.25 333 GLY A O 1
ATOM 2564 N N . ASN A 1 334 ? -8.697 26.658 -7.899 1.00 95.44 334 ASN A N 1
ATOM 2565 C CA . ASN A 1 334 ? -9.287 25.329 -7.759 1.00 95.44 334 ASN A CA 1
ATOM 2566 C C . ASN A 1 334 ? -8.285 24.237 -8.148 1.00 95.44 334 ASN A C 1
ATOM 2568 O O . ASN A 1 334 ? -7.397 24.436 -8.984 1.00 95.44 334 ASN A O 1
ATOM 2572 N N . VAL A 1 335 ? -8.501 23.051 -7.582 1.00 97.00 335 VAL A N 1
ATOM 2573 C CA . VAL A 1 335 ? -7.772 21.828 -7.915 1.00 97.00 335 VAL A CA 1
ATOM 2574 C C . VAL A 1 335 ? -8.732 20.759 -8.427 1.00 97.00 335 VAL A C 1
ATOM 2576 O O . VAL A 1 335 ? -9.899 20.730 -8.039 1.00 97.00 335 VAL A O 1
ATOM 2579 N N . PHE A 1 336 ? -8.246 19.888 -9.303 1.00 94.75 336 PHE A N 1
ATOM 2580 C CA . PHE A 1 336 ? -8.984 18.739 -9.828 1.00 94.75 336 PHE A CA 1
ATOM 2581 C C . PHE A 1 336 ? -7.997 17.611 -10.117 1.00 94.75 336 PHE A C 1
ATOM 2583 O O . PHE A 1 336 ? -6.916 17.877 -10.626 1.00 94.75 336 PHE A O 1
ATOM 2590 N N . THR A 1 337 ? -8.340 16.363 -9.812 1.00 97.56 337 THR A N 1
ATOM 2591 C CA . THR A 1 337 ? -7.442 15.228 -10.070 1.00 97.56 337 THR A CA 1
ATOM 2592 C C . THR A 1 337 ? -7.942 14.429 -11.261 1.00 97.56 337 THR A C 1
ATOM 2594 O O . THR A 1 337 ? -9.030 13.846 -11.211 1.00 97.56 337 THR A O 1
ATOM 2597 N N . LEU A 1 338 ? -7.129 14.370 -12.315 1.00 97.44 338 LEU A N 1
ATOM 2598 C CA . LEU A 1 338 ? -7.331 13.412 -13.390 1.00 97.44 338 LEU A CA 1
ATOM 2599 C C . LEU A 1 338 ? -6.889 12.031 -12.923 1.00 97.44 338 LEU A C 1
ATOM 2601 O O . LEU A 1 338 ? -5.786 11.850 -12.414 1.00 97.44 338 LEU A O 1
ATOM 2605 N N . LYS A 1 339 ? -7.760 11.049 -13.131 1.00 96.69 339 LYS A N 1
ATOM 2606 C CA . LYS A 1 339 ? -7.456 9.636 -12.928 1.00 96.69 339 LYS A CA 1
ATOM 2607 C C . LYS A 1 339 ? -7.262 9.000 -14.295 1.00 96.69 339 LYS A C 1
ATOM 2609 O O . LYS A 1 339 ? -8.180 9.025 -15.117 1.00 96.69 339 LYS A O 1
ATOM 2614 N N . ALA A 1 340 ? -6.072 8.455 -14.524 1.00 96.94 340 ALA A N 1
ATOM 2615 C CA . ALA A 1 340 ? -5.781 7.653 -15.700 1.00 96.94 340 ALA A CA 1
ATOM 2616 C C . ALA A 1 340 ? -6.167 6.193 -15.443 1.00 96.94 340 ALA A C 1
ATOM 2618 O O . ALA A 1 340 ? -5.834 5.634 -14.400 1.00 96.94 340 ALA A O 1
ATOM 2619 N N . THR A 1 341 ? -6.856 5.575 -16.397 1.00 96.44 341 THR A N 1
ATOM 2620 C CA . THR A 1 341 ? -7.097 4.131 -16.421 1.00 96.44 341 THR A CA 1
ATOM 2621 C C . THR A 1 341 ? -6.262 3.536 -17.540 1.00 96.44 341 THR A C 1
ATOM 2623 O O . THR A 1 341 ? -6.442 3.896 -18.699 1.00 96.44 341 THR A O 1
ATOM 2626 N N . VAL A 1 342 ? -5.335 2.649 -17.182 1.00 95.75 342 VAL A N 1
ATOM 2627 C CA . VAL A 1 342 ? -4.406 1.992 -18.110 1.00 95.75 342 VAL A CA 1
ATOM 2628 C C . VAL A 1 342 ? -4.802 0.528 -18.274 1.00 95.75 342 VAL A C 1
ATOM 2630 O O . VAL A 1 342 ? -5.012 -0.157 -17.263 1.00 95.75 342 VAL A O 1
ATOM 2633 N N . LYS A 1 343 ? -4.893 0.072 -19.530 1.00 94.31 343 LYS A N 1
ATOM 2634 C CA . LYS A 1 343 ? -5.219 -1.308 -19.908 1.00 94.31 343 LYS A CA 1
ATOM 2635 C C . LYS A 1 343 ? -4.126 -1.939 -20.792 1.00 94.31 343 LYS A C 1
ATOM 2637 O O . LYS A 1 343 ? -3.518 -1.218 -21.587 1.00 94.31 343 LYS A O 1
ATOM 2642 N N . PRO A 1 344 ? -3.925 -3.266 -20.688 1.00 93.69 344 PRO A N 1
ATOM 2643 C CA . PRO A 1 344 ? -4.600 -4.181 -19.758 1.00 93.69 344 PRO A CA 1
ATOM 2644 C C . PRO A 1 344 ? -4.097 -4.024 -18.300 1.00 93.69 344 PRO A C 1
ATOM 2646 O O . PRO A 1 344 ? -3.189 -3.240 -18.020 1.00 93.69 344 PRO A O 1
ATOM 2649 N N . ASN A 1 345 ? -4.783 -4.645 -17.330 1.00 86.69 345 ASN A N 1
ATOM 2650 C CA . ASN A 1 345 ? -4.495 -4.440 -15.894 1.00 86.69 345 ASN A CA 1
ATOM 2651 C C . ASN A 1 345 ? -3.203 -5.140 -15.429 1.00 86.69 345 ASN A C 1
ATOM 2653 O O . ASN A 1 345 ? -2.647 -4.757 -14.400 1.00 86.69 345 ASN A O 1
ATOM 2657 N N . ASP A 1 346 ? -2.772 -6.143 -16.181 1.00 83.56 346 ASP A N 1
ATOM 2658 C CA . ASP A 1 346 ? -1.578 -6.974 -16.026 1.00 83.56 346 ASP A CA 1
ATOM 2659 C C . ASP A 1 346 ? -0.363 -6.438 -16.804 1.00 83.56 346 ASP A C 1
ATOM 2661 O O . ASP A 1 346 ? 0.721 -7.011 -16.705 1.00 83.56 346 ASP A O 1
ATOM 2665 N N . ALA A 1 347 ? -0.518 -5.325 -17.536 1.00 87.38 347 ALA A N 1
ATOM 2666 C CA . ALA A 1 347 ? 0.582 -4.694 -18.255 1.00 87.38 347 ALA A CA 1
ATOM 2667 C C . ALA A 1 347 ? 1.775 -4.412 -17.328 1.00 87.38 347 ALA A C 1
ATOM 2669 O O . ALA A 1 347 ? 1.593 -3.982 -16.185 1.00 87.38 347 ALA A O 1
ATOM 2670 N N . ILE A 1 348 ? 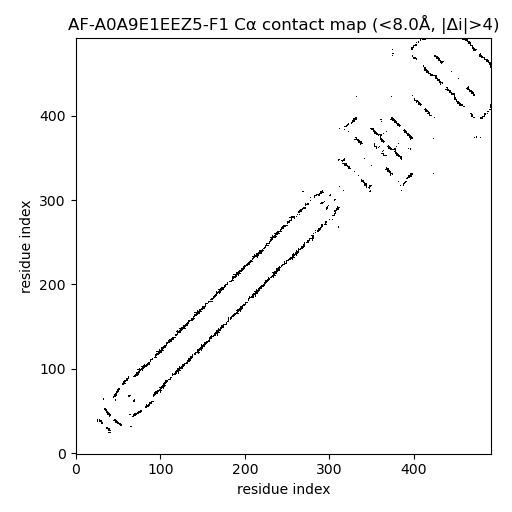2.995 -4.618 -17.834 1.00 83.62 348 ILE A N 1
ATOM 2671 C CA . ILE A 1 348 ? 4.194 -4.651 -16.988 1.00 83.62 348 ILE A CA 1
ATOM 2672 C C . ILE A 1 348 ? 4.473 -3.302 -16.316 1.00 83.62 348 ILE A C 1
ATOM 2674 O O . ILE A 1 348 ? 4.655 -3.239 -15.100 1.00 83.62 348 ILE A O 1
ATOM 2678 N N . ILE A 1 349 ? 4.487 -2.223 -17.105 1.00 83.62 349 ILE A N 1
ATOM 2679 C CA . ILE A 1 349 ? 4.674 -0.851 -16.626 1.00 83.62 349 ILE A CA 1
ATOM 2680 C C . ILE A 1 349 ? 3.412 -0.054 -16.926 1.00 83.62 349 ILE A C 1
ATOM 2682 O O . ILE A 1 349 ? 3.126 0.298 -18.068 1.00 83.62 349 ILE A O 1
ATOM 2686 N N . ARG A 1 350 ? 2.675 0.293 -15.870 1.00 88.62 350 ARG A N 1
ATOM 2687 C CA . ARG A 1 350 ? 1.419 1.064 -15.955 1.00 88.62 350 ARG A CA 1
ATOM 2688 C C . ARG A 1 350 ? 1.585 2.527 -15.549 1.00 88.62 350 ARG A C 1
ATOM 2690 O O . ARG A 1 350 ? 0.598 3.241 -15.384 1.00 88.62 350 ARG A O 1
ATOM 2697 N N . LYS A 1 351 ? 2.832 2.966 -15.358 1.00 88.31 351 LYS A N 1
ATOM 2698 C CA . LYS A 1 351 ? 3.174 4.330 -14.956 1.00 88.31 351 LYS A CA 1
ATOM 2699 C C . LYS A 1 351 ? 2.703 5.333 -16.009 1.00 88.31 351 LYS A C 1
ATOM 2701 O O . LYS A 1 351 ? 2.882 5.126 -17.208 1.00 88.31 351 LYS A O 1
ATOM 2706 N N . VAL A 1 352 ? 2.112 6.425 -15.529 1.00 94.06 352 VAL A N 1
ATOM 2707 C CA . VAL A 1 352 ? 1.623 7.533 -16.353 1.00 94.06 352 VAL A CA 1
ATOM 2708 C C . VAL A 1 352 ? 2.400 8.791 -15.999 1.00 94.06 352 VAL A C 1
ATOM 2710 O O . VAL A 1 352 ? 2.411 9.218 -14.846 1.00 94.06 352 VAL A O 1
ATOM 2713 N N . THR A 1 353 ? 3.013 9.400 -17.005 1.00 95.75 353 THR A N 1
ATOM 2714 C CA . THR A 1 353 ? 3.655 10.709 -16.909 1.00 95.75 353 THR A CA 1
ATOM 2715 C C . THR A 1 353 ? 2.660 11.786 -17.321 1.00 95.75 353 THR A C 1
ATOM 2717 O O . THR A 1 353 ? 1.964 11.652 -18.329 1.00 95.75 353 THR A O 1
ATOM 2720 N N . TRP A 1 354 ? 2.590 12.864 -16.542 1.00 97.75 354 TRP A N 1
ATOM 2721 C CA . TRP A 1 354 ? 1.667 13.971 -16.773 1.00 97.75 354 TRP A CA 1
ATOM 2722 C C . TRP A 1 354 ? 2.396 15.204 -17.284 1.00 97.75 354 TRP A C 1
ATOM 2724 O O . TRP A 1 354 ? 3.425 15.596 -16.742 1.00 97.75 354 TRP A O 1
ATOM 2734 N N . THR A 1 355 ? 1.828 15.854 -18.294 1.00 98.06 355 THR A N 1
ATOM 2735 C CA . THR A 1 355 ? 2.343 17.113 -18.844 1.00 98.06 355 THR A CA 1
ATOM 2736 C C . THR A 1 355 ? 1.217 18.122 -19.037 1.00 98.06 355 THR A C 1
ATOM 2738 O O . THR A 1 355 ? 0.051 17.754 -19.199 1.00 98.06 355 THR A O 1
ATOM 2741 N N . SER A 1 356 ? 1.563 19.410 -19.013 1.00 98.38 356 SER A N 1
ATOM 2742 C CA . SER A 1 356 ? 0.650 20.506 -19.342 1.00 98.38 356 SER A CA 1
ATOM 2743 C C . SER A 1 356 ? 1.184 21.279 -20.535 1.00 98.38 356 SER A C 1
ATOM 2745 O O . SER A 1 356 ? 2.345 21.679 -20.535 1.00 98.38 356 SER A O 1
ATOM 2747 N N . SER A 1 357 ? 0.321 21.557 -21.513 1.00 98.44 357 SER A N 1
ATOM 2748 C CA . SER A 1 357 ? 0.669 22.421 -22.644 1.00 98.44 357 SER A CA 1
ATOM 2749 C C . SER A 1 357 ? 0.913 23.880 -22.233 1.00 98.44 357 SER A C 1
ATOM 2751 O O . SER A 1 357 ? 1.495 24.637 -23.000 1.00 98.44 357 SER A O 1
ATOM 2753 N N . ASN A 1 358 ? 0.422 24.307 -21.060 1.00 97.69 358 ASN A N 1
ATOM 2754 C CA . ASN A 1 358 ? 0.653 25.643 -20.509 1.00 97.69 358 ASN A CA 1
ATOM 2755 C C . ASN A 1 358 ? 0.501 25.629 -18.976 1.00 97.69 358 ASN A C 1
ATOM 2757 O O . ASN A 1 358 ? -0.591 25.828 -18.434 1.00 97.69 358 ASN A O 1
ATOM 2761 N N . SER A 1 359 ? 1.614 25.425 -18.268 1.00 97.44 359 SER A N 1
ATOM 2762 C CA . SER A 1 359 ? 1.652 25.348 -16.800 1.00 97.44 359 SER A CA 1
ATOM 2763 C C . SER A 1 359 ? 1.288 26.663 -16.099 1.00 97.44 359 SER A C 1
ATOM 2765 O O . SER A 1 359 ? 0.812 26.632 -14.960 1.00 97.44 359 SER A O 1
ATOM 2767 N N . ARG A 1 360 ? 1.429 27.813 -16.783 1.00 95.94 360 ARG A N 1
ATOM 2768 C CA . ARG A 1 360 ? 0.981 29.119 -16.268 1.00 95.94 360 ARG A CA 1
ATOM 2769 C C . ARG A 1 360 ? -0.540 29.190 -16.159 1.00 95.94 360 ARG A C 1
ATOM 2771 O O . ARG A 1 360 ? -1.040 29.836 -15.249 1.00 95.94 360 ARG A O 1
ATOM 2778 N N . VAL A 1 361 ? -1.272 28.511 -17.046 1.00 96.69 361 VAL A N 1
ATOM 2779 C CA . VAL A 1 361 ? -2.740 28.407 -16.991 1.00 96.69 361 VAL A CA 1
ATOM 2780 C C . VAL A 1 361 ? -3.164 27.297 -16.036 1.00 96.69 361 VAL A C 1
ATOM 2782 O O . VAL A 1 361 ? -3.925 27.550 -15.101 1.00 96.69 361 VAL A O 1
ATOM 2785 N N . ALA A 1 362 ? -2.655 26.080 -16.235 1.00 98.00 362 ALA A N 1
ATOM 2786 C CA . ALA A 1 362 ? -2.934 24.943 -15.367 1.00 98.00 362 ALA A CA 1
ATOM 2787 C C . ALA A 1 362 ? -1.707 24.033 -15.256 1.00 98.00 362 ALA A C 1
ATOM 2789 O O . ALA A 1 362 ? -1.227 23.508 -16.260 1.00 98.00 362 ALA A O 1
ATOM 2790 N N . SER A 1 363 ? -1.202 23.828 -14.043 1.00 98.12 363 SER A N 1
ATOM 2791 C CA . SER A 1 363 ? -0.121 22.874 -13.765 1.00 98.12 363 SER A CA 1
ATOM 2792 C C . SER A 1 363 ? -0.693 21.516 -13.362 1.00 98.12 363 SER A C 1
ATOM 2794 O O . SER A 1 363 ? -1.832 21.443 -12.908 1.00 98.12 363 SER A O 1
ATOM 2796 N N . VAL A 1 364 ? 0.082 20.440 -13.516 1.00 98.31 364 VAL A N 1
ATOM 2797 C CA . VAL A 1 364 ? -0.305 19.072 -13.138 1.00 98.31 364 VAL A CA 1
ATOM 2798 C C . VAL A 1 364 ? 0.841 18.394 -12.384 1.00 98.31 364 VAL A C 1
ATOM 2800 O O . VAL A 1 364 ? 1.999 18.563 -12.754 1.00 98.31 364 VAL A O 1
ATOM 2803 N N . SER A 1 365 ? 0.531 17.673 -11.305 1.00 97.69 365 SER A N 1
ATOM 2804 C CA . SER A 1 365 ? 1.503 16.874 -10.546 1.00 97.69 365 SER A CA 1
ATOM 2805 C C . SER A 1 365 ? 1.726 15.486 -11.161 1.00 97.69 365 SER A C 1
ATOM 2807 O O . SER A 1 365 ? 0.959 15.036 -12.011 1.00 97.69 365 SER A O 1
ATOM 2809 N N . SER A 1 366 ? 2.708 14.741 -10.642 1.00 93.44 366 SER A N 1
ATOM 2810 C CA . SER A 1 366 ? 2.924 13.320 -10.970 1.00 93.44 366 SER A CA 1
ATOM 2811 C C . SER A 1 366 ? 1.725 12.415 -10.647 1.00 93.44 366 SER A C 1
ATOM 2813 O O . SER A 1 366 ? 1.552 11.377 -11.274 1.00 93.44 366 SER A O 1
ATOM 2815 N N . SER A 1 367 ? 0.860 12.818 -9.712 1.00 94.06 367 SER A N 1
ATOM 2816 C CA . SER A 1 367 ? -0.377 12.107 -9.360 1.00 94.06 367 SER A CA 1
ATOM 2817 C C . SER A 1 367 ? -1.597 12.511 -10.200 1.00 94.06 367 SER A C 1
ATOM 2819 O O . SER A 1 367 ? -2.711 12.091 -9.895 1.00 94.06 367 SER A O 1
ATOM 2821 N N . GLY A 1 368 ? -1.422 13.354 -11.224 1.00 96.62 368 GLY A N 1
ATOM 2822 C CA . GLY A 1 368 ? -2.521 13.857 -12.053 1.00 96.62 368 GLY A CA 1
ATOM 2823 C C . GLY A 1 368 ? -3.349 14.966 -11.394 1.00 96.62 368 GLY A C 1
ATOM 2824 O O . GLY A 1 368 ? -4.415 15.325 -11.898 1.00 96.62 368 GLY A O 1
ATOM 2825 N N . LYS A 1 369 ? -2.887 15.538 -10.270 1.00 97.94 369 LYS A N 1
ATOM 2826 C CA . LYS A 1 369 ? -3.554 16.666 -9.604 1.00 97.94 369 LYS A CA 1
ATOM 2827 C C . LYS A 1 369 ? -3.257 17.960 -10.353 1.00 97.94 369 LYS A C 1
ATOM 2829 O O . LYS A 1 369 ? -2.128 18.444 -10.357 1.00 97.94 369 LYS A O 1
ATOM 2834 N N . ILE A 1 370 ? -4.292 18.533 -10.947 1.00 98.25 370 ILE A N 1
ATOM 2835 C CA . ILE A 1 370 ? -4.261 19.801 -11.665 1.00 98.25 370 ILE A CA 1
ATOM 2836 C C . ILE A 1 370 ? -4.511 20.952 -10.698 1.00 98.25 370 ILE A C 1
ATOM 2838 O O . ILE A 1 370 ? -5.434 20.892 -9.884 1.00 98.25 370 ILE A O 1
ATOM 2842 N N . THR A 1 371 ? -3.736 22.026 -10.837 1.00 97.81 371 THR A N 1
ATOM 2843 C CA . THR A 1 371 ? -3.980 23.313 -10.173 1.00 97.81 371 THR A CA 1
ATOM 2844 C C . THR A 1 371 ? -4.241 24.386 -11.221 1.00 97.81 371 THR A C 1
ATOM 2846 O O . THR A 1 371 ? -3.428 24.595 -12.120 1.00 97.81 371 THR A O 1
ATOM 2849 N N . ALA A 1 372 ? -5.381 25.070 -11.114 1.00 97.56 372 ALA A N 1
ATOM 2850 C CA . ALA A 1 372 ? -5.716 26.194 -11.980 1.00 97.56 372 ALA A CA 1
ATOM 2851 C C . ALA A 1 372 ? -4.996 27.465 -11.502 1.00 97.56 372 ALA A C 1
ATOM 2853 O O . ALA A 1 372 ? -5.271 27.973 -10.413 1.00 97.56 372 ALA A O 1
ATOM 2854 N N . ASN A 1 373 ? -4.099 27.996 -12.327 1.00 95.38 373 ASN A N 1
ATOM 2855 C CA . ASN A 1 373 ? -3.169 29.058 -11.944 1.00 95.38 373 ASN A CA 1
ATOM 2856 C C . ASN A 1 373 ? -3.566 30.412 -12.534 1.00 95.38 373 ASN A C 1
ATOM 2858 O O . ASN A 1 373 ? -3.607 31.404 -11.808 1.00 95.38 373 ASN A O 1
ATOM 2862 N N . HIS A 1 374 ? -3.922 30.445 -13.819 1.00 95.25 374 HIS A N 1
ATOM 2863 C CA . HIS A 1 374 ? -4.246 31.676 -14.535 1.00 95.25 374 HIS A CA 1
ATOM 2864 C C . HIS A 1 374 ? -5.357 31.442 -15.562 1.00 95.25 374 HIS A C 1
ATOM 2866 O O . HIS A 1 374 ? -5.435 30.345 -16.117 1.00 95.25 374 HIS A O 1
ATOM 2872 N N . PRO A 1 375 ? -6.215 32.435 -15.861 1.00 96.25 375 PRO A N 1
ATOM 2873 C CA . PRO A 1 375 ? -7.230 32.282 -16.894 1.00 96.25 375 PRO A CA 1
ATOM 2874 C C . PRO A 1 375 ? -6.633 31.997 -18.270 1.00 96.25 375 PRO A C 1
ATOM 2876 O O . PRO A 1 375 ? -5.591 32.543 -18.637 1.00 96.25 375 PRO A O 1
ATOM 2879 N N . GLY A 1 376 ? -7.316 31.142 -19.024 1.00 95.06 376 GLY A N 1
ATOM 2880 C CA . GLY A 1 376 ? -6.861 30.649 -20.318 1.00 95.06 376 GLY A CA 1
ATOM 2881 C C . GLY A 1 376 ? -7.243 29.190 -20.531 1.00 95.06 376 GLY A C 1
ATOM 2882 O O . GLY A 1 376 ? -8.104 28.647 -19.835 1.00 95.06 376 GLY A O 1
ATOM 2883 N N . THR A 1 377 ? -6.579 28.545 -21.483 1.00 96.19 377 THR A N 1
ATOM 2884 C CA . THR A 1 377 ? -6.792 27.132 -21.798 1.00 96.19 377 THR A CA 1
ATOM 2885 C C . THR A 1 377 ? -5.461 26.390 -21.802 1.00 96.19 377 THR A C 1
ATOM 2887 O O . THR A 1 377 ? -4.478 26.880 -22.353 1.00 96.19 377 THR A O 1
ATOM 2890 N N . ALA A 1 378 ? -5.437 25.208 -21.194 1.00 97.94 378 ALA A N 1
ATOM 2891 C CA . ALA A 1 378 ? -4.310 24.283 -21.222 1.00 97.94 378 ALA A CA 1
ATOM 2892 C C . ALA A 1 378 ? -4.812 22.868 -21.525 1.00 97.94 378 ALA A C 1
ATOM 2894 O O . ALA A 1 378 ? -5.933 22.509 -21.164 1.00 97.94 378 ALA A O 1
ATOM 2895 N N . VAL A 1 379 ? -3.989 22.056 -22.178 1.00 98.62 379 VAL A N 1
ATOM 2896 C CA . VAL A 1 379 ? -4.252 20.633 -22.394 1.00 98.62 379 VAL A CA 1
ATOM 2897 C C . VAL A 1 379 ? -3.343 19.842 -21.471 1.00 98.62 379 VAL A C 1
ATOM 2899 O O . VAL A 1 379 ? -2.121 19.974 -21.531 1.00 98.62 379 VAL A O 1
ATOM 2902 N N . ILE A 1 380 ? -3.951 19.026 -20.619 1.00 98.50 380 ILE A N 1
ATOM 2903 C CA . ILE A 1 380 ? -3.246 18.100 -19.742 1.00 98.50 380 ILE A CA 1
ATOM 2904 C C . ILE A 1 380 ? -3.185 16.745 -20.435 1.00 98.50 380 ILE A C 1
ATOM 2906 O O . ILE A 1 380 ? -4.219 16.227 -20.857 1.00 98.50 380 ILE A O 1
ATOM 2910 N N . THR A 1 381 ? -1.987 16.181 -20.564 1.00 98.50 381 THR A N 1
ATOM 2911 C CA . THR A 1 381 ? -1.757 14.893 -21.230 1.00 98.50 381 THR A CA 1
ATOM 2912 C C . THR A 1 381 ? -1.209 13.893 -20.222 1.00 98.50 381 THR A C 1
ATOM 2914 O O . THR A 1 381 ? -0.185 14.161 -19.597 1.00 98.50 381 THR A O 1
ATOM 2917 N N . GLY A 1 382 ? -1.885 12.754 -20.072 1.00 98.06 382 GLY A N 1
ATOM 2918 C CA . GLY A 1 382 ? -1.331 11.564 -19.429 1.00 98.06 382 GLY A CA 1
ATOM 2919 C C . GLY A 1 382 ? -0.745 10.650 -20.500 1.00 98.06 382 GLY A C 1
ATOM 2920 O O . GLY A 1 382 ? -1.426 10.372 -21.488 1.00 98.06 382 GLY A O 1
ATOM 2921 N N . MET A 1 383 ? 0.501 10.214 -20.333 1.00 96.88 383 MET A N 1
ATOM 2922 C CA . MET A 1 383 ? 1.234 9.399 -21.304 1.00 96.88 383 MET A CA 1
ATOM 2923 C C . MET A 1 383 ? 1.897 8.196 -20.627 1.00 96.88 383 MET A C 1
ATOM 2925 O O . MET A 1 383 ? 2.482 8.338 -19.555 1.00 96.88 383 MET A O 1
ATOM 2929 N N . THR A 1 384 ? 1.801 7.018 -21.237 1.00 93.44 384 THR A N 1
ATOM 2930 C CA . THR A 1 384 ? 2.475 5.790 -20.789 1.00 93.44 384 THR A CA 1
ATOM 2931 C C . THR A 1 384 ? 3.880 5.697 -21.378 1.00 93.44 384 THR A C 1
ATOM 2933 O O . THR A 1 384 ? 4.210 6.395 -22.336 1.00 93.44 384 THR A O 1
ATOM 2936 N N . ILE A 1 385 ? 4.717 4.814 -20.827 1.00 85.69 385 ILE A N 1
ATOM 2937 C CA . ILE A 1 385 ? 6.125 4.694 -21.239 1.00 85.69 385 ILE A CA 1
ATOM 2938 C C . ILE A 1 385 ? 6.312 4.305 -22.713 1.00 85.69 385 ILE A C 1
ATOM 2940 O O . ILE A 1 385 ? 7.271 4.732 -23.345 1.00 85.69 385 ILE A O 1
ATOM 2944 N N . ASN A 1 386 ? 5.364 3.555 -23.278 1.00 86.50 386 ASN A N 1
ATOM 2945 C CA . ASN A 1 386 ? 5.333 3.172 -24.690 1.00 86.50 386 ASN A CA 1
ATOM 2946 C C . ASN A 1 386 ? 4.563 4.178 -25.578 1.00 86.50 386 ASN A C 1
ATOM 2948 O O . ASN A 1 386 ? 4.131 3.841 -26.677 1.00 86.50 386 ASN A O 1
ATOM 2952 N N . GLY A 1 387 ? 4.338 5.405 -25.094 1.00 90.12 387 GLY A N 1
ATOM 2953 C CA . GLY A 1 387 ? 3.812 6.523 -25.883 1.00 90.12 387 GLY A CA 1
ATOM 2954 C C . GLY A 1 387 ? 2.289 6.589 -26.045 1.00 90.12 387 GLY A C 1
ATOM 2955 O O . GLY A 1 387 ? 1.791 7.540 -26.653 1.00 90.12 387 GLY A O 1
ATOM 2956 N N . LYS A 1 388 ? 1.506 5.650 -25.489 1.00 94.69 388 LYS A N 1
ATOM 2957 C CA . LYS A 1 388 ? 0.036 5.788 -25.482 1.00 94.69 388 LYS A CA 1
ATOM 2958 C C . LYS A 1 388 ? -0.342 7.003 -24.641 1.00 94.69 388 LYS A C 1
ATOM 2960 O O . LYS A 1 388 ? 0.207 7.216 -23.564 1.00 94.69 388 LYS A O 1
ATOM 2965 N N . SER A 1 389 ? -1.280 7.818 -25.117 1.00 97.00 389 SER A N 1
ATOM 2966 C CA . SER A 1 389 ? -1.643 9.053 -24.420 1.00 97.00 389 SER A CA 1
ATOM 2967 C C . SER A 1 389 ? -3.135 9.345 -24.449 1.00 97.00 389 SER A C 1
ATOM 2969 O O . SER A 1 389 ? -3.856 8.950 -25.363 1.00 97.00 389 SER A O 1
ATOM 2971 N N . ALA A 1 390 ? -3.591 10.064 -23.427 1.00 98.38 390 ALA A N 1
ATOM 2972 C CA . ALA A 1 390 ? -4.933 10.611 -23.346 1.00 98.38 390 ALA A CA 1
ATOM 2973 C C . ALA A 1 390 ? -4.870 12.062 -22.861 1.00 98.38 390 ALA A C 1
ATOM 2975 O O . ALA A 1 390 ? -4.015 12.434 -22.052 1.00 98.38 390 ALA A O 1
ATOM 2976 N N . LYS A 1 391 ? -5.768 12.897 -23.387 1.00 98.50 391 LYS A N 1
ATOM 2977 C CA . LYS A 1 391 ? -5.732 14.354 -23.222 1.00 98.50 391 LYS A CA 1
ATOM 2978 C C . LYS A 1 391 ? -7.010 14.869 -22.571 1.00 98.50 391 LYS A C 1
ATOM 2980 O O . LYS A 1 391 ? -8.099 14.374 -22.855 1.00 98.50 391 LYS A O 1
ATOM 2985 N N . CYS A 1 392 ? -6.874 15.897 -21.742 1.00 98.44 392 CYS A N 1
ATOM 2986 C CA . CYS A 1 392 ? -7.982 16.631 -21.147 1.00 98.44 392 CYS A CA 1
ATOM 2987 C C . CYS A 1 392 ? -7.796 18.139 -21.340 1.00 98.44 392 CYS A C 1
ATOM 2989 O O . CYS A 1 392 ? -6.765 18.702 -20.968 1.00 98.44 392 CYS A O 1
ATOM 2991 N N . LYS A 1 393 ? -8.797 18.806 -21.921 1.00 98.50 393 LYS A N 1
ATOM 2992 C CA . LYS A 1 393 ? -8.794 20.259 -22.134 1.00 98.50 393 LYS A CA 1
ATOM 2993 C C . LYS A 1 393 ? -9.314 20.991 -20.895 1.00 98.50 393 LYS A C 1
ATOM 2995 O O . LYS A 1 393 ? -10.486 20.872 -20.549 1.00 98.50 393 LYS A O 1
ATOM 3000 N N . ILE A 1 394 ? -8.470 21.796 -20.264 1.00 98.12 394 ILE A N 1
ATOM 3001 C CA . ILE A 1 394 ? -8.810 22.588 -19.082 1.00 98.12 394 ILE A CA 1
ATOM 3002 C C . ILE A 1 394 ? -9.008 24.046 -19.481 1.00 98.12 394 ILE A C 1
ATOM 3004 O O . ILE A 1 394 ? -8.088 24.691 -19.982 1.00 98.12 394 ILE A O 1
ATOM 3008 N N . ASN A 1 395 ? -10.203 24.576 -19.226 1.00 96.81 395 ASN A N 1
ATOM 3009 C CA . ASN A 1 395 ? -10.503 25.997 -19.367 1.00 96.81 395 ASN A CA 1
ATOM 3010 C C . ASN A 1 395 ? -10.543 26.638 -17.981 1.00 96.81 395 ASN A C 1
ATOM 3012 O O . ASN A 1 395 ? -11.376 26.284 -17.145 1.00 96.81 395 ASN A O 1
ATOM 3016 N N . VAL A 1 396 ? -9.660 27.599 -17.743 1.00 97.31 396 VAL A N 1
ATOM 3017 C CA . VAL A 1 396 ? -9.568 28.315 -16.474 1.00 97.31 396 VAL A CA 1
ATOM 3018 C C . VAL A 1 396 ? -10.206 29.691 -16.616 1.00 97.31 396 VAL A C 1
ATOM 3020 O O . VAL A 1 396 ? -9.878 30.458 -17.522 1.00 97.31 396 VAL A O 1
ATOM 3023 N N . ARG A 1 397 ? -11.108 30.024 -15.693 1.00 95.75 397 ARG A N 1
ATOM 3024 C CA . ARG A 1 397 ? -11.727 31.348 -15.560 1.00 95.75 397 ARG A CA 1
ATOM 3025 C C . ARG A 1 397 ? -11.258 32.043 -14.280 1.00 95.75 397 ARG A C 1
ATOM 3027 O O . ARG A 1 397 ? -10.893 31.358 -13.320 1.00 95.75 397 ARG A O 1
ATOM 3034 N N . PRO A 1 398 ? -11.298 33.386 -14.220 1.00 96.19 398 PRO A N 1
ATOM 3035 C CA . PRO A 1 398 ? -11.008 34.110 -12.990 1.00 96.19 398 PRO A CA 1
ATOM 3036 C C . PRO A 1 398 ? -11.912 33.650 -11.840 1.00 96.19 398 PRO A C 1
ATOM 3038 O O . PRO A 1 398 ? -13.083 33.311 -12.035 1.00 96.19 398 PRO A O 1
ATOM 3041 N N . GLN A 1 399 ? -11.382 33.671 -10.621 1.00 95.38 399 GLN A N 1
ATOM 3042 C CA . GLN A 1 399 ? -12.170 33.428 -9.416 1.00 95.38 399 GLN A CA 1
ATOM 3043 C C . GLN A 1 399 ? -12.817 34.738 -8.953 1.00 95.38 399 GLN A C 1
ATOM 3045 O O . GLN A 1 399 ? -12.123 35.739 -8.762 1.00 95.38 399 GLN A O 1
ATOM 3050 N N . GLY A 1 400 ? -14.143 34.740 -8.793 1.00 94.19 400 GLY A N 1
ATOM 3051 C CA . GLY A 1 400 ? -14.903 35.909 -8.340 1.00 94.19 400 GLY A CA 1
ATOM 3052 C C . GLY A 1 400 ? -14.559 36.346 -6.916 1.00 94.19 400 GLY A C 1
ATOM 3053 O O . GLY A 1 400 ? -13.810 35.680 -6.202 1.00 94.19 400 GLY A O 1
ATOM 3054 N N . THR A 1 401 ? -15.122 37.478 -6.498 1.00 94.44 401 THR A N 1
ATOM 3055 C CA . THR A 1 401 ? -14.963 38.001 -5.137 1.00 94.44 401 THR A CA 1
ATOM 3056 C C . THR A 1 401 ? -16.309 38.455 -4.568 1.00 94.44 401 THR A C 1
ATOM 3058 O O . THR A 1 401 ? -17.115 39.013 -5.315 1.00 94.44 401 THR A O 1
ATOM 3061 N N . PRO A 1 402 ? -16.601 38.223 -3.276 1.00 95.94 402 PRO A N 1
ATOM 3062 C CA . PRO A 1 402 ? -17.812 38.736 -2.652 1.00 95.94 402 PRO A CA 1
ATOM 3063 C C . PRO A 1 402 ? -17.656 40.197 -2.205 1.00 95.94 402 PRO A C 1
ATOM 3065 O O . PRO A 1 402 ? -16.590 40.623 -1.750 1.00 95.94 402 PRO A O 1
ATOM 3068 N N . ILE A 1 403 ? -18.766 40.942 -2.230 1.00 97.12 403 ILE A N 1
ATOM 3069 C CA . ILE A 1 403 ? -18.882 42.217 -1.507 1.00 97.12 403 ILE A CA 1
ATOM 3070 C C . ILE A 1 403 ? -18.913 41.910 -0.008 1.00 97.12 403 ILE A C 1
ATOM 3072 O O . ILE A 1 403 ? -19.820 41.228 0.471 1.00 97.12 403 ILE A O 1
ATOM 3076 N N . THR A 1 404 ? -17.960 42.440 0.748 1.00 97.19 404 THR A N 1
ATOM 3077 C CA . THR A 1 404 ? -17.868 42.269 2.203 1.00 97.19 404 THR A CA 1
ATOM 3078 C C . THR A 1 404 ? -18.699 43.317 2.929 1.00 97.19 404 THR A C 1
ATOM 3080 O O . THR A 1 404 ? -19.439 42.975 3.847 1.00 97.19 404 THR A O 1
ATOM 3083 N N . LYS A 1 405 ? -18.673 44.569 2.462 1.00 96.62 405 LYS A N 1
ATOM 3084 C CA . LYS A 1 405 ? -19.391 45.686 3.084 1.00 96.62 405 LYS A CA 1
ATOM 3085 C C . LYS A 1 405 ? -19.932 46.645 2.030 1.00 96.62 405 LYS A C 1
ATOM 3087 O O . LYS A 1 405 ? -19.284 46.888 1.018 1.00 96.62 405 LYS A O 1
ATOM 3092 N N . LEU A 1 406 ? -21.107 47.209 2.282 1.00 96.50 406 LEU A N 1
ATOM 3093 C CA . LEU A 1 406 ? -21.700 48.267 1.468 1.00 96.50 406 LEU A CA 1
ATOM 3094 C C . LEU A 1 406 ? -22.190 49.351 2.428 1.00 96.50 406 LEU A C 1
ATOM 3096 O O . LEU A 1 406 ? -22.896 49.018 3.375 1.00 96.50 406 LEU A O 1
ATOM 3100 N N . GLN A 1 407 ? -21.771 50.606 2.249 1.00 94.94 407 GLN A N 1
ATOM 3101 C CA . GLN A 1 407 ? -22.100 51.698 3.176 1.00 94.94 407 GLN A CA 1
ATOM 3102 C C . GLN A 1 407 ? -22.321 53.027 2.453 1.00 94.94 407 GLN A C 1
ATOM 3104 O O . GLN A 1 407 ? -21.623 53.344 1.491 1.00 94.94 407 GLN A O 1
ATOM 3109 N N . SER A 1 408 ? -23.233 53.840 2.985 1.00 92.81 408 SER A N 1
ATOM 3110 C CA . SER A 1 408 ? -23.395 55.252 2.633 1.00 92.81 408 SER A CA 1
ATOM 3111 C C . SER A 1 408 ? -23.246 56.092 3.903 1.00 92.81 408 SER A C 1
ATOM 3113 O O . SER A 1 408 ? -24.136 56.130 4.747 1.00 92.81 408 SER A O 1
ATOM 3115 N N . GLN A 1 409 ? -22.067 56.686 4.111 1.00 85.56 409 GLN A N 1
ATOM 3116 C CA . GLN A 1 409 ? -21.778 57.467 5.325 1.00 85.56 409 GLN A CA 1
ATOM 3117 C C . GLN A 1 409 ? -22.199 58.938 5.203 1.00 85.56 409 GLN A C 1
ATOM 3119 O O . GLN A 1 409 ? -22.503 59.553 6.222 1.00 85.56 409 GLN A O 1
ATOM 3124 N N . LYS A 1 410 ? -22.248 59.472 3.976 1.00 90.25 410 LYS A N 1
ATOM 3125 C CA . LYS A 1 410 ? -22.585 60.863 3.637 1.00 90.25 410 LYS A CA 1
ATOM 3126 C C . LYS A 1 410 ? -23.521 60.888 2.424 1.00 90.25 410 LYS A C 1
ATOM 3128 O O . LYS A 1 410 ? -23.543 59.918 1.659 1.00 90.25 410 LYS A O 1
ATOM 3133 N N . LYS A 1 411 ? -24.226 62.007 2.220 1.00 89.44 411 LYS A N 1
ATOM 3134 C CA . LYS A 1 411 ? -24.989 62.254 0.987 1.00 89.44 411 LYS A CA 1
ATOM 3135 C C . LYS A 1 411 ? -24.081 62.078 -0.229 1.00 89.44 411 LYS A C 1
ATOM 3137 O O . LYS A 1 411 ? -22.896 62.404 -0.186 1.00 89.44 411 LYS A O 1
ATOM 3142 N N . HIS A 1 412 ? -24.638 61.524 -1.298 1.00 92.25 412 HIS A N 1
ATOM 3143 C CA . HIS A 1 412 ? -23.950 61.270 -2.567 1.00 92.25 412 HIS A CA 1
ATOM 3144 C C . HIS A 1 412 ? -22.789 60.266 -2.539 1.00 92.25 412 HIS A C 1
ATOM 3146 O O . HIS A 1 412 ? -22.118 60.085 -3.553 1.00 92.25 412 HIS A O 1
ATOM 3152 N N . TRP A 1 413 ? -22.555 59.567 -1.423 1.00 93.81 413 TRP A N 1
ATOM 3153 C CA . TRP A 1 413 ? -21.433 58.637 -1.282 1.00 93.81 413 TRP A CA 1
ATOM 3154 C C . TRP A 1 413 ? -21.896 57.190 -1.121 1.00 93.81 413 TRP A C 1
ATOM 3156 O O . TRP A 1 413 ? -22.693 56.870 -0.235 1.00 93.81 413 TRP A O 1
ATOM 3166 N N . LEU A 1 414 ? -21.322 56.297 -1.929 1.00 95.62 414 LEU A N 1
ATOM 3167 C CA . LEU A 1 414 ? -21.492 54.849 -1.828 1.00 95.62 414 LEU A CA 1
ATOM 3168 C C . LEU A 1 414 ? -20.123 54.163 -1.790 1.00 95.62 414 LEU A C 1
ATOM 3170 O O . LEU A 1 414 ? -19.395 54.150 -2.783 1.00 95.62 414 LEU A O 1
ATOM 3174 N N . ASN A 1 415 ? -19.774 53.591 -0.639 1.00 96.69 415 ASN A N 1
ATOM 3175 C CA . ASN A 1 415 ? -18.553 52.822 -0.430 1.00 96.69 415 ASN A CA 1
ATOM 3176 C C . ASN A 1 415 ? -18.845 51.322 -0.544 1.00 96.69 415 ASN A C 1
ATOM 3178 O O . ASN A 1 415 ? -19.687 50.781 0.176 1.00 96.69 415 ASN A O 1
ATOM 3182 N N . ILE A 1 416 ? -18.134 50.659 -1.450 1.00 97.25 416 ILE A N 1
ATOM 3183 C CA . ILE A 1 416 ? -18.291 49.246 -1.788 1.00 97.25 416 ILE A CA 1
ATOM 3184 C C . ILE A 1 416 ? -16.984 48.555 -1.421 1.00 97.25 416 ILE A C 1
ATOM 3186 O O . ILE A 1 416 ? -15.955 48.820 -2.037 1.00 97.25 416 ILE A O 1
ATOM 3190 N N . GLN A 1 417 ? -17.011 47.680 -0.423 1.00 97.44 417 GLN A N 1
ATOM 3191 C CA . GLN A 1 417 ? -15.853 46.903 0.013 1.00 97.44 417 GLN A CA 1
ATOM 3192 C C . GLN A 1 417 ? -16.025 45.448 -0.397 1.00 97.44 417 GLN A C 1
ATOM 3194 O O . GLN A 1 417 ? -17.122 44.890 -0.324 1.00 97.44 417 GLN A O 1
ATOM 3199 N N . TYR A 1 418 ? -14.940 44.823 -0.822 1.00 96.94 418 TYR A N 1
ATOM 3200 C CA . TYR A 1 418 ? -14.921 43.447 -1.297 1.00 96.94 418 TYR A CA 1
ATOM 3201 C C . TYR A 1 418 ? -13.620 42.766 -0.884 1.00 96.94 418 TYR A C 1
ATOM 3203 O O . TYR A 1 418 ? -12.638 43.414 -0.515 1.00 96.94 418 TYR A O 1
ATOM 3211 N N . ARG A 1 419 ? -13.614 41.432 -0.907 1.00 95.19 419 ARG A N 1
ATOM 3212 C CA . ARG A 1 419 ? -12.411 40.673 -0.558 1.00 95.19 419 ARG A CA 1
ATOM 3213 C C . ARG A 1 419 ? -11.357 40.869 -1.651 1.00 95.19 419 ARG A C 1
ATOM 3215 O O . ARG A 1 419 ? -11.660 40.733 -2.836 1.00 95.19 419 ARG A O 1
ATOM 3222 N N . ALA A 1 420 ? -10.120 41.161 -1.262 1.00 92.31 420 ALA A N 1
ATOM 3223 C CA . ALA A 1 420 ? -9.027 41.216 -2.223 1.00 92.31 420 ALA A CA 1
ATOM 3224 C C . ALA A 1 420 ? -8.755 39.815 -2.803 1.00 92.31 420 ALA A C 1
ATOM 3226 O O . ALA A 1 420 ? -8.715 38.829 -2.067 1.00 92.31 420 ALA A O 1
ATOM 3227 N N . ASN A 1 421 ? -8.549 39.730 -4.113 1.00 92.25 421 ASN A N 1
ATOM 3228 C CA . ASN A 1 421 ? -8.104 38.544 -4.827 1.00 92.25 421 ASN A CA 1
ATOM 3229 C C . ASN A 1 421 ? -6.805 38.872 -5.569 1.00 92.25 421 ASN A C 1
ATOM 3231 O O . ASN A 1 421 ? -6.834 39.383 -6.685 1.00 92.25 421 ASN A O 1
ATOM 3235 N N . ARG A 1 422 ? -5.665 38.538 -4.953 1.00 90.12 422 ARG A N 1
ATOM 3236 C CA . ARG A 1 422 ? -4.324 38.806 -5.504 1.00 90.12 422 ARG A CA 1
ATOM 3237 C C . ARG A 1 422 ? -4.008 38.035 -6.792 1.00 90.12 422 ARG A C 1
ATOM 3239 O O . ARG A 1 422 ? -3.006 38.331 -7.423 1.00 90.12 422 ARG A O 1
ATOM 3246 N N . LYS A 1 423 ? -4.840 37.060 -7.178 1.00 90.94 423 LYS A N 1
ATOM 3247 C CA . LYS A 1 423 ? -4.698 36.305 -8.434 1.00 90.94 423 LYS A CA 1
ATOM 3248 C C . LYS A 1 423 ? -5.456 36.941 -9.612 1.00 90.94 423 LYS A C 1
ATOM 3250 O O . LYS A 1 423 ? -5.411 36.415 -10.720 1.00 90.94 423 LYS A O 1
ATOM 3255 N N . ALA A 1 424 ? -6.192 38.027 -9.376 1.00 94.06 424 ALA A N 1
ATOM 3256 C CA . ALA A 1 424 ? -6.821 38.840 -10.416 1.00 94.06 424 ALA A CA 1
ATOM 3257 C C . ALA A 1 424 ? -5.910 40.014 -10.816 1.00 94.06 424 ALA A C 1
ATOM 3259 O O . ALA A 1 424 ? -5.017 40.377 -10.055 1.00 94.06 424 ALA A O 1
ATOM 3260 N N . ASP A 1 425 ? -6.203 40.665 -11.943 1.00 94.81 425 ASP A N 1
ATOM 3261 C CA . ASP A 1 425 ? -5.567 41.939 -12.332 1.00 94.81 425 ASP A CA 1
ATOM 3262 C C . ASP A 1 425 ? -6.390 43.152 -11.879 1.00 94.81 425 ASP A C 1
ATOM 3264 O O . ASP A 1 425 ? -5.897 44.275 -11.759 1.00 94.81 425 ASP A O 1
ATOM 3268 N N . GLY A 1 426 ? -7.674 42.937 -11.598 1.00 95.94 426 GLY A N 1
ATOM 3269 C CA . GLY A 1 426 ? -8.543 43.983 -11.097 1.00 95.94 426 GLY A CA 1
ATOM 3270 C C . GLY A 1 426 ? -9.988 43.552 -10.916 1.00 95.94 426 GLY A C 1
ATOM 3271 O O . GLY A 1 426 ? -10.337 42.370 -10.984 1.00 95.94 426 GLY A O 1
ATOM 3272 N N . TYR A 1 427 ? -10.841 44.547 -10.692 1.00 97.69 427 TYR A N 1
ATOM 3273 C CA . TYR A 1 427 ? -12.261 44.364 -10.415 1.00 97.69 427 TYR A CA 1
ATOM 3274 C C . TYR A 1 427 ? -13.116 45.177 -11.369 1.00 97.69 427 TYR A C 1
ATOM 3276 O O . TYR A 1 427 ? -12.752 46.282 -11.772 1.00 97.69 427 TYR A O 1
ATOM 3284 N N . GLN A 1 428 ? -14.290 44.648 -11.681 1.00 97.56 428 GLN A N 1
ATOM 3285 C CA . GLN A 1 428 ? -15.376 45.400 -12.277 1.00 97.56 428 GLN A CA 1
ATOM 3286 C C . GLN A 1 428 ? -16.525 45.472 -11.281 1.00 97.56 428 GLN A C 1
ATOM 3288 O O . GLN A 1 428 ? -16.996 44.453 -10.778 1.00 97.56 428 GLN A O 1
ATOM 3293 N N . ILE A 1 429 ? -16.971 46.690 -11.010 1.00 97.44 429 ILE A N 1
ATOM 3294 C CA . ILE A 1 429 ? -18.117 46.989 -10.166 1.00 97.44 429 ILE A CA 1
ATOM 3295 C C . ILE A 1 429 ? -19.257 47.384 -11.093 1.00 97.44 429 ILE A C 1
ATOM 3297 O O . ILE A 1 429 ? -19.067 48.235 -11.960 1.00 97.44 429 ILE A O 1
ATOM 3301 N N . GLN A 1 430 ? -20.428 46.789 -10.901 1.00 97.56 430 GLN A N 1
ATOM 3302 C CA . GLN A 1 430 ? -21.666 47.215 -11.541 1.00 97.56 430 GLN A CA 1
ATOM 3303 C C . GLN A 1 430 ? -22.598 47.789 -10.484 1.00 97.56 430 GLN A C 1
ATOM 3305 O O . GLN A 1 430 ? -22.776 47.175 -9.430 1.00 97.56 430 GLN A O 1
ATOM 3310 N N . TYR A 1 431 ? -23.175 48.956 -10.762 1.00 96.38 431 TYR A N 1
ATOM 3311 C CA . TYR A 1 431 ? -24.060 49.652 -9.836 1.00 96.38 431 TYR A CA 1
ATOM 3312 C C . TYR A 1 431 ? -25.173 50.413 -10.567 1.00 96.38 431 TYR A C 1
ATOM 3314 O O . TYR A 1 431 ? -24.947 51.007 -11.621 1.00 96.38 431 TYR A O 1
ATOM 3322 N N . GLY A 1 432 ? -26.378 50.427 -10.003 1.00 96.56 432 GLY A N 1
ATOM 3323 C CA . GLY A 1 432 ? -27.531 51.129 -10.574 1.00 96.56 432 GLY A CA 1
ATOM 3324 C C . GLY A 1 432 ? -28.722 51.163 -9.621 1.00 96.56 432 GLY A C 1
ATOM 3325 O O . GLY A 1 432 ? -28.667 50.576 -8.546 1.00 96.56 432 GLY A O 1
ATOM 3326 N N . THR A 1 433 ? -29.799 51.848 -9.999 1.00 95.88 433 THR A N 1
ATOM 3327 C CA . THR A 1 433 ? -31.009 51.993 -9.164 1.00 95.88 433 THR A CA 1
ATOM 3328 C C . THR A 1 433 ? -32.074 50.926 -9.431 1.00 95.88 433 THR A C 1
ATOM 3330 O O . THR A 1 433 ? -33.043 50.826 -8.686 1.00 95.88 433 THR A O 1
ATOM 3333 N N . SER A 1 434 ? -31.892 50.096 -10.464 1.00 95.38 434 SER A N 1
ATOM 3334 C CA . SER A 1 434 ? -32.773 48.963 -10.766 1.00 95.38 434 SER A CA 1
ATOM 3335 C C . SER A 1 434 ? -32.266 47.675 -10.118 1.00 95.38 434 SER A C 1
ATOM 3337 O O . SER A 1 434 ? -31.087 47.339 -10.247 1.00 95.38 434 SER A O 1
ATOM 3339 N N . SER A 1 435 ? -33.166 46.906 -9.501 1.00 92.81 435 SER A N 1
ATOM 3340 C CA . SER A 1 435 ? -32.876 45.574 -8.944 1.00 92.81 435 SER A CA 1
ATOM 3341 C C . SER A 1 435 ? -32.422 44.569 -10.007 1.00 92.81 435 SER A C 1
ATOM 3343 O O . SER A 1 435 ? -31.588 43.711 -9.728 1.00 92.81 435 SER A O 1
ATOM 3345 N N . SER A 1 436 ? -32.907 44.724 -11.242 1.00 92.38 436 SER A N 1
ATOM 3346 C CA . SER A 1 436 ? -32.513 43.922 -12.410 1.00 92.38 436 SER A CA 1
ATOM 3347 C C . SER A 1 436 ? -31.166 44.333 -13.022 1.00 92.38 436 SER A C 1
ATOM 3349 O O . SER A 1 436 ? -30.705 43.711 -13.975 1.00 92.38 436 SER A O 1
ATOM 3351 N N . MET A 1 437 ? -30.530 45.395 -12.507 1.00 92.69 437 MET A N 1
ATOM 3352 C CA . MET A 1 437 ? -29.332 46.028 -13.078 1.00 92.69 437 MET A CA 1
ATOM 3353 C C . MET A 1 437 ? -29.519 46.622 -14.489 1.00 92.69 437 MET A C 1
ATOM 3355 O O . MET A 1 437 ? -28.530 46.958 -15.148 1.00 92.69 437 MET A O 1
ATOM 3359 N N . LYS A 1 438 ? -30.760 46.812 -14.958 1.00 92.56 438 LYS A N 1
ATOM 3360 C CA . LYS A 1 438 ? -31.041 47.525 -16.214 1.00 92.56 438 LYS A CA 1
ATOM 3361 C C . LYS A 1 438 ? -30.537 48.972 -16.123 1.00 92.56 438 LYS A C 1
ATOM 3363 O O . LYS A 1 438 ? -30.806 49.663 -15.142 1.00 92.56 438 LYS A O 1
ATOM 3368 N N . GLY A 1 439 ? -29.768 49.411 -17.122 1.00 92.44 439 GLY A N 1
ATOM 3369 C CA . GLY A 1 439 ? -29.157 50.749 -17.155 1.00 92.44 439 GLY A CA 1
ATOM 3370 C C . GLY A 1 439 ? -28.033 50.975 -16.131 1.00 92.44 439 GLY A C 1
ATOM 3371 O O . GLY A 1 439 ? -27.654 52.118 -15.879 1.00 92.44 439 GLY A O 1
ATOM 3372 N N . ALA A 1 440 ? -27.509 49.915 -15.505 1.00 94.25 440 ALA A N 1
ATOM 3373 C CA . ALA A 1 440 ? -26.438 50.041 -14.523 1.00 94.25 440 ALA A CA 1
ATOM 3374 C C . ALA A 1 440 ? -25.127 50.542 -15.150 1.00 94.25 440 ALA A C 1
ATOM 3376 O O . ALA A 1 440 ? -24.754 50.173 -16.265 1.00 94.25 440 ALA A O 1
ATOM 3377 N N . LYS A 1 441 ? -24.399 51.350 -14.380 1.00 96.06 441 LYS A N 1
ATOM 3378 C CA . LYS A 1 441 ? -23.070 51.854 -14.724 1.00 96.06 441 LYS A CA 1
ATOM 3379 C C . LYS A 1 441 ? -21.994 50.879 -14.253 1.00 96.06 441 LYS A C 1
ATOM 3381 O O . LYS A 1 441 ? -22.217 50.057 -13.359 1.00 96.06 441 LYS A O 1
ATOM 3386 N N . TYR A 1 442 ? -20.804 51.009 -14.835 1.00 96.38 442 TYR A N 1
ATOM 3387 C CA . TYR A 1 442 ? -19.650 50.179 -14.509 1.00 96.38 442 TYR A CA 1
ATOM 3388 C C . TYR A 1 442 ? -18.466 51.025 -14.055 1.00 96.38 442 TYR A C 1
ATOM 3390 O O . TYR A 1 442 ? -18.238 52.123 -14.555 1.00 96.38 442 TYR A O 1
ATOM 3398 N N . ALA A 1 443 ? -17.683 50.482 -13.131 1.00 95.81 443 ALA A N 1
ATOM 3399 C CA . ALA A 1 443 ? -16.374 51.004 -12.766 1.00 95.81 443 ALA A CA 1
ATOM 3400 C C . ALA A 1 443 ? -15.340 49.879 -12.815 1.00 95.81 443 ALA A C 1
ATOM 3402 O O . ALA A 1 443 ? -15.658 48.726 -12.517 1.00 95.81 443 ALA A O 1
ATOM 3403 N N . ALA A 1 444 ? -14.106 50.211 -13.192 1.00 95.38 444 ALA A N 1
ATOM 3404 C CA . ALA A 1 444 ? -12.987 49.279 -13.195 1.00 95.38 444 ALA A CA 1
ATOM 3405 C C . ALA A 1 444 ? -11.927 49.731 -12.191 1.00 95.38 444 ALA A C 1
ATOM 3407 O O . ALA A 1 444 ? -11.524 50.891 -12.192 1.00 95.38 444 ALA A O 1
ATOM 3408 N N . VAL A 1 445 ? -11.447 48.800 -11.376 1.00 95.88 445 VAL A N 1
ATOM 3409 C CA . VAL A 1 445 ? -10.344 49.009 -10.435 1.00 95.88 445 VAL A CA 1
ATOM 3410 C C . VAL A 1 445 ? -9.169 48.173 -10.930 1.00 95.88 445 VAL A C 1
ATOM 3412 O O . VAL A 1 445 ? -9.221 46.949 -10.856 1.00 95.88 445 VAL A O 1
ATOM 3415 N N . LYS A 1 446 ? -8.142 48.823 -11.493 1.00 92.38 446 LYS A N 1
ATOM 3416 C CA . LYS A 1 446 ? -6.976 48.184 -12.140 1.00 92.38 446 LYS A CA 1
ATOM 3417 C C . LYS A 1 446 ? -5.835 47.909 -11.146 1.00 92.38 446 LYS A C 1
ATOM 3419 O O . LYS A 1 446 ? -4.698 48.293 -11.383 1.00 92.38 446 LYS A O 1
ATOM 3424 N N . ASN A 1 447 ? -6.169 47.341 -9.992 1.00 91.75 447 ASN A N 1
ATOM 3425 C CA . ASN A 1 447 ? -5.204 46.903 -8.987 1.00 91.75 447 ASN A CA 1
ATOM 3426 C C . ASN A 1 447 ? -5.890 45.885 -8.071 1.00 91.75 447 ASN A C 1
ATOM 3428 O O . ASN A 1 447 ? -6.913 46.182 -7.448 1.00 91.75 447 ASN A O 1
ATOM 3432 N N . SER A 1 448 ? -5.334 44.681 -7.993 1.00 91.38 448 SER A N 1
ATOM 3433 C CA . SER A 1 448 ? -5.922 43.565 -7.257 1.00 91.38 448 SER A CA 1
ATOM 3434 C C . SER A 1 448 ? -5.764 43.655 -5.737 1.00 91.38 448 SER A C 1
ATOM 3436 O O . SER A 1 448 ? -6.517 43.002 -5.011 1.00 91.38 448 SER A O 1
ATOM 3438 N N . ALA A 1 449 ? -4.868 44.508 -5.234 1.00 92.25 449 ALA A N 1
ATOM 3439 C CA . ALA A 1 449 ? -4.713 44.774 -3.804 1.00 92.25 449 ALA A CA 1
ATOM 3440 C C . ALA A 1 449 ? -5.802 45.708 -3.245 1.00 92.25 449 ALA A C 1
ATOM 3442 O O . ALA A 1 449 ? -6.065 45.703 -2.040 1.00 92.25 449 ALA A O 1
ATOM 3443 N N . ILE A 1 450 ? -6.465 46.493 -4.103 1.00 92.69 450 ILE A N 1
ATOM 3444 C CA . ILE A 1 450 ? -7.513 47.424 -3.677 1.00 92.69 450 ILE A CA 1
ATOM 3445 C C . ILE A 1 450 ? -8.759 46.643 -3.251 1.00 92.69 450 ILE A C 1
ATOM 3447 O O . ILE A 1 450 ? -9.337 45.897 -4.035 1.00 92.69 450 ILE A O 1
ATOM 3451 N N . ARG A 1 451 ? -9.195 46.862 -2.006 1.00 94.19 451 ARG A N 1
ATOM 3452 C CA . ARG A 1 451 ? -10.335 46.179 -1.361 1.00 94.19 451 ARG A CA 1
ATOM 3453 C C . ARG A 1 451 ? -11.614 47.016 -1.276 1.00 94.19 451 ARG A C 1
ATOM 3455 O O . ARG A 1 451 ? -12.590 46.592 -0.658 1.00 94.19 451 ARG A O 1
ATOM 3462 N N . SER A 1 452 ? -11.604 48.224 -1.829 1.00 94.62 452 SER A N 1
ATOM 3463 C CA . SER A 1 452 ? -12.750 49.125 -1.785 1.00 94.62 452 SER A CA 1
ATOM 3464 C C . SER A 1 452 ? -12.813 50.053 -2.994 1.00 94.62 452 SER A C 1
ATOM 3466 O O . SER A 1 452 ? -11.799 50.446 -3.562 1.00 94.62 452 SER A O 1
ATOM 3468 N N . TYR A 1 453 ? -14.033 50.424 -3.366 1.00 96.19 453 TYR A N 1
ATOM 3469 C CA . TYR A 1 453 ? -14.331 51.430 -4.374 1.00 96.19 453 TYR A CA 1
ATOM 3470 C C . TYR A 1 453 ? -15.398 52.377 -3.825 1.00 96.19 453 TYR A C 1
ATOM 3472 O O . TYR A 1 453 ? -16.421 51.928 -3.305 1.00 96.19 453 TYR A O 1
ATOM 3480 N N . THR A 1 454 ? -15.171 53.684 -3.940 1.00 95.50 454 THR A N 1
ATOM 3481 C CA . THR A 1 454 ? -16.131 54.705 -3.502 1.00 95.50 454 THR A CA 1
ATOM 3482 C C . THR A 1 454 ? -16.621 55.499 -4.700 1.00 95.50 454 THR A C 1
ATOM 3484 O O . THR A 1 454 ? -15.819 56.077 -5.432 1.00 95.50 454 THR A O 1
ATOM 3487 N N . ARG A 1 455 ? -17.942 55.575 -4.861 1.00 95.12 455 ARG A N 1
ATOM 3488 C CA . ARG A 1 455 ? -18.607 56.456 -5.825 1.00 95.12 455 ARG A CA 1
ATOM 3489 C C . ARG A 1 455 ? -19.157 57.682 -5.086 1.00 95.12 455 ARG A C 1
ATOM 3491 O O . ARG A 1 455 ? -19.812 57.503 -4.063 1.00 95.12 455 ARG A O 1
ATOM 3498 N N . LYS A 1 456 ? -18.850 58.896 -5.563 1.00 92.88 456 LYS A N 1
ATOM 3499 C CA . LYS A 1 456 ? -19.108 60.178 -4.859 1.00 92.88 456 LYS A CA 1
ATOM 3500 C C . LYS A 1 456 ? -20.212 61.055 -5.486 1.00 92.88 456 LYS A C 1
ATOM 3502 O O . LYS A 1 456 ? -20.424 62.174 -5.043 1.00 92.88 456 LYS A O 1
ATOM 3507 N N . ASP A 1 457 ? -20.906 60.548 -6.497 1.00 90.19 457 ASP A N 1
ATOM 3508 C CA . ASP A 1 457 ? -21.941 61.222 -7.299 1.00 90.19 457 ASP A CA 1
ATOM 3509 C C . ASP A 1 457 ? -23.228 60.373 -7.393 1.00 90.19 457 ASP A C 1
ATOM 3511 O O . ASP A 1 457 ? -23.942 60.390 -8.397 1.00 90.19 457 ASP A O 1
ATOM 3515 N N . VAL A 1 458 ? -23.524 59.568 -6.366 1.00 93.12 458 VAL A N 1
ATOM 3516 C CA . VAL A 1 458 ? -24.798 58.828 -6.309 1.00 93.12 458 VAL A CA 1
ATOM 3517 C C . VAL A 1 458 ? -25.945 59.750 -5.870 1.00 93.12 458 VAL A C 1
ATOM 3519 O O . VAL A 1 458 ? -25.731 60.749 -5.190 1.00 93.12 458 VAL A O 1
ATOM 3522 N N . LYS A 1 459 ? -27.191 59.457 -6.255 1.00 93.44 459 LYS A N 1
ATOM 3523 C CA . LYS A 1 459 ? -28.350 60.265 -5.836 1.00 93.44 459 LYS A CA 1
ATOM 3524 C C . LYS A 1 459 ? -28.676 59.994 -4.362 1.00 93.44 459 LYS A C 1
ATOM 3526 O O . LYS A 1 459 ? -28.880 58.838 -3.993 1.00 93.44 459 LYS A O 1
ATOM 3531 N N . SER A 1 460 ? -28.720 61.043 -3.539 1.00 93.25 460 SER A N 1
ATOM 3532 C CA . SER A 1 460 ? -29.166 60.955 -2.138 1.00 93.25 460 SER A CA 1
ATOM 3533 C C . SER A 1 460 ? -30.614 60.453 -2.076 1.00 93.25 460 SER A C 1
ATOM 3535 O O . SER A 1 460 ? -31.408 60.731 -2.974 1.00 93.25 460 SER A O 1
ATOM 3537 N N . GLY A 1 461 ? -30.937 59.626 -1.080 1.00 92.88 461 GLY A N 1
ATOM 3538 C CA . GLY A 1 461 ? -32.263 59.025 -0.903 1.00 92.88 461 GLY A CA 1
ATOM 3539 C C . GLY A 1 461 ? -32.601 57.850 -1.834 1.00 92.88 461 GLY A C 1
ATOM 3540 O O . GLY A 1 461 ? -33.538 57.106 -1.536 1.00 92.88 461 GLY A O 1
ATOM 3541 N N . ALA A 1 462 ? -31.846 57.624 -2.915 1.00 94.94 462 ALA A N 1
ATOM 3542 C CA . ALA A 1 462 ? -32.084 56.524 -3.851 1.00 94.94 462 ALA A CA 1
ATOM 3543 C C . ALA A 1 462 ? -31.497 55.189 -3.353 1.00 94.94 462 ALA A C 1
ATOM 3545 O O . ALA A 1 462 ? -30.464 55.149 -2.680 1.00 94.94 462 ALA A O 1
ATOM 3546 N N . THR A 1 463 ? -32.129 54.072 -3.729 1.00 96.19 463 THR A N 1
ATOM 3547 C CA . THR A 1 463 ? -31.591 52.723 -3.479 1.00 96.19 463 THR A CA 1
ATOM 3548 C C . THR A 1 463 ? -30.710 52.283 -4.638 1.00 96.19 463 THR A C 1
ATOM 3550 O O . THR A 1 463 ? -31.159 52.253 -5.780 1.00 96.19 463 THR A O 1
ATOM 3553 N N . TYR A 1 464 ? -29.470 51.903 -4.339 1.00 97.00 464 TYR A N 1
ATOM 3554 C CA . TYR A 1 464 ? -28.528 51.354 -5.306 1.00 97.00 464 TYR A CA 1
ATOM 3555 C C . TYR A 1 464 ? -28.336 49.859 -5.097 1.00 97.00 464 TYR A C 1
ATOM 3557 O O . TYR A 1 464 ? -28.136 49.405 -3.972 1.00 97.00 464 TYR A O 1
ATOM 3565 N N . TYR A 1 465 ? -28.330 49.120 -6.198 1.00 97.62 465 TYR A N 1
ATOM 3566 C CA . TYR A 1 465 ? -27.971 47.714 -6.298 1.00 97.62 465 TYR A CA 1
ATOM 3567 C C . TYR A 1 465 ? -26.557 47.614 -6.858 1.00 97.62 465 TYR A C 1
ATOM 3569 O O . TYR A 1 465 ? -26.228 48.284 -7.835 1.00 97.62 465 TYR A O 1
ATOM 3577 N N . VAL A 1 466 ? -25.715 46.791 -6.234 1.00 97.62 466 VAL A N 1
ATOM 3578 C CA . VAL A 1 466 ? -24.291 46.660 -6.543 1.00 97.62 466 VAL A CA 1
ATOM 3579 C C . VAL A 1 466 ? -23.880 45.195 -6.596 1.00 97.62 466 VAL A C 1
ATOM 3581 O O . VAL A 1 466 ? -24.262 44.399 -5.739 1.00 97.62 466 VAL A O 1
ATOM 3584 N N . ARG A 1 467 ? -23.038 44.850 -7.568 1.00 97.94 467 ARG A N 1
ATOM 3585 C CA . ARG A 1 467 ? -22.300 43.581 -7.614 1.00 97.94 467 ARG A CA 1
ATOM 3586 C C . ARG A 1 467 ? -20.876 43.807 -8.114 1.00 97.94 467 ARG A C 1
ATOM 3588 O O . ARG A 1 467 ? -20.599 44.791 -8.801 1.00 97.94 467 ARG A O 1
ATOM 3595 N N . VAL A 1 468 ? -19.971 42.903 -7.761 1.00 97.81 468 VAL A N 1
ATOM 3596 C CA . VAL A 1 468 ? -18.554 42.966 -8.137 1.00 97.81 468 VAL A CA 1
ATOM 3597 C C . VAL A 1 468 ? -18.129 41.663 -8.802 1.00 97.81 468 VAL A C 1
ATOM 3599 O O . VAL A 1 468 ? -18.642 40.594 -8.483 1.00 97.81 468 VAL A O 1
ATOM 3602 N N . ARG A 1 469 ? -17.187 41.744 -9.735 1.00 97.50 469 ARG A N 1
ATOM 3603 C CA . ARG A 1 469 ? -16.469 40.588 -10.273 1.00 97.50 469 ARG A CA 1
ATOM 3604 C C . ARG A 1 469 ? -15.004 40.929 -10.467 1.00 97.50 469 ARG A C 1
ATOM 3606 O O . ARG A 1 469 ? -14.641 42.097 -10.576 1.00 97.50 469 ARG A O 1
ATOM 3613 N N . THR A 1 470 ? -14.169 39.911 -10.515 1.00 97.19 470 THR A N 1
ATOM 3614 C CA . THR A 1 470 ? -12.751 40.039 -10.870 1.00 97.19 470 THR A CA 1
ATOM 3615 C C . THR A 1 470 ? -12.562 39.957 -12.383 1.00 97.19 470 THR A C 1
ATOM 3617 O O . THR A 1 470 ? -13.412 39.414 -13.098 1.00 97.19 470 THR A O 1
ATOM 3620 N N . PHE A 1 471 ? -11.440 40.475 -12.875 1.00 96.31 471 PHE A N 1
ATOM 3621 C CA . PHE A 1 471 ? -10.967 40.207 -14.228 1.00 96.31 471 PHE A CA 1
ATOM 3622 C C . PHE A 1 471 ? -9.467 39.915 -14.246 1.00 96.31 471 PHE A C 1
ATOM 3624 O O . PHE A 1 471 ? -8.725 40.388 -13.383 1.00 96.31 471 PHE A O 1
ATOM 3631 N N . ASN A 1 472 ? -9.041 39.184 -15.271 1.00 95.44 472 ASN A N 1
ATOM 3632 C CA . ASN A 1 472 ? -7.644 39.056 -15.671 1.00 95.44 472 ASN A CA 1
ATOM 3633 C C . ASN A 1 472 ? -7.481 39.485 -17.130 1.00 95.44 472 ASN A C 1
ATOM 3635 O O . ASN A 1 472 ? -8.424 39.384 -17.917 1.00 95.44 472 ASN A O 1
ATOM 3639 N N . ILE A 1 473 ? -6.298 39.956 -17.493 1.00 91.81 473 ILE A N 1
ATOM 3640 C CA . ILE A 1 473 ? -5.918 40.344 -18.843 1.00 91.81 473 ILE A CA 1
ATOM 3641 C C . ILE A 1 473 ? -5.187 39.160 -19.477 1.00 91.81 473 ILE A C 1
ATOM 3643 O O . ILE A 1 473 ? -4.135 38.733 -19.016 1.00 91.81 473 ILE A O 1
ATOM 3647 N N . VAL A 1 474 ? -5.753 38.622 -20.552 1.00 90.62 474 VAL A N 1
ATOM 3648 C CA . VAL A 1 474 ? -5.166 37.537 -21.343 1.00 90.62 474 VAL A CA 1
ATOM 3649 C C . VAL A 1 474 ? -5.093 38.019 -22.783 1.00 90.62 474 VAL A C 1
ATOM 3651 O O . VAL A 1 474 ? -6.119 38.377 -23.361 1.00 90.62 474 VAL A O 1
ATOM 3654 N N . ASN A 1 475 ? -3.887 38.071 -23.353 1.00 88.44 475 ASN A N 1
ATOM 3655 C CA . ASN A 1 475 ? -3.634 38.575 -24.711 1.00 88.44 475 ASN A CA 1
ATOM 3656 C C . ASN A 1 475 ? -4.281 39.955 -24.960 1.00 88.44 475 ASN A C 1
ATOM 3658 O O . ASN A 1 475 ? -4.989 40.161 -25.943 1.00 88.44 475 ASN A O 1
ATOM 3662 N N . GLY A 1 476 ? -4.131 40.876 -24.001 1.00 88.94 476 GLY A N 1
ATOM 3663 C CA . GLY A 1 476 ? -4.703 42.228 -24.062 1.00 88.94 476 GLY A CA 1
ATOM 3664 C C . GLY A 1 476 ? -6.217 42.324 -23.813 1.00 88.94 476 GLY A C 1
ATOM 3665 O O . GLY A 1 476 ? -6.744 43.430 -23.709 1.00 88.94 476 GLY A O 1
ATOM 3666 N N . LYS A 1 477 ? -6.937 41.203 -23.657 1.00 91.75 477 LYS A N 1
ATOM 3667 C CA . LYS A 1 477 ? -8.394 41.176 -23.438 1.00 91.75 477 LYS A CA 1
ATOM 3668 C C . LYS A 1 477 ? -8.744 40.830 -21.993 1.00 91.75 477 LYS A C 1
ATOM 3670 O O . LYS A 1 477 ? -8.131 39.960 -21.382 1.00 91.75 477 LYS A O 1
ATOM 3675 N N . ARG A 1 478 ? -9.773 41.484 -21.441 1.00 93.25 478 ARG A N 1
ATOM 3676 C CA . ARG A 1 478 ? -10.290 41.166 -20.100 1.00 93.25 478 ARG A CA 1
ATOM 3677 C C . ARG A 1 478 ? -11.167 39.918 -20.138 1.00 93.25 478 ARG A C 1
ATOM 3679 O O . ARG A 1 478 ? -12.222 39.921 -20.768 1.00 93.25 478 ARG A O 1
ATOM 3686 N N . ILE A 1 479 ? -10.768 38.896 -19.394 1.00 94.94 479 ILE A N 1
ATOM 3687 C CA . ILE A 1 479 ? -11.601 37.744 -19.053 1.00 94.94 479 ILE A CA 1
ATOM 3688 C C . ILE A 1 479 ? -12.162 37.983 -17.657 1.00 94.94 479 ILE A C 1
ATOM 3690 O O . ILE A 1 479 ? -11.424 38.340 -16.741 1.00 94.94 479 ILE A O 1
ATOM 3694 N N . TYR A 1 480 ? -13.466 37.791 -17.492 1.00 95.75 480 TYR A N 1
ATOM 3695 C CA . TYR A 1 480 ? -14.182 38.092 -16.257 1.00 95.75 480 TYR A CA 1
ATOM 3696 C C . TYR A 1 480 ? -14.589 36.823 -15.506 1.00 95.75 480 TYR A C 1
ATOM 3698 O O . TYR A 1 480 ? -14.873 35.794 -16.121 1.00 95.75 480 TYR A O 1
ATOM 3706 N N . SER A 1 481 ? -14.648 36.909 -14.177 1.00 96.56 481 SER A N 1
ATOM 3707 C CA . SER A 1 481 ? -15.349 35.918 -13.356 1.00 96.56 481 SER A CA 1
ATOM 3708 C C . SER A 1 481 ? -16.866 36.107 -13.411 1.00 96.56 481 SER A C 1
ATOM 3710 O O . SER A 1 481 ? -17.383 37.100 -13.936 1.00 96.56 481 SER A O 1
ATOM 3712 N N . ASP A 1 482 ? -17.579 35.154 -12.816 1.00 95.50 482 ASP A N 1
ATOM 3713 C CA . ASP A 1 482 ? -18.989 35.319 -12.482 1.00 95.50 482 ASP A CA 1
ATOM 3714 C C . ASP A 1 482 ? -19.177 36.509 -11.529 1.00 95.50 482 ASP A C 1
ATOM 3716 O O . ASP A 1 482 ? -18.313 36.827 -10.703 1.00 95.50 482 ASP A O 1
ATOM 3720 N N . TRP A 1 483 ? -20.331 37.159 -11.631 1.00 96.62 483 TRP A N 1
ATOM 3721 C CA . TRP A 1 483 ? -20.701 38.223 -10.708 1.00 96.62 483 TRP A CA 1
ATOM 3722 C C . TRP A 1 483 ? -20.903 37.702 -9.285 1.00 96.62 483 TRP A C 1
ATOM 3724 O O . TRP A 1 483 ? -21.424 36.608 -9.075 1.00 96.62 483 TRP A O 1
ATOM 3734 N N . SER A 1 484 ? -20.562 38.531 -8.299 1.00 96.81 484 SER A N 1
ATOM 3735 C CA . SER A 1 484 ? -21.044 38.349 -6.934 1.00 96.81 484 SER A CA 1
ATOM 3736 C C . SER A 1 484 ? -22.572 38.408 -6.886 1.00 96.81 484 SER A C 1
ATOM 3738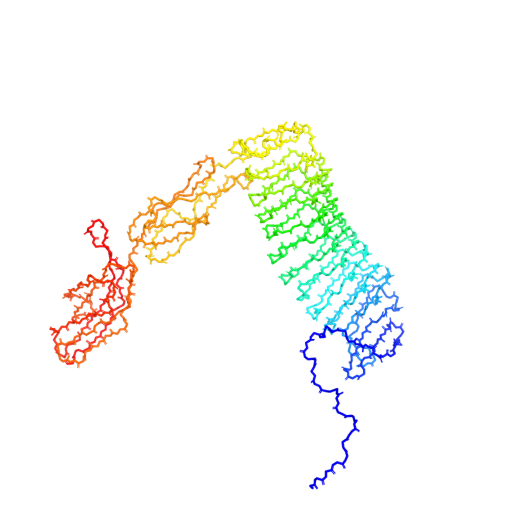 O O . SER A 1 484 ? -23.218 39.002 -7.757 1.00 96.81 484 SER A O 1
ATOM 3740 N N . GLY A 1 485 ? -23.143 37.909 -5.788 1.00 95.19 485 GLY A N 1
ATOM 3741 C CA . GLY A 1 485 ? -24.517 38.247 -5.426 1.00 95.19 485 GLY A CA 1
ATOM 3742 C C . GLY A 1 485 ? -24.724 39.766 -5.371 1.00 95.19 485 GLY A C 1
ATOM 3743 O O . GLY A 1 485 ? -23.788 40.526 -5.086 1.00 95.19 485 GLY A O 1
ATOM 3744 N N . ILE A 1 486 ? -25.946 40.199 -5.674 1.00 96.50 486 ILE A N 1
ATOM 3745 C CA . ILE A 1 486 ? -26.339 41.608 -5.640 1.00 96.50 486 ILE A CA 1
ATOM 3746 C C . ILE A 1 486 ? -26.534 42.036 -4.183 1.00 96.50 486 ILE A C 1
ATOM 3748 O O . ILE A 1 486 ? -27.261 41.391 -3.433 1.00 96.50 486 ILE A O 1
ATOM 3752 N N . LYS A 1 487 ? -25.915 43.150 -3.789 1.00 97.06 487 LYS A N 1
ATOM 3753 C CA . LYS A 1 487 ? -26.203 43.852 -2.530 1.00 97.06 487 LYS A CA 1
ATOM 3754 C C . LYS A 1 487 ? -26.898 45.172 -2.819 1.00 97.06 487 LYS A C 1
ATOM 3756 O O . LYS A 1 487 ? -26.653 45.773 -3.859 1.00 97.06 487 LYS A O 1
ATOM 3761 N N . ARG A 1 488 ? -27.739 45.642 -1.897 1.00 96.56 488 ARG A N 1
ATOM 3762 C CA . ARG A 1 488 ? -28.440 46.926 -2.030 1.00 96.56 488 ARG A CA 1
ATOM 3763 C C . ARG A 1 488 ? -28.182 47.852 -0.850 1.00 96.56 488 ARG A C 1
ATOM 3765 O O . ARG A 1 488 ? -27.935 47.380 0.256 1.00 96.56 488 ARG A O 1
ATOM 3772 N N . MET A 1 489 ? -28.248 49.156 -1.092 1.00 95.75 489 MET A N 1
ATOM 3773 C CA . MET A 1 489 ? -28.097 50.195 -0.074 1.00 95.75 489 MET A CA 1
ATOM 3774 C C . MET A 1 489 ? -28.896 51.434 -0.462 1.00 95.75 489 MET A C 1
ATOM 3776 O O . MET A 1 489 ? -28.769 51.913 -1.590 1.00 95.75 489 MET A O 1
ATOM 3780 N N . ARG A 1 490 ? -29.675 51.976 0.478 1.00 95.12 490 ARG A N 1
ATOM 3781 C CA . ARG A 1 490 ? -30.260 53.312 0.343 1.00 95.12 490 ARG A CA 1
ATOM 3782 C C . ARG A 1 490 ? -29.202 54.352 0.706 1.00 95.12 490 ARG A C 1
ATOM 3784 O O . ARG A 1 490 ? -28.588 54.262 1.766 1.00 95.12 490 ARG A O 1
ATOM 3791 N N . VAL A 1 491 ? -28.943 55.286 -0.201 1.00 94.19 491 VAL A N 1
ATOM 3792 C CA . VAL A 1 491 ? -27.954 56.355 -0.001 1.00 94.19 491 VAL A CA 1
ATOM 3793 C C . VAL A 1 491 ? -28.521 57.378 0.981 1.00 94.19 491 VAL A C 1
ATOM 3795 O O . VAL A 1 491 ? -29.696 57.734 0.866 1.00 94.19 491 VAL A O 1
ATOM 3798 N N . LYS A 1 492 ? -27.691 57.820 1.934 1.00 89.38 492 LYS A N 1
ATOM 3799 C CA . LYS A 1 492 ? -28.047 58.854 2.917 1.00 89.38 492 LYS A CA 1
ATOM 3800 C C . LYS A 1 492 ? -28.427 60.188 2.284 1.00 89.38 492 LYS A C 1
ATOM 3802 O O . LYS A 1 492 ? -28.007 60.469 1.133 1.00 89.38 492 LYS A O 1
#

Foldseek 3Di:
DDDDDDDDDPDDDDDDPDDDDPPPPQPADFDDPQQFTWGADPVVLAIETPAGPDQDQEAEDDCDDPRRGYAEHEACRQPLQLSHAYYDDDLNYAEYYACSNANYNHQEDEAACNHAYYEALVHAQNCNHAYYHYNHLYQEDYHRPNANVCNHAYYHDDLSHAYYEERPQHNVCNHQDDDDRLNHAEAYHQPNQNVCNHAEDECQNHQYYDARVHANVCNHAYYHYNRHAEQELHAHLNCNHQEDEAYQNHQEQDANSHHNNNNHQEYEHEHQRYHYDLRSHDADQRHEYEDAVVGNSVVSCVVNVHHYDHLLPDPPAWPAKDWPAQEDEEEAFDKDAIDIDTPDPPHNFPQWAKDKPDVCQWNADSRRIIHGHAADKIKIWIATSNGHIGIYIYGYAYDWWAFPDWDAPDAQKIKTFIDQDQSFQWKKKWKDLDPVSVVTDIDIDRHRVDGMDMGRHHHAQTKMKMWMWTWHADPNDTGIDDIYDIDMDHHD

Mean predicted aligned error: 9.12 Å

Solvent-accessible surface area (backbone atoms only — not comparable to full-atom values): 24218 Å² total; per-residue (Å²): 132,89,79,84,91,83,83,88,91,87,86,90,79,92,87,81,94,74,87,79,75,90,72,78,81,79,91,45,71,79,43,74,79,76,42,43,30,28,33,53,39,82,88,77,45,26,26,30,35,46,31,65,63,60,85,58,39,65,42,74,52,60,57,51,58,98,84,20,33,28,34,27,44,26,50,41,19,37,46,60,34,56,68,27,38,34,58,48,68,45,80,54,29,33,33,38,26,42,26,19,35,18,42,13,27,30,30,45,45,59,45,49,62,50,26,71,44,63,39,35,23,23,32,23,41,12,43,51,23,32,38,42,38,42,57,24,74,37,43,58,45,33,42,27,25,36,18,37,13,33,42,24,38,43,58,47,71,46,77,56,30,51,44,50,32,38,27,22,36,16,38,14,32,41,24,38,52,60,75,64,42,80,65,28,37,53,41,34,42,23,25,34,17,34,14,33,40,22,34,47,46,68,38,49,57,25,43,46,61,32,48,31,23,34,21,38,12,35,39,28,42,44,70,41,53,54,44,32,37,54,41,39,38,25,36,23,36,15,40,38,23,36,51,50,65,43,38,63,49,31,47,38,35,32,55,39,16,29,30,60,24,77,44,39,34,38,39,36,43,63,28,50,74,26,45,68,36,91,52,20,54,66,75,43,99,69,23,32,39,26,15,41,83,93,14,45,52,42,53,48,18,63,77,64,72,33,42,71,44,47,49,80,80,41,82,52,52,68,78,46,48,44,56,80,48,62,59,49,81,41,37,38,75,41,71,50,70,53,50,76,50,60,31,55,89,77,24,76,67,73,62,56,50,54,48,46,77,29,51,68,24,29,34,57,38,80,78,32,41,29,39,27,58,29,61,46,70,22,42,38,34,43,31,34,89,79,66,46,59,34,62,25,43,37,38,27,34,38,50,52,35,52,74,74,46,76,48,44,91,42,66,20,28,43,39,42,26,33,57,60,45,79,87,34,50,17,37,39,37,40,38,25,71,34,92,85,46,65,90,40,47,77,48,75,42,87,44,21,81,60,40,64,50,75,47,74,81,48,63,56,71,40,51,38,31,34,33,33,20,22,23,35,73,52,96,91,38,79,45,60,24,59,70,28,75,77,45,74,49,63,25,63

Nearest PDB structures (foldseek):
  7quz-assembly2_DDD  TM=5.228E-01  e=7.974E-11  Paenibacillus illinoisensis
  6mlx-assembly3_C  TM=4.555E-01  e=5.241E-08  Treponema pallidum
  2ibb-assembly1_A  TM=4.872E-01  e=4.515E-05  Drosophila melanogaster
  4lxo-assembly2_B  TM=5.361E-01  e=5.629E-04  Homo sapiens
  2mfn-assembly1_A  TM=4.822E-01  e=1.997E-04  Mus musculus

Radius of gyration: 35.34 Å; Cα contacts (8 Å, |Δi|>4): 1439; chains: 1; bounding box: 60×94×95 Å

Secondary structure (DSSP, 8-state):
-------SS--SSS---S---------SPEEE-SSEEEEEETTTTEEEEEEE----SEEE--SEETTEEEEEE-TTTTTT-TT--EEE--TT--EE-TTTTTT---SEEEE-TT--EE-TTTTTT-TT--EEEE-S--SEEPTTTTTT-TT--EEE--TT--EE-TTTTTT-TT-------TT--EE-TTTTTT-TT--EEEETT-SEE-TTTTTT-TT--EEEESS--EE-S-STT-TT--EEEE-TT--EE-TTTBTT-TT--EEEE--TT-EE-TTSB---TT-EEEE-TTSHHHHHHHHHT-EEEETTS-SSPP-EEEES-SEEEEETT-EEE--EEEESTT-S---EEEEES-TTTEEE-TT-EEEE-SSEEEEEEEEETTS-EEEEEEEEEPPP--EEEEE--STT-EEEEE---TTSSEEEEEEESSTT-TT-EEEEE--TT--EEEES-PPTT-EEEEEEEEEEEETTEEEEPPPPPPEEEE--

Sequence (492 aa):
MKKLWKGLCTAFVFMAVWICCATVCFAGAELNNGTFKYEADFYNNTCVLTKYLGKNTVVNVPESIDGYRVVSLGSECFLRKTNVVKVNIPSTVKSIGARAFKESGIREITIPETVTYLSGSVFYECDNLEKVVIKAPVTKIEMNTFNGCSNLRSVALPNTIREIDSYVFQNCRNLISINIPSSLKELNRAVFEGCASLVSIDLKNCESISSDTFSGCTNLQNVKMEKCRAIGCIFKYCTGLKEIRIPESVQFISGEAFKGCSSLEKVYVCNANTEIAINAFDVTPKLTVYGYSGSTAQDFARRQGARFQDIRIAEPSVTSITLNAKSGNMKVGNVFTLKATVKPNDAIIRKVTWTSSNSRVASVSSSGKITANHPGTAVITGMTINGKSAKCKINVRPQGTPITKLQSQKKHWLNIQYRANRKADGYQIQYGTSSSMKGAKYAAVKNSAIRSYTRKDVKSGATYYVRVRTFNIVNGKRIYSDWSGIKRMRVK

pLDDT: mean 92.24, std 14.82, range [27.22, 98.81]